Protein AF-A0A178DSQ9-F1 (afdb_monomer_lite)

Radius of gyration: 60.74 Å; chains: 1; bounding box: 131×39×186 Å

Foldseek 3Di:
DVVLVVLLVVLVVLLVVLVVLLVVLLVVLLVVLLVLQVLLLVLLLVLLVLLVVLLVVLVVLLVVLVVCVPDHNDDCPVVLVVSLVSLVVSLVSLVSSLVSLVVSLVSLVVSLVSLVVSLVSLVVSLVSLVVSLVVLVVVLVVLVVVLVVLVVVLVVLVVVLVVLVVVLVVLVVVLVVLVVVLVVLVVVLVVLVVVLVVLVVVVVVVVVVVVVPDDDDDDDDDDDDDDDDDDDDDDDDDDPPPPVVVVVNVVSVVVSVVSVVVSVVSVVVSVVSVVVSVVSVVVSVVSVVVSVVSVVVSVVSVVVSVVSVVSSVSSVVSSVSSVVSSVVSVVSSVLSVVSSVLSVLQSVLSVVLSVQSVVLSVQSVVLSDDDDDDPVSVVSSVSNSVSSVSNSVSSVVNPVSHDSHDDDPSSCSSSVNDDDPPPPDPPPPPPDDDDDDDDDDDDDDDDPVVVVVVVVVVVVVVVVVVVD

Secondary structure (DSSP, 8-state):
-HHHHHHHHHHHHHHHHHHHHHHHHHHHHHHHHHHHHHHHHHHHHHHHHHHHHHHHHHHHHHHHHHHTTTSS----HHHHHHHHHHHHHHHHHHHHHHHHHHHHHHHHHHHHHHHHHHHHHHHHHHHHHHHHHHHHHHHHHHHHHHHHHHHHHHHHHHHHHHHHHHHHHHHHHHHHHHHHHHHHHHHHHHHHHHHHHHHHHHHHHHHHHHTTT--------------SS----------SS-HHHHHHHHHHHHHHHHHHHHHHHHHHHHHHHHHHHHHHHHHHHHHHHHHHHHHHHHHHHHHHHHHHHHHHHHHHHHHHHHHHHHHHHHHHHHHHHHHHHHHHHHHHHHHHHHHHHHHHHHHHHHHSSPPPSSSHHHHHHHHHHHHHHHHHHHHHHHHHHS-SS---HHHHHHTT------PPP-------------------PPPHHHHHHHHHHHHHHHHHTTT-

Structure (mmCIF, N/CA/C/O backbone):
data_AF-A0A178DSQ9-F1
#
_entry.id   AF-A0A178DSQ9-F1
#
loop_
_atom_site.group_PDB
_atom_site.id
_atom_site.type_symbol
_atom_site.label_atom_id
_atom_site.label_alt_id
_atom_site.label_comp_id
_atom_site.label_asym_id
_atom_site.label_entity_id
_atom_site.label_seq_id
_atom_site.pdbx_PDB_ins_code
_atom_site.Cartn_x
_atom_site.Cartn_y
_atom_site.Cartn_z
_atom_site.occupancy
_atom_site.B_iso_or_equiv
_atom_site.auth_seq_id
_atom_site.auth_comp_id
_atom_site.auth_asym_id
_atom_site.auth_atom_id
_atom_site.pdbx_PDB_model_num
ATOM 1 N N . MET A 1 1 ? -2.598 0.533 22.582 1.00 75.56 1 MET A N 1
ATOM 2 C CA . MET A 1 1 ? -3.323 1.362 21.595 1.00 75.56 1 MET A CA 1
ATOM 3 C C . MET A 1 1 ? -2.412 2.396 20.958 1.00 75.56 1 MET A C 1
ATOM 5 O O . MET A 1 1 ? -2.315 2.405 19.740 1.00 75.56 1 MET A O 1
ATOM 9 N N . ASP A 1 2 ? -1.684 3.189 21.743 1.00 79.69 2 ASP A N 1
ATOM 10 C CA . ASP A 1 2 ? -0.809 4.252 21.215 1.00 79.69 2 ASP A CA 1
ATOM 11 C C . ASP A 1 2 ? 0.272 3.750 20.254 1.00 79.69 2 ASP A C 1
ATOM 13 O O . ASP A 1 2 ? 0.567 4.392 19.248 1.00 79.69 2 ASP A O 1
ATOM 17 N N . GLU A 1 3 ? 0.807 2.555 20.506 1.00 80.19 3 GLU A N 1
ATOM 18 C CA . GLU A 1 3 ? 1.764 1.915 19.604 1.00 80.19 3 GLU A CA 1
ATOM 19 C C . GLU A 1 3 ? 1.156 1.599 18.224 1.00 80.19 3 GLU A C 1
ATOM 21 O O . GLU A 1 3 ? 1.806 1.831 17.206 1.00 80.19 3 GLU A O 1
ATOM 26 N N . LEU A 1 4 ? -0.100 1.130 18.174 1.00 80.62 4 LEU A N 1
ATOM 27 C CA . LEU A 1 4 ? -0.813 0.853 16.921 1.00 80.62 4 LEU A CA 1
ATOM 28 C C . LEU A 1 4 ? -1.039 2.152 16.139 1.00 80.62 4 LEU A C 1
ATOM 30 O O . LEU A 1 4 ? -0.688 2.226 14.966 1.00 80.62 4 LEU A O 1
ATOM 34 N N . VAL A 1 5 ? -1.541 3.193 16.813 1.00 84.38 5 VAL A N 1
ATOM 35 C CA . VAL A 1 5 ? -1.779 4.520 16.217 1.00 84.38 5 VAL A CA 1
ATOM 36 C C . VAL A 1 5 ? -0.486 5.100 15.646 1.00 84.38 5 VAL A C 1
ATOM 38 O O . VAL A 1 5 ? -0.462 5.596 14.519 1.00 84.38 5 VAL A O 1
ATOM 41 N N . LYS A 1 6 ? 0.611 5.032 16.411 1.00 86.19 6 LYS A N 1
ATOM 42 C CA . LYS A 1 6 ? 1.919 5.533 15.982 1.00 86.19 6 LYS A CA 1
ATOM 43 C C . LYS A 1 6 ? 2.418 4.780 14.748 1.00 86.19 6 LYS A C 1
ATOM 45 O O . LYS A 1 6 ? 2.776 5.429 13.770 1.00 86.19 6 LYS A O 1
ATOM 50 N N . LYS A 1 7 ? 2.382 3.442 14.762 1.00 84.88 7 LYS A N 1
ATOM 51 C CA . LYS A 1 7 ? 2.815 2.603 13.630 1.00 84.88 7 LYS A CA 1
ATOM 52 C C . LYS A 1 7 ? 1.999 2.876 12.369 1.00 84.88 7 LYS A C 1
ATOM 54 O O . LYS A 1 7 ? 2.581 3.156 11.329 1.00 84.88 7 LYS A O 1
ATOM 59 N N . VAL A 1 8 ? 0.668 2.875 12.471 1.00 86.88 8 VAL A N 1
ATOM 60 C CA . VAL A 1 8 ? -0.235 3.142 11.337 1.00 86.88 8 VAL A CA 1
ATOM 61 C C . VAL A 1 8 ? 0.044 4.516 10.723 1.00 86.88 8 VAL A C 1
ATOM 63 O O . VAL A 1 8 ? 0.158 4.627 9.506 1.00 86.88 8 VAL A O 1
ATOM 66 N N . ARG A 1 9 ? 0.233 5.561 11.540 1.00 87.56 9 ARG A N 1
ATOM 67 C CA . ARG A 1 9 ? 0.572 6.906 11.040 1.00 87.56 9 ARG A CA 1
ATOM 68 C C . ARG A 1 9 ? 1.946 6.971 10.379 1.00 87.56 9 ARG A C 1
ATOM 70 O O . ARG A 1 9 ? 2.080 7.620 9.347 1.00 87.56 9 ARG A O 1
ATOM 77 N N . THR A 1 10 ? 2.959 6.334 10.962 1.00 89.00 10 THR A N 1
ATOM 78 C CA . THR A 1 10 ? 4.304 6.296 10.372 1.00 89.00 10 THR A CA 1
ATOM 79 C C . THR A 1 10 ? 4.286 5.595 9.016 1.00 89.00 10 THR A C 1
ATOM 81 O O . THR A 1 10 ? 4.845 6.132 8.060 1.00 89.00 10 THR A O 1
ATOM 84 N N . ILE A 1 11 ? 3.589 4.459 8.913 1.00 87.56 11 ILE A N 1
ATOM 85 C CA . ILE A 1 11 ? 3.426 3.718 7.657 1.00 87.56 11 ILE A CA 1
ATOM 86 C C . ILE A 1 11 ? 2.702 4.579 6.618 1.00 87.56 11 ILE A C 1
ATOM 88 O O . ILE A 1 11 ? 3.171 4.670 5.493 1.00 87.56 11 ILE A O 1
ATOM 92 N N . ASP A 1 12 ? 1.618 5.264 6.989 1.00 88.00 12 ASP A N 1
ATOM 93 C CA . ASP A 1 12 ? 0.844 6.129 6.083 1.00 88.00 12 ASP A CA 1
ATOM 94 C C . ASP A 1 12 ? 1.687 7.271 5.481 1.00 88.00 12 ASP A C 1
ATOM 96 O O . ASP A 1 12 ? 1.697 7.500 4.269 1.00 88.00 12 ASP A O 1
ATOM 100 N N . VAL A 1 13 ? 2.470 7.957 6.322 1.00 89.88 13 VAL A N 1
ATOM 101 C CA . VAL A 1 13 ? 3.384 9.024 5.876 1.00 89.88 13 VAL A CA 1
ATOM 102 C C . VAL A 1 13 ? 4.473 8.467 4.962 1.00 89.88 13 VAL A C 1
ATOM 104 O O . VAL A 1 13 ? 4.797 9.086 3.948 1.00 89.88 13 VAL A O 1
ATOM 107 N N . SER A 1 14 ? 5.039 7.316 5.322 1.00 88.94 14 SER A N 1
ATOM 108 C CA . SER A 1 14 ? 6.087 6.658 4.542 1.00 88.94 14 SER A CA 1
ATOM 109 C C . SER A 1 14 ? 5.553 6.226 3.172 1.00 88.94 14 SER A C 1
ATOM 111 O O . SER A 1 14 ? 6.118 6.591 2.147 1.00 88.94 14 SER A O 1
ATOM 113 N N . LEU A 1 15 ? 4.375 5.599 3.134 1.00 88.94 15 LEU A N 1
ATOM 114 C CA . LEU A 1 15 ? 3.709 5.177 1.904 1.00 88.94 15 LEU A CA 1
ATOM 115 C C . LEU A 1 15 ? 3.431 6.355 0.966 1.00 88.94 15 LEU A C 1
ATOM 117 O O . LEU A 1 15 ? 3.714 6.286 -0.227 1.00 88.94 15 LEU A O 1
ATOM 121 N N . THR A 1 16 ? 2.921 7.459 1.517 1.00 88.75 16 THR A N 1
ATOM 122 C CA . THR A 1 16 ? 2.655 8.686 0.755 1.00 88.75 16 THR A CA 1
ATOM 123 C C . THR A 1 16 ? 3.943 9.247 0.145 1.00 88.75 16 THR A C 1
ATOM 125 O O . THR A 1 16 ? 3.943 9.763 -0.974 1.00 88.75 16 THR A O 1
ATOM 128 N N . ARG A 1 17 ? 5.074 9.156 0.856 1.00 88.44 17 ARG A N 1
ATOM 129 C CA . ARG A 1 17 ? 6.383 9.551 0.313 1.00 88.44 17 ARG A CA 1
ATOM 130 C C . ARG A 1 17 ? 6.830 8.610 -0.799 1.00 88.44 17 ARG A C 1
ATOM 132 O O . ARG A 1 17 ? 7.227 9.110 -1.849 1.00 88.44 17 ARG A O 1
ATOM 139 N N . SER A 1 18 ? 6.720 7.298 -0.605 1.00 87.06 18 SER A N 1
ATOM 140 C CA . SER A 1 18 ? 7.067 6.294 -1.616 1.00 87.06 18 SER A CA 1
ATOM 141 C C . SER A 1 18 ? 6.231 6.470 -2.894 1.00 87.06 18 SER A C 1
ATOM 143 O O . SER A 1 18 ? 6.781 6.458 -3.993 1.00 87.06 18 SER A O 1
ATOM 145 N N . GLU A 1 19 ? 4.927 6.736 -2.773 1.00 90.44 19 GLU A N 1
ATOM 146 C CA . GLU A 1 19 ? 4.026 7.009 -3.903 1.00 90.44 19 GLU A CA 1
ATOM 147 C C . GLU A 1 19 ? 4.425 8.270 -4.682 1.00 90.44 19 GLU A C 1
ATOM 149 O O . GLU A 1 19 ? 4.529 8.252 -5.914 1.00 90.44 19 GLU A O 1
ATOM 154 N N . ASN A 1 20 ? 4.702 9.366 -3.971 1.00 88.62 20 ASN A N 1
ATOM 155 C CA . ASN A 1 20 ? 5.166 10.608 -4.587 1.00 88.62 20 ASN A CA 1
ATOM 156 C C . ASN A 1 20 ? 6.533 10.437 -5.259 1.00 88.62 20 ASN A C 1
ATOM 158 O O . ASN A 1 20 ? 6.754 10.960 -6.353 1.00 88.62 20 ASN A O 1
ATOM 162 N N . SER A 1 21 ? 7.437 9.693 -4.619 1.00 88.38 21 SER A N 1
ATOM 163 C CA . SER A 1 21 ? 8.762 9.385 -5.149 1.00 88.38 21 SER A CA 1
ATOM 164 C C . SER A 1 21 ? 8.649 8.589 -6.449 1.00 88.38 21 SER A C 1
ATOM 166 O O . SER A 1 21 ? 9.171 9.020 -7.477 1.00 88.38 21 SER A O 1
ATOM 168 N N . LEU A 1 22 ? 7.879 7.494 -6.451 1.00 88.62 22 LEU A N 1
ATOM 169 C CA . LEU A 1 22 ? 7.642 6.666 -7.637 1.00 88.62 22 LEU A CA 1
ATOM 170 C C . LEU A 1 22 ? 6.996 7.473 -8.773 1.00 88.62 22 LEU A C 1
ATOM 172 O O . LEU A 1 22 ? 7.416 7.387 -9.926 1.00 88.62 22 LEU A O 1
ATOM 176 N N . SER A 1 23 ? 6.013 8.314 -8.448 1.00 86.88 23 SER A N 1
ATOM 177 C CA . SER A 1 23 ? 5.347 9.188 -9.421 1.00 86.88 23 SER A CA 1
ATOM 178 C C . SER A 1 23 ? 6.301 10.207 -10.047 1.00 86.88 23 SER A C 1
ATOM 180 O O . SER A 1 23 ? 6.242 10.455 -11.255 1.00 86.88 23 SER A O 1
ATOM 182 N N . ARG A 1 24 ? 7.190 10.796 -9.239 1.00 87.50 24 ARG A N 1
ATOM 183 C CA . ARG A 1 24 ? 8.216 11.732 -9.707 1.00 87.50 24 ARG A CA 1
ATOM 184 C C . ARG A 1 24 ? 9.243 11.026 -10.584 1.00 87.50 24 ARG A C 1
ATOM 186 O O . ARG A 1 24 ? 9.479 11.482 -11.696 1.00 87.50 24 ARG A O 1
ATOM 193 N N . MET A 1 25 ? 9.771 9.888 -10.138 1.00 87.50 25 MET A N 1
ATOM 194 C CA . MET A 1 25 ? 10.724 9.087 -10.909 1.00 87.50 25 MET A CA 1
ATOM 195 C C . MET A 1 25 ? 10.157 8.672 -12.265 1.00 87.50 25 MET A C 1
ATOM 197 O O . MET A 1 25 ? 10.822 8.845 -13.280 1.00 87.50 25 MET A O 1
ATOM 201 N N . ASN A 1 26 ? 8.902 8.218 -12.311 1.00 86.12 26 ASN A N 1
ATOM 202 C CA . ASN A 1 26 ? 8.224 7.888 -13.566 1.00 86.12 26 ASN A CA 1
ATOM 203 C C . ASN A 1 26 ? 8.119 9.090 -14.516 1.00 86.12 26 ASN A C 1
ATOM 205 O O . ASN A 1 26 ? 8.213 8.936 -15.734 1.00 86.12 26 ASN A O 1
ATOM 209 N N . ARG A 1 27 ? 7.894 10.294 -13.982 1.00 86.19 27 ARG A N 1
ATOM 210 C CA . ARG A 1 27 ? 7.824 11.522 -14.782 1.00 86.19 27 ARG A CA 1
ATOM 211 C C . ARG A 1 27 ? 9.198 11.923 -15.311 1.00 86.19 27 ARG A C 1
ATOM 213 O O . ARG A 1 27 ? 9.320 12.211 -16.500 1.00 86.19 27 ARG A O 1
ATOM 220 N N . ASP A 1 28 ? 10.204 11.914 -14.447 1.00 85.69 28 ASP A N 1
ATOM 221 C CA . ASP A 1 28 ? 11.570 12.305 -14.791 1.00 85.69 28 ASP A CA 1
ATOM 222 C C . ASP A 1 28 ? 12.165 11.324 -15.815 1.00 85.69 28 ASP A C 1
ATOM 224 O O . ASP A 1 28 ? 12.730 11.753 -16.821 1.00 85.69 28 ASP A O 1
ATOM 228 N N . ALA A 1 29 ? 11.922 10.019 -15.648 1.00 84.69 29 ALA A N 1
ATOM 229 C CA . ALA A 1 29 ? 12.295 8.981 -16.608 1.00 84.69 29 ALA A CA 1
ATOM 230 C C . ALA A 1 29 ? 11.677 9.220 -17.995 1.00 84.69 29 ALA A C 1
ATOM 232 O O . ALA A 1 29 ? 12.385 9.209 -19.001 1.00 84.69 29 ALA A O 1
ATOM 233 N N . LYS A 1 30 ? 10.372 9.517 -18.062 1.00 84.25 30 LYS A N 1
ATOM 234 C CA . LYS A 1 30 ? 9.691 9.844 -19.329 1.00 84.25 30 LYS A CA 1
ATOM 235 C C . LYS A 1 30 ? 10.265 11.078 -20.017 1.00 84.25 30 LYS A C 1
ATOM 237 O O . LYS A 1 30 ? 10.257 11.153 -21.241 1.00 84.25 30 LYS A O 1
ATOM 242 N N . TYR A 1 31 ? 10.725 12.063 -19.253 1.00 84.19 31 TYR A N 1
ATOM 243 C CA . TYR A 1 31 ? 11.276 13.282 -19.829 1.00 84.19 31 TYR A CA 1
ATOM 244 C C . TYR A 1 31 ? 12.717 13.085 -20.308 1.00 84.19 31 TYR A C 1
ATOM 246 O O . TYR A 1 31 ? 13.025 13.380 -21.461 1.00 84.19 31 TYR A O 1
ATOM 254 N N . VAL A 1 32 ? 13.586 12.565 -19.439 1.00 86.50 32 VAL A N 1
ATOM 255 C CA . VAL A 1 32 ? 15.021 12.427 -19.715 1.00 86.50 32 VAL A CA 1
ATOM 256 C C . VAL A 1 32 ? 15.265 11.271 -20.680 1.00 86.50 32 VAL A C 1
ATOM 258 O O . VAL A 1 32 ? 15.670 11.499 -21.818 1.00 86.50 32 VAL A O 1
ATOM 261 N N . ILE A 1 33 ? 14.922 10.044 -20.277 1.00 88.62 33 ILE A N 1
ATOM 262 C CA . ILE A 1 33 ? 15.163 8.847 -21.094 1.00 88.62 33 ILE A CA 1
ATOM 263 C C . ILE A 1 33 ? 14.305 8.898 -22.363 1.00 88.62 33 ILE A C 1
ATOM 265 O O . ILE A 1 33 ? 14.780 8.578 -23.449 1.00 88.62 33 ILE A O 1
ATOM 269 N N . GLY A 1 34 ? 13.057 9.365 -22.262 1.00 85.69 34 GLY A N 1
ATOM 270 C CA . GLY A 1 34 ? 12.183 9.518 -23.428 1.00 85.69 34 GLY A CA 1
ATOM 271 C C . GLY A 1 34 ? 12.703 10.504 -24.477 1.00 85.69 34 GLY A C 1
ATOM 272 O O . GLY A 1 34 ? 12.485 10.303 -25.672 1.00 85.69 34 GLY A O 1
ATOM 273 N N . SER A 1 35 ? 13.410 11.562 -24.067 1.00 87.25 35 SER A N 1
ATOM 274 C CA . SER A 1 35 ? 14.079 12.480 -24.999 1.00 87.25 35 SER A CA 1
ATOM 275 C C . SER A 1 35 ? 15.221 11.791 -25.745 1.00 87.25 35 SER A C 1
ATOM 277 O O . SER A 1 35 ? 15.356 11.962 -26.960 1.00 87.25 35 SER A O 1
ATOM 279 N N . ASP A 1 36 ? 15.996 10.963 -25.044 1.00 89.44 36 ASP A N 1
ATOM 280 C CA . ASP A 1 36 ? 17.099 10.211 -25.638 1.00 89.44 36 ASP A CA 1
ATOM 281 C C . ASP A 1 36 ? 16.587 9.164 -26.629 1.00 89.44 36 ASP A C 1
ATOM 283 O O . ASP A 1 36 ? 17.072 9.111 -27.758 1.00 89.44 36 ASP A O 1
ATOM 287 N N . VAL A 1 37 ? 15.524 8.428 -26.286 1.00 89.12 37 VAL A N 1
ATOM 288 C CA . VAL A 1 37 ? 14.881 7.470 -27.204 1.00 89.12 37 VAL A CA 1
ATOM 289 C C . VAL A 1 37 ? 14.395 8.154 -28.488 1.00 89.12 37 VAL A C 1
ATOM 291 O O . VAL A 1 37 ? 14.632 7.649 -29.583 1.00 89.12 37 VAL A O 1
ATOM 294 N N . LYS A 1 38 ? 13.821 9.362 -28.396 1.00 87.81 38 LYS A N 1
ATOM 295 C CA . LYS A 1 38 ? 13.422 10.157 -29.576 1.00 87.81 38 LYS A CA 1
ATOM 296 C C . LYS A 1 38 ? 14.595 10.621 -30.441 1.00 87.81 38 LYS A C 1
ATOM 298 O O . LYS A 1 38 ? 14.387 10.956 -31.608 1.00 87.81 38 LYS A O 1
ATOM 303 N N . LYS A 1 39 ? 15.797 10.763 -29.880 1.00 90.00 39 LYS A N 1
ATOM 304 C CA . LYS A 1 39 ? 17.003 11.070 -30.664 1.00 90.00 39 LYS A CA 1
ATOM 305 C C . LYS A 1 39 ? 17.497 9.825 -31.388 1.00 90.00 39 LYS A C 1
ATOM 307 O O . LYS A 1 39 ? 17.808 9.929 -32.567 1.00 90.00 39 LYS A O 1
ATOM 312 N N . ILE A 1 40 ? 17.475 8.664 -30.724 1.00 91.25 40 ILE A N 1
ATOM 313 C CA . ILE A 1 40 ? 17.794 7.386 -31.372 1.00 91.25 40 ILE A CA 1
ATOM 314 C C . ILE A 1 40 ? 16.851 7.165 -32.560 1.00 91.25 40 ILE A C 1
ATOM 316 O O . ILE A 1 40 ? 17.325 6.957 -33.668 1.00 91.25 40 ILE A O 1
ATOM 320 N N . ASP A 1 41 ? 15.536 7.298 -32.364 1.00 89.19 41 ASP A N 1
ATOM 321 C CA . ASP A 1 41 ? 14.541 7.093 -33.428 1.00 89.19 41 ASP A CA 1
ATOM 322 C C . ASP A 1 41 ? 14.774 8.013 -34.640 1.00 89.19 41 ASP A C 1
ATOM 324 O O . ASP A 1 41 ? 14.757 7.563 -35.783 1.00 89.19 41 ASP A O 1
ATOM 328 N N . ARG A 1 42 ? 15.098 9.291 -34.399 1.00 90.00 42 ARG A N 1
ATOM 329 C CA . ARG A 1 42 ? 15.459 10.239 -35.466 1.00 90.00 42 ARG A CA 1
ATOM 330 C C . ARG A 1 42 ? 16.742 9.848 -36.197 1.00 90.00 42 ARG A C 1
ATOM 332 O O . ARG A 1 42 ? 16.776 9.915 -37.421 1.00 90.00 42 ARG A O 1
ATOM 339 N N . ALA A 1 43 ? 17.780 9.438 -35.474 1.00 90.69 43 ALA A N 1
ATOM 340 C CA . ALA A 1 43 ? 19.037 9.004 -36.078 1.00 90.69 43 ALA A CA 1
ATOM 341 C C . ALA A 1 43 ? 18.850 7.733 -36.929 1.00 90.69 43 ALA A C 1
ATOM 343 O O . ALA A 1 43 ? 19.377 7.651 -38.039 1.00 90.69 43 ALA A O 1
ATOM 344 N N . LEU A 1 44 ? 18.033 6.782 -36.461 1.00 90.69 44 LEU A N 1
ATOM 345 C CA . LEU A 1 44 ? 17.664 5.586 -37.222 1.00 90.69 44 LEU A CA 1
ATOM 346 C C . LEU A 1 44 ? 16.881 5.936 -38.495 1.00 90.69 44 LEU A C 1
ATOM 348 O O . LEU A 1 44 ? 17.203 5.422 -39.563 1.00 90.69 44 LEU A O 1
ATOM 352 N N . GLN A 1 45 ? 15.903 6.843 -38.410 1.00 90.88 45 GLN A N 1
ATOM 353 C CA . GLN A 1 45 ? 15.134 7.310 -39.571 1.00 90.88 45 GLN A CA 1
ATOM 354 C C . GLN A 1 45 ? 16.014 8.020 -40.601 1.00 90.88 45 GLN A C 1
ATOM 356 O O . GLN A 1 45 ? 15.890 7.751 -41.796 1.00 90.88 45 GLN A O 1
ATOM 361 N N . ASN A 1 46 ? 16.923 8.889 -40.151 1.00 90.94 46 ASN A N 1
ATOM 362 C CA . ASN A 1 46 ? 17.870 9.571 -41.030 1.00 90.94 46 ASN A CA 1
ATOM 363 C C . ASN A 1 46 ? 18.785 8.563 -41.731 1.00 90.94 46 ASN A C 1
ATOM 365 O O . ASN A 1 46 ? 18.912 8.606 -42.950 1.00 90.94 46 ASN A O 1
ATOM 369 N N . SER A 1 47 ? 19.352 7.606 -40.989 1.00 89.69 47 SER A N 1
ATOM 370 C CA . SER A 1 47 ? 20.165 6.542 -41.583 1.00 89.69 47 SER A CA 1
ATOM 371 C C . SER A 1 47 ? 19.375 5.716 -42.600 1.00 89.69 47 SER A C 1
ATOM 373 O O . SER A 1 47 ? 19.884 5.455 -43.684 1.00 89.69 47 SER A O 1
ATOM 375 N N . HIS A 1 48 ? 18.127 5.347 -42.300 1.00 87.75 48 HIS A N 1
ATOM 376 C CA . HIS A 1 48 ? 17.291 4.575 -43.220 1.00 87.75 48 HIS A CA 1
ATOM 377 C C . HIS A 1 48 ? 16.999 5.341 -44.513 1.00 87.75 48 HIS A C 1
ATOM 379 O O . HIS A 1 48 ? 17.093 4.773 -45.598 1.00 87.75 48 HIS A O 1
ATOM 385 N N . ARG A 1 49 ? 16.693 6.639 -44.398 1.00 88.81 49 ARG A N 1
ATOM 386 C CA . ARG A 1 49 ? 16.472 7.526 -45.542 1.00 88.81 49 ARG A CA 1
ATOM 387 C C . ARG A 1 49 ? 17.723 7.635 -46.412 1.00 88.81 49 ARG A C 1
ATOM 389 O O . ARG A 1 49 ? 17.614 7.507 -47.624 1.00 88.81 49 ARG A O 1
ATOM 396 N N . GLU A 1 50 ? 18.893 7.825 -45.807 1.00 89.00 50 GLU A N 1
ATOM 397 C CA . GLU A 1 50 ? 20.153 7.885 -46.558 1.00 89.00 50 GLU A CA 1
ATOM 398 C C . GLU A 1 50 ? 20.502 6.546 -47.218 1.00 89.00 50 GLU A C 1
ATOM 400 O O . GLU A 1 50 ? 20.914 6.523 -48.374 1.00 89.00 50 GLU A O 1
ATOM 405 N N . ILE A 1 51 ? 20.267 5.414 -46.540 1.00 88.62 51 ILE A N 1
ATOM 406 C CA . ILE A 1 51 ? 20.430 4.079 -47.138 1.00 88.62 51 ILE A CA 1
ATOM 407 C C . ILE A 1 51 ? 19.560 3.943 -48.393 1.00 88.62 51 ILE A C 1
ATOM 409 O O . ILE A 1 51 ? 20.030 3.424 -49.403 1.00 88.62 51 ILE A O 1
ATOM 413 N N . GLU A 1 52 ? 18.305 4.397 -48.351 1.00 86.62 52 GLU A N 1
ATOM 414 C CA . GLU A 1 52 ? 17.403 4.343 -49.506 1.00 86.62 52 GLU A CA 1
ATOM 415 C C . GLU A 1 52 ? 17.866 5.235 -50.660 1.00 86.62 52 GLU A C 1
ATOM 417 O O . GLU A 1 52 ? 17.871 4.773 -51.803 1.00 86.62 52 GLU A O 1
ATOM 422 N N . THR A 1 53 ? 18.305 6.462 -50.366 1.00 87.19 53 THR A N 1
ATOM 423 C CA . THR A 1 53 ? 18.873 7.377 -51.367 1.00 87.19 53 THR A CA 1
ATOM 424 C C . THR A 1 53 ? 20.087 6.748 -52.051 1.00 87.19 53 THR A C 1
ATOM 426 O O . THR A 1 53 ? 20.107 6.608 -53.274 1.00 87.19 53 THR A O 1
ATOM 429 N N . ILE A 1 54 ? 21.069 6.284 -51.269 1.00 87.12 54 ILE A N 1
ATOM 430 C CA . ILE A 1 54 ? 22.298 5.689 -51.807 1.00 87.12 54 ILE A CA 1
ATOM 431 C C . ILE A 1 54 ? 21.993 4.420 -52.599 1.00 87.12 54 ILE A C 1
ATOM 433 O O . ILE A 1 54 ? 22.589 4.206 -53.649 1.00 87.12 54 ILE A O 1
ATOM 437 N N . HIS A 1 55 ? 21.072 3.573 -52.135 1.00 84.62 55 HIS A N 1
ATOM 438 C CA . HIS A 1 55 ? 20.732 2.343 -52.848 1.00 84.62 55 HIS A CA 1
ATOM 439 C C . HIS A 1 55 ? 20.197 2.625 -54.262 1.00 84.62 55 HIS A C 1
ATOM 441 O O . HIS A 1 55 ? 20.577 1.927 -55.202 1.00 84.62 55 HIS A O 1
ATOM 447 N N . GLY A 1 56 ? 19.377 3.671 -54.430 1.00 81.94 56 GLY A N 1
ATOM 448 C CA . GLY A 1 56 ? 18.905 4.111 -55.747 1.00 81.94 56 GLY A CA 1
ATOM 449 C C . GLY A 1 56 ? 20.029 4.632 -56.650 1.00 81.94 56 GLY A C 1
ATOM 450 O O . GLY A 1 56 ? 20.046 4.345 -57.846 1.00 81.94 56 GLY A O 1
ATOM 451 N N . GLU A 1 57 ? 21.003 5.343 -56.082 1.00 85.81 57 GLU A N 1
ATOM 452 C CA . GLU A 1 57 ? 22.134 5.897 -56.836 1.00 85.81 57 GLU A CA 1
ATOM 453 C C . GLU A 1 57 ? 23.226 4.864 -57.153 1.00 85.81 57 GLU A C 1
ATOM 455 O O . GLU A 1 57 ? 23.841 4.931 -58.218 1.00 85.81 57 GLU A O 1
ATOM 460 N N . ILE A 1 58 ? 23.431 3.859 -56.294 1.00 85.38 58 ILE A N 1
ATOM 461 C CA . ILE A 1 58 ? 24.366 2.744 -56.521 1.00 85.38 58 ILE A CA 1
ATOM 462 C C . ILE A 1 58 ? 24.039 2.006 -57.821 1.00 85.38 58 ILE A C 1
ATOM 464 O O . ILE A 1 58 ? 24.952 1.617 -58.550 1.00 85.38 58 ILE A O 1
ATOM 468 N N . GLN A 1 59 ? 22.754 1.813 -58.129 1.00 80.31 59 GLN A N 1
ATOM 469 C CA . GLN A 1 59 ? 22.338 1.122 -59.348 1.00 80.31 59 GLN A CA 1
ATOM 470 C C . GLN A 1 59 ? 22.773 1.892 -60.606 1.00 80.31 59 GLN A C 1
ATOM 472 O O . GLN A 1 59 ? 23.317 1.295 -61.533 1.00 80.31 59 GLN A O 1
ATOM 477 N N . ILE A 1 60 ? 22.633 3.220 -60.591 1.00 82.81 60 ILE A N 1
ATOM 478 C CA . ILE A 1 60 ? 23.086 4.116 -61.667 1.00 82.81 60 ILE A CA 1
ATOM 479 C C . ILE A 1 60 ? 24.620 4.095 -61.768 1.00 82.81 60 ILE A C 1
ATOM 481 O O . ILE A 1 60 ? 25.185 3.969 -62.853 1.00 82.81 60 ILE A O 1
ATOM 485 N N . LEU A 1 61 ? 25.305 4.138 -60.623 1.00 81.69 61 LEU A N 1
ATOM 486 C CA . LEU A 1 61 ? 26.762 4.042 -60.517 1.00 81.69 61 LEU A CA 1
ATOM 487 C C . LEU A 1 61 ? 27.309 2.746 -61.138 1.00 81.69 61 LEU A C 1
ATOM 489 O O . LEU A 1 61 ? 28.306 2.787 -61.855 1.00 81.69 61 LEU A O 1
ATOM 493 N N . LEU A 1 62 ? 26.658 1.604 -60.895 1.00 80.94 62 LEU A N 1
ATOM 494 C CA . LEU A 1 62 ? 27.036 0.315 -61.485 1.00 80.94 62 LEU A CA 1
ATOM 495 C C . LEU A 1 62 ? 26.835 0.292 -63.009 1.00 80.94 62 LEU A C 1
ATOM 497 O O . LEU A 1 62 ? 27.699 -0.217 -63.722 1.00 80.94 62 LEU A O 1
ATOM 501 N N . GLU A 1 63 ? 25.746 0.875 -63.520 1.00 80.44 63 GLU A N 1
ATOM 502 C CA . GLU A 1 63 ? 25.519 1.015 -64.967 1.00 80.44 63 GLU A CA 1
ATOM 503 C C . GLU A 1 63 ? 26.583 1.895 -65.640 1.00 80.44 63 GLU A C 1
ATOM 505 O O . GLU A 1 63 ? 27.042 1.591 -66.743 1.00 80.44 63 GLU A O 1
ATOM 510 N N . ASP A 1 64 ? 27.008 2.969 -64.973 1.00 74.62 64 ASP A N 1
ATOM 511 C CA . ASP A 1 64 ? 28.047 3.869 -65.476 1.00 74.62 64 ASP A CA 1
ATOM 512 C C . ASP A 1 64 ? 29.433 3.208 -65.498 1.00 74.62 64 ASP A C 1
ATOM 514 O O . ASP A 1 64 ? 30.203 3.422 -66.438 1.00 74.62 64 ASP A O 1
ATOM 518 N N . VAL A 1 65 ? 29.744 2.361 -64.509 1.00 74.19 65 VAL A N 1
ATOM 519 C CA . VAL A 1 65 ? 30.961 1.528 -64.504 1.00 74.19 65 VAL A CA 1
ATOM 520 C C . VAL A 1 65 ? 30.952 0.537 -65.672 1.00 74.19 65 VAL A C 1
ATOM 522 O O . VAL A 1 65 ? 31.988 0.323 -66.307 1.00 74.19 65 VAL A O 1
ATOM 525 N N . ASP A 1 66 ? 29.790 -0.033 -65.992 1.00 72.75 66 ASP A N 1
ATOM 526 C CA . ASP A 1 66 ? 29.640 -0.996 -67.084 1.00 72.75 66 ASP A CA 1
ATOM 527 C C . ASP A 1 66 ? 29.753 -0.334 -68.465 1.00 72.75 66 ASP A C 1
ATOM 529 O O . ASP A 1 66 ? 30.418 -0.881 -69.349 1.00 72.75 66 ASP A O 1
ATOM 533 N N . LYS A 1 67 ? 29.206 0.874 -68.647 1.00 69.06 67 LYS A N 1
ATOM 534 C CA . LYS A 1 67 ? 29.336 1.662 -69.891 1.00 69.06 67 LYS A CA 1
ATOM 535 C C . LYS A 1 67 ? 30.763 2.168 -70.120 1.00 69.06 67 LYS A C 1
ATOM 537 O O . LYS A 1 67 ? 31.283 2.065 -71.231 1.00 69.06 67 LYS A O 1
ATOM 542 N N . ALA A 1 68 ? 31.444 2.616 -69.062 1.00 62.03 68 ALA A N 1
ATOM 543 C CA . ALA A 1 68 ? 32.850 3.033 -69.113 1.00 62.03 68 ALA A CA 1
ATOM 544 C C . ALA A 1 68 ? 33.821 1.892 -69.491 1.00 62.03 68 ALA A C 1
ATOM 546 O O . ALA A 1 68 ? 34.997 2.135 -69.768 1.00 62.03 68 ALA A O 1
ATOM 547 N N . SER A 1 69 ? 33.358 0.636 -69.483 1.00 59.22 69 SER A N 1
ATOM 548 C CA . SER A 1 69 ? 34.153 -0.529 -69.887 1.00 59.22 69 SER A CA 1
ATOM 549 C C . SER A 1 69 ? 34.176 -0.783 -71.402 1.00 59.22 69 SER A C 1
ATOM 551 O O . SER A 1 69 ? 35.001 -1.585 -71.858 1.00 59.22 69 SER A O 1
ATOM 553 N N . GLN A 1 70 ? 33.299 -0.118 -72.171 1.00 56.75 70 GLN A N 1
ATOM 554 C CA . GLN A 1 70 ? 33.059 -0.428 -73.585 1.00 56.75 70 GLN A CA 1
ATOM 555 C C . GLN A 1 70 ? 33.588 0.616 -74.580 1.00 56.75 70 GLN A C 1
ATOM 557 O O . GLN A 1 70 ? 34.131 0.187 -75.595 1.00 56.75 70 GLN A O 1
ATOM 562 N N . GLU A 1 71 ? 33.494 1.931 -74.324 1.00 54.41 71 GLU A N 1
ATOM 563 C CA . GLU A 1 71 ? 33.752 2.924 -75.394 1.00 54.41 71 GLU A CA 1
ATOM 564 C C . GLU A 1 71 ? 34.650 4.127 -75.032 1.00 54.41 71 GLU A C 1
ATOM 566 O O . GLU A 1 71 ? 35.353 4.584 -75.922 1.00 54.41 71 GLU A O 1
ATOM 571 N N . ASP A 1 72 ? 34.756 4.574 -73.771 1.00 56.34 72 ASP A N 1
ATOM 572 C CA . ASP A 1 72 ? 35.735 5.598 -73.341 1.00 56.34 72 ASP A CA 1
ATOM 573 C C . ASP A 1 72 ? 35.962 5.564 -71.810 1.00 56.34 72 ASP A C 1
ATOM 575 O O . ASP A 1 72 ? 35.024 5.289 -71.053 1.00 56.34 72 ASP A O 1
ATOM 579 N N . PRO A 1 73 ? 37.184 5.834 -71.302 1.00 57.38 73 PRO A N 1
ATOM 580 C CA . PRO A 1 73 ? 37.466 5.826 -69.869 1.00 57.38 73 PRO A CA 1
ATOM 581 C C . PRO A 1 73 ? 36.813 7.028 -69.166 1.00 57.38 73 PRO A C 1
ATOM 583 O O . PRO A 1 73 ? 37.340 8.138 -69.176 1.00 57.38 73 PRO A O 1
ATOM 586 N N . VAL A 1 74 ? 35.673 6.795 -68.515 1.00 63.19 74 VAL A N 1
ATOM 587 C CA . VAL A 1 74 ? 35.027 7.767 -67.618 1.00 63.19 74 VAL A CA 1
ATOM 588 C C . VAL A 1 74 ? 35.804 7.852 -66.301 1.00 63.19 74 VAL A C 1
ATOM 590 O O . VAL A 1 74 ? 36.119 6.824 -65.697 1.00 63.19 74 VAL A O 1
ATOM 593 N N . ASP A 1 75 ? 36.081 9.069 -65.825 1.00 68.25 75 ASP A N 1
ATOM 594 C CA . ASP A 1 75 ? 36.633 9.279 -64.484 1.00 68.25 75 ASP A CA 1
ATOM 595 C C . ASP A 1 75 ? 35.571 8.960 -63.415 1.00 68.25 75 ASP A C 1
ATOM 597 O O . ASP A 1 75 ? 34.592 9.685 -63.227 1.00 68.25 75 ASP A O 1
ATOM 601 N N . LEU A 1 76 ? 35.750 7.830 -62.729 1.00 72.56 76 LEU A N 1
ATOM 602 C CA . LEU A 1 76 ? 34.854 7.344 -61.677 1.00 72.56 76 LEU A CA 1
ATOM 603 C C . LEU A 1 76 ? 35.202 7.913 -60.292 1.00 72.56 76 LEU A C 1
ATOM 605 O O . LEU A 1 76 ? 34.432 7.729 -59.349 1.00 72.56 76 LEU A O 1
ATOM 609 N N . GLN A 1 77 ? 36.335 8.603 -60.145 1.00 75.69 77 GLN A N 1
ATOM 610 C CA . GLN A 1 77 ? 36.836 9.068 -58.853 1.00 75.69 77 GLN A CA 1
ATOM 611 C C . GLN A 1 77 ? 35.904 10.068 -58.141 1.00 75.69 77 GLN A C 1
ATOM 613 O O . GLN A 1 77 ? 35.715 9.920 -56.928 1.00 75.69 77 GLN A O 1
ATOM 618 N N . PRO A 1 78 ? 35.237 11.014 -58.836 1.00 80.06 78 PRO A N 1
ATOM 619 C CA . PRO A 1 78 ? 34.227 11.869 -58.212 1.00 80.06 78 PRO A CA 1
ATOM 620 C C . PRO A 1 78 ? 33.039 11.073 -57.655 1.00 80.06 78 PRO A C 1
ATOM 622 O O . PRO A 1 78 ? 32.568 11.358 -56.557 1.00 80.06 78 PRO A O 1
ATOM 625 N N . LYS A 1 79 ? 32.589 10.031 -58.369 1.00 79.25 79 LYS A N 1
ATOM 626 C CA . LYS A 1 79 ? 31.449 9.198 -57.953 1.00 79.25 79 LYS A CA 1
ATOM 627 C C . LYS A 1 79 ? 31.807 8.257 -56.798 1.00 79.25 79 LYS A C 1
ATOM 629 O O . LYS A 1 79 ? 30.992 8.048 -55.907 1.00 79.25 79 LYS A O 1
ATOM 634 N N . MET A 1 80 ? 33.036 7.735 -56.777 1.00 79.62 80 MET A N 1
ATOM 635 C CA . MET A 1 80 ? 33.554 6.936 -55.657 1.00 79.62 80 MET A CA 1
ATOM 636 C C . MET A 1 80 ? 33.729 7.780 -54.390 1.00 79.62 80 MET A C 1
ATOM 638 O O . MET A 1 80 ? 33.389 7.323 -53.301 1.00 79.62 80 MET A O 1
ATOM 642 N N . THR A 1 81 ? 34.211 9.020 -54.532 1.00 82.81 81 THR A N 1
ATOM 643 C CA . THR A 1 81 ? 34.298 9.984 -53.420 1.00 82.81 81 THR A CA 1
ATOM 644 C C . THR A 1 81 ? 32.909 10.319 -52.884 1.00 82.81 81 THR A C 1
ATOM 646 O O . THR A 1 81 ? 32.683 10.213 -51.685 1.00 82.81 81 THR A O 1
ATOM 649 N N . TRP A 1 82 ? 31.953 10.613 -53.772 1.00 87.56 82 TRP A N 1
ATOM 650 C CA . TRP A 1 82 ? 30.563 10.845 -53.384 1.00 87.56 82 TRP A CA 1
ATOM 651 C C . TRP A 1 82 ? 29.966 9.647 -52.626 1.00 87.56 82 TRP A C 1
ATOM 653 O O . TRP A 1 82 ? 29.388 9.831 -51.557 1.00 87.56 82 TRP A O 1
ATOM 663 N N . LEU A 1 83 ? 30.142 8.416 -53.125 1.00 85.88 83 LEU A N 1
ATOM 664 C CA . LEU A 1 83 ? 29.615 7.215 -52.465 1.00 85.88 83 LEU A CA 1
ATOM 665 C C . LEU A 1 83 ? 30.211 7.050 -51.064 1.00 85.88 83 LEU A C 1
ATOM 667 O O . LEU A 1 83 ? 29.486 6.758 -50.115 1.00 85.88 83 LEU A O 1
ATOM 671 N N . ARG A 1 84 ? 31.519 7.275 -50.926 1.00 85.88 84 ARG A N 1
ATOM 672 C CA . ARG A 1 84 ? 32.206 7.232 -49.636 1.00 85.88 84 ARG A CA 1
ATOM 673 C C . ARG A 1 84 ? 31.644 8.264 -48.661 1.00 85.88 84 ARG A C 1
ATOM 675 O O . ARG A 1 84 ? 31.287 7.889 -47.551 1.00 85.88 84 ARG A O 1
ATOM 682 N N . ASP A 1 85 ? 31.539 9.526 -49.069 1.00 87.31 85 ASP A N 1
ATOM 683 C CA . ASP A 1 85 ? 31.086 10.607 -48.187 1.00 87.31 85 ASP A CA 1
ATOM 684 C C . ASP A 1 85 ? 29.666 10.337 -47.662 1.00 87.31 85 ASP A C 1
ATOM 686 O O . ASP A 1 85 ? 29.393 10.503 -46.473 1.00 87.31 85 ASP A O 1
ATOM 690 N N . ASN A 1 86 ? 28.771 9.828 -48.516 1.00 88.69 86 ASN A N 1
ATOM 691 C CA . ASN A 1 86 ? 27.408 9.478 -48.111 1.00 88.69 86 ASN A CA 1
ATOM 692 C C . ASN A 1 86 ? 27.358 8.224 -47.216 1.00 88.69 86 ASN A C 1
ATOM 694 O O . ASN A 1 86 ? 26.581 8.172 -46.259 1.00 88.69 86 ASN A O 1
ATOM 698 N N . VAL A 1 87 ? 28.209 7.224 -47.466 1.00 88.62 87 VAL A N 1
ATOM 699 C CA . VAL A 1 87 ? 28.353 6.061 -46.573 1.00 88.62 87 VAL A CA 1
ATOM 700 C C . VAL A 1 87 ? 28.890 6.487 -45.200 1.00 88.62 87 VAL A C 1
ATOM 702 O O . VAL A 1 87 ? 28.383 6.031 -44.172 1.00 88.62 87 VAL A O 1
ATOM 705 N N . ASP A 1 88 ? 29.851 7.409 -45.160 1.00 88.94 88 ASP A N 1
ATOM 706 C CA . ASP A 1 88 ? 30.392 7.972 -43.922 1.00 88.94 88 ASP A CA 1
ATOM 707 C C . ASP A 1 88 ? 29.320 8.795 -43.169 1.00 88.94 88 ASP A C 1
ATOM 709 O O . ASP A 1 88 ? 29.244 8.722 -41.936 1.00 88.94 88 ASP A O 1
ATOM 713 N N . CYS A 1 89 ? 28.415 9.487 -43.877 1.00 89.88 89 CYS A N 1
ATOM 714 C CA . CYS A 1 89 ? 27.227 10.121 -43.288 1.00 89.88 89 CYS A CA 1
ATOM 715 C C . CYS A 1 89 ? 26.270 9.109 -42.631 1.00 89.88 89 CYS A C 1
ATOM 717 O O . CYS A 1 89 ? 25.827 9.337 -41.502 1.00 89.88 89 CYS A O 1
ATOM 719 N N . ILE A 1 90 ? 25.983 7.966 -43.271 1.00 90.19 90 ILE A N 1
ATOM 720 C CA . ILE A 1 90 ? 25.184 6.888 -42.652 1.00 90.19 90 ILE A CA 1
ATOM 721 C C . ILE A 1 90 ? 25.873 6.391 -41.380 1.00 90.19 90 ILE A C 1
ATOM 723 O O . ILE A 1 90 ? 25.237 6.295 -40.329 1.00 90.19 90 ILE A O 1
ATOM 727 N N . VAL A 1 91 ? 27.175 6.106 -41.448 1.00 91.94 91 VAL A N 1
ATOM 728 C CA . VAL A 1 91 ? 27.954 5.668 -40.283 1.00 91.94 91 VAL A CA 1
ATOM 729 C C . VAL A 1 91 ? 27.873 6.689 -39.148 1.00 91.94 91 VAL A C 1
ATOM 731 O O . VAL A 1 91 ? 27.764 6.288 -37.988 1.00 91.94 91 VAL A O 1
ATOM 734 N N . ALA A 1 92 ? 27.904 7.989 -39.449 1.00 92.56 92 ALA A N 1
ATOM 735 C CA . ALA A 1 92 ? 27.766 9.039 -38.445 1.00 92.56 92 ALA A CA 1
ATOM 736 C C . ALA A 1 92 ? 26.402 8.984 -37.733 1.00 92.56 92 ALA A C 1
ATOM 738 O O . ALA A 1 92 ? 26.372 8.978 -36.501 1.00 92.56 92 ALA A O 1
ATOM 739 N N . PHE A 1 93 ? 25.292 8.850 -38.472 1.00 93.19 93 PHE A N 1
ATOM 740 C CA . PHE A 1 93 ? 23.958 8.694 -37.872 1.00 93.19 93 PHE A CA 1
ATOM 741 C C . PHE A 1 93 ? 23.835 7.417 -37.033 1.00 93.19 93 PHE A C 1
ATOM 743 O O . PHE A 1 93 ? 23.266 7.437 -35.942 1.00 93.19 93 PHE A O 1
ATOM 750 N N . LEU A 1 94 ? 24.406 6.304 -37.495 1.00 92.31 94 LEU A N 1
ATOM 751 C CA . LEU A 1 94 ? 24.390 5.052 -36.738 1.00 92.31 94 LEU A CA 1
ATOM 752 C C . LEU A 1 94 ? 25.223 5.141 -35.452 1.00 92.31 94 LEU A C 1
ATOM 754 O O . LEU A 1 94 ? 24.786 4.649 -34.411 1.00 92.31 94 LEU A O 1
ATOM 758 N N . LYS A 1 95 ? 26.383 5.810 -35.487 1.00 93.69 95 LYS A N 1
ATOM 759 C CA . LYS A 1 95 ? 27.199 6.086 -34.292 1.00 93.69 95 LYS A CA 1
ATOM 760 C C . LYS A 1 95 ? 26.472 6.995 -33.301 1.00 93.69 95 LYS A C 1
ATOM 762 O O . LYS A 1 95 ? 26.557 6.766 -32.095 1.00 93.69 95 LYS A O 1
ATOM 767 N N . GLU A 1 96 ? 25.734 7.994 -33.786 1.00 94.06 96 GLU A N 1
ATOM 768 C CA . GLU A 1 96 ? 24.866 8.820 -32.940 1.00 94.06 96 GLU A CA 1
ATOM 769 C C . GLU A 1 96 ? 23.795 7.957 -32.254 1.00 94.06 96 GLU A C 1
ATOM 771 O O . GLU A 1 96 ? 23.649 8.011 -31.031 1.00 94.06 96 GLU A O 1
ATOM 776 N N . ALA A 1 97 ? 23.106 7.096 -33.010 1.00 91.44 97 ALA A N 1
ATOM 777 C CA . ALA A 1 97 ? 22.116 6.166 -32.470 1.00 91.44 97 ALA A CA 1
ATOM 778 C C . ALA A 1 97 ? 22.720 5.196 -31.434 1.00 91.44 97 ALA A C 1
ATOM 780 O O . ALA A 1 97 ? 22.102 4.951 -30.395 1.00 91.44 97 ALA A O 1
ATOM 781 N N . GLU A 1 98 ? 23.926 4.670 -31.670 1.00 93.31 98 GLU A N 1
ATOM 782 C CA . GLU A 1 98 ? 24.635 3.769 -30.748 1.00 93.31 98 GLU A CA 1
ATOM 783 C C . GLU A 1 98 ? 24.996 4.486 -29.437 1.00 93.31 98 GLU A C 1
ATOM 785 O O . GLU A 1 98 ? 24.710 3.985 -28.343 1.00 93.31 98 GLU A O 1
ATOM 790 N N . GLY A 1 99 ? 25.571 5.689 -29.540 1.00 92.56 99 GLY A N 1
ATOM 791 C CA . GLY A 1 99 ? 25.925 6.521 -28.392 1.00 92.56 99 GLY A CA 1
ATOM 792 C C . GLY A 1 99 ? 24.702 6.888 -27.552 1.00 92.56 99 GLY A C 1
ATOM 793 O O . GLY A 1 99 ? 24.703 6.696 -26.334 1.00 92.56 99 GLY A O 1
ATOM 794 N N . MET A 1 100 ? 23.621 7.327 -28.200 1.00 92.31 100 MET A N 1
ATOM 795 C CA . MET A 1 100 ? 22.364 7.660 -27.525 1.00 92.31 100 MET A CA 1
ATOM 796 C C . MET A 1 100 ? 21.676 6.427 -26.924 1.00 92.31 100 MET A C 1
ATOM 798 O O . MET A 1 100 ? 21.121 6.520 -25.830 1.00 92.31 100 MET A O 1
ATOM 802 N N . SER A 1 101 ? 21.770 5.258 -27.568 1.00 90.31 101 SER A N 1
ATOM 803 C CA . SER A 1 101 ? 21.280 3.989 -27.006 1.00 90.31 101 SER A CA 1
ATOM 804 C C . SER A 1 101 ? 22.004 3.632 -25.711 1.00 90.31 101 SER A C 1
ATOM 806 O O . SER A 1 101 ? 21.375 3.192 -24.749 1.00 90.31 101 SER A O 1
ATOM 808 N N . ASN A 1 102 ? 23.316 3.874 -25.645 1.00 91.06 102 ASN A N 1
ATOM 809 C CA . ASN A 1 102 ? 24.096 3.669 -24.429 1.00 91.06 102 ASN A CA 1
ATOM 810 C C . ASN A 1 102 ? 23.688 4.638 -23.304 1.00 91.06 102 ASN A C 1
ATOM 812 O O . ASN A 1 102 ? 23.527 4.208 -22.163 1.00 91.06 102 ASN A O 1
ATOM 816 N N . VAL A 1 103 ? 23.477 5.921 -23.620 1.00 91.75 103 VAL A N 1
ATOM 817 C CA . VAL A 1 103 ? 23.008 6.930 -22.649 1.00 91.75 103 VAL A CA 1
ATOM 818 C C . VAL A 1 103 ? 21.624 6.566 -22.107 1.00 91.75 103 VAL A C 1
ATOM 820 O O . VAL A 1 103 ? 21.444 6.487 -20.890 1.00 91.75 103 VAL A O 1
ATOM 823 N N . ALA A 1 104 ? 20.672 6.249 -22.990 1.00 90.31 104 ALA A N 1
ATOM 824 C CA . ALA A 1 104 ? 19.329 5.827 -22.602 1.00 90.31 104 ALA A CA 1
ATOM 825 C C . ALA A 1 104 ? 19.356 4.553 -21.739 1.00 90.31 104 ALA A C 1
ATOM 827 O O . ALA A 1 104 ? 18.575 4.424 -20.795 1.00 90.31 104 ALA A O 1
ATOM 828 N N . MET A 1 105 ? 20.278 3.624 -22.018 1.00 91.12 105 MET A N 1
ATOM 829 C CA . MET A 1 105 ? 20.409 2.372 -21.272 1.00 91.12 105 MET A CA 1
ATOM 830 C C . MET A 1 105 ? 20.891 2.634 -19.847 1.00 91.12 105 MET A C 1
ATOM 832 O O . MET A 1 105 ? 20.278 2.142 -18.902 1.00 91.12 105 MET A O 1
ATOM 836 N N . LEU A 1 106 ? 21.931 3.458 -19.681 1.00 91.25 106 LEU A N 1
ATOM 837 C CA . LEU A 1 106 ? 22.434 3.862 -18.365 1.00 91.25 106 LEU A CA 1
ATOM 838 C C . LEU A 1 106 ? 21.372 4.629 -17.564 1.00 91.25 106 LEU A C 1
ATOM 840 O O . LEU A 1 106 ? 21.173 4.346 -16.382 1.00 91.25 106 LEU A O 1
ATOM 844 N N . GLY A 1 107 ? 20.640 5.542 -18.211 1.00 89.81 107 GLY A N 1
ATOM 845 C CA . GLY A 1 107 ? 19.522 6.253 -17.587 1.00 89.81 107 GLY A CA 1
ATOM 846 C C . GLY A 1 107 ? 18.412 5.306 -17.122 1.00 89.81 107 GLY A C 1
ATOM 847 O O . GLY A 1 107 ? 17.934 5.413 -15.993 1.00 89.81 107 GLY A O 1
ATOM 848 N N . THR A 1 108 ? 18.053 4.322 -17.951 1.00 90.44 108 THR A N 1
ATOM 849 C CA . THR A 1 108 ? 17.035 3.312 -17.616 1.00 90.44 108 THR A CA 1
ATOM 850 C C . THR A 1 108 ? 17.487 2.397 -16.476 1.00 90.44 108 THR A C 1
ATOM 852 O O . THR A 1 108 ? 16.695 2.106 -15.583 1.00 90.44 108 THR A O 1
ATOM 855 N N . MET A 1 109 ? 18.761 1.991 -16.445 1.00 90.75 109 MET A N 1
ATOM 856 C CA . MET A 1 109 ? 19.329 1.228 -15.326 1.00 90.75 109 MET A CA 1
ATOM 857 C C . MET A 1 109 ? 19.307 2.034 -14.021 1.00 90.75 109 MET A C 1
ATOM 859 O O . MET A 1 109 ? 18.945 1.498 -12.975 1.00 90.75 109 MET A O 1
ATOM 863 N N . SER A 1 110 ? 19.646 3.327 -14.075 1.00 90.44 110 SER A N 1
ATOM 864 C CA . SER A 1 110 ? 19.562 4.213 -12.907 1.00 90.44 110 SER A CA 1
ATOM 865 C C . SER A 1 110 ? 18.130 4.312 -12.386 1.00 90.44 110 SER A C 1
ATOM 867 O O . SER A 1 110 ? 17.911 4.186 -11.185 1.00 90.44 110 SER A O 1
ATOM 869 N N . PHE A 1 111 ? 17.156 4.498 -13.281 1.00 90.12 111 PHE A N 1
ATOM 870 C CA . PHE A 1 111 ? 15.738 4.503 -12.927 1.00 90.12 111 PHE A CA 1
ATOM 871 C C . PHE A 1 111 ? 15.312 3.176 -12.283 1.00 90.12 111 PHE A C 1
ATOM 873 O O . PHE A 1 111 ? 14.684 3.187 -11.227 1.00 90.12 111 PHE A O 1
ATOM 880 N N . GLN A 1 112 ? 15.706 2.038 -12.862 1.00 90.31 112 GLN A N 1
ATOM 881 C CA . GLN A 1 112 ? 15.402 0.713 -12.316 1.00 90.31 112 GLN A CA 1
ATOM 882 C C . GLN A 1 112 ? 15.947 0.539 -10.889 1.00 90.31 112 GLN A C 1
ATOM 884 O O . GLN A 1 112 ? 15.243 0.013 -10.027 1.00 90.31 112 GLN A O 1
ATOM 889 N N . ASN A 1 113 ? 17.175 0.992 -10.621 1.00 89.31 113 ASN A N 1
ATOM 890 C CA . ASN A 1 113 ? 17.764 0.932 -9.281 1.00 89.31 113 ASN A CA 1
ATOM 891 C C . ASN A 1 113 ? 16.957 1.769 -8.281 1.00 89.31 113 ASN A C 1
ATOM 893 O O . ASN A 1 113 ? 16.599 1.271 -7.219 1.00 89.31 113 ASN A O 1
ATOM 897 N N . SER A 1 114 ? 16.578 2.996 -8.646 1.00 89.25 114 SER A N 1
ATOM 898 C CA . SER A 1 114 ? 15.765 3.848 -7.770 1.00 89.25 114 SER A CA 1
ATOM 899 C C . SER A 1 114 ? 14.354 3.291 -7.527 1.00 89.25 114 SER A C 1
ATOM 901 O O . SER A 1 114 ? 13.823 3.410 -6.424 1.00 89.25 114 SER A O 1
ATOM 903 N N . VAL A 1 115 ? 13.743 2.635 -8.522 1.00 90.31 115 VAL A N 1
ATOM 904 C CA . VAL A 1 115 ? 12.474 1.904 -8.340 1.00 90.31 115 VAL A CA 1
ATOM 905 C C . VAL A 1 115 ? 12.663 0.730 -7.375 1.00 90.31 115 VAL A C 1
ATOM 907 O O . VAL A 1 115 ? 11.821 0.523 -6.504 1.00 90.31 115 VAL A O 1
ATOM 910 N N . SER A 1 116 ? 13.778 0.001 -7.476 1.00 89.44 116 SER A N 1
ATOM 911 C CA . SER A 1 116 ? 14.115 -1.097 -6.562 1.00 89.44 116 SER A CA 1
ATOM 912 C C . SER A 1 116 ? 14.268 -0.628 -5.109 1.00 89.44 116 SER A C 1
ATOM 914 O O . SER A 1 116 ? 13.835 -1.335 -4.198 1.00 89.44 116 SER A O 1
ATOM 916 N N . ASP A 1 117 ? 14.828 0.561 -4.875 1.00 89.50 117 ASP A N 1
ATOM 917 C CA . ASP A 1 117 ? 14.919 1.142 -3.528 1.00 89.50 117 ASP A CA 1
ATOM 918 C C . ASP A 1 117 ? 13.521 1.391 -2.936 1.00 89.50 117 ASP A C 1
ATOM 920 O O . ASP A 1 117 ? 13.252 1.057 -1.778 1.00 89.50 117 ASP A O 1
ATOM 924 N N . VAL A 1 118 ? 12.589 1.901 -3.750 1.00 89.75 118 VAL A N 1
ATOM 925 C CA . VAL A 1 118 ? 11.186 2.086 -3.343 1.00 89.75 118 VAL A CA 1
ATOM 926 C C . VAL A 1 118 ? 10.488 0.745 -3.114 1.00 89.75 118 VAL A C 1
ATOM 928 O O . VAL A 1 118 ? 9.736 0.607 -2.151 1.00 89.75 118 VAL A O 1
ATOM 931 N N . GLU A 1 119 ? 10.738 -0.272 -3.943 1.00 89.75 119 GLU A N 1
ATOM 932 C CA . GLU A 1 119 ? 10.210 -1.623 -3.710 1.00 89.75 119 GLU A CA 1
ATOM 933 C C . GLU A 1 119 ? 10.659 -2.187 -2.358 1.00 89.75 119 GLU A C 1
ATOM 935 O O . GLU A 1 119 ? 9.857 -2.800 -1.644 1.00 89.75 119 GLU A O 1
ATOM 940 N N . GLN A 1 120 ? 11.923 -1.968 -1.991 1.00 90.94 120 GLN A N 1
ATOM 941 C CA . GLN A 1 120 ? 12.462 -2.392 -0.706 1.00 90.94 120 GLN A CA 1
ATOM 942 C C . GLN A 1 120 ? 11.820 -1.622 0.454 1.00 90.94 120 GLN A C 1
ATOM 944 O O . GLN A 1 120 ? 11.439 -2.242 1.450 1.00 90.94 120 GLN A O 1
ATOM 949 N N . GLU A 1 121 ? 11.634 -0.308 0.319 1.00 89.62 121 GLU A N 1
ATOM 950 C CA . GLU A 1 121 ? 10.934 0.514 1.313 1.00 89.62 121 GLU A CA 1
ATOM 951 C C . GLU A 1 121 ? 9.487 0.032 1.524 1.00 89.62 121 GLU A C 1
ATOM 953 O O . GLU A 1 121 ? 9.071 -0.221 2.658 1.00 89.62 121 GLU A O 1
ATOM 958 N N . ILE A 1 122 ? 8.745 -0.210 0.438 1.00 89.94 122 ILE A N 1
ATOM 959 C CA . ILE A 1 122 ? 7.378 -0.753 0.480 1.00 89.94 122 ILE A CA 1
ATOM 960 C C . ILE A 1 122 ? 7.359 -2.135 1.146 1.00 89.94 122 ILE A C 1
ATOM 962 O O . ILE A 1 122 ? 6.457 -2.447 1.927 1.00 89.94 122 ILE A O 1
ATOM 966 N N . ALA A 1 123 ? 8.353 -2.984 0.871 1.00 89.69 123 ALA A N 1
ATOM 967 C CA . ALA A 1 123 ? 8.453 -4.300 1.493 1.00 89.69 123 ALA A CA 1
ATOM 968 C C . ALA A 1 123 ? 8.686 -4.214 3.011 1.00 89.69 123 ALA A C 1
ATOM 970 O O . ALA A 1 123 ? 8.122 -5.021 3.756 1.00 89.69 123 ALA A O 1
ATOM 971 N N . VAL A 1 124 ? 9.475 -3.241 3.482 1.00 90.75 124 VAL A N 1
ATOM 972 C CA . VAL A 1 124 ? 9.656 -2.967 4.917 1.00 90.75 124 VAL A CA 1
ATOM 973 C C . VAL A 1 124 ? 8.346 -2.482 5.537 1.00 90.75 124 VAL A C 1
ATOM 975 O O . VAL A 1 124 ? 7.885 -3.085 6.507 1.00 90.75 124 VAL A O 1
ATOM 978 N N . GLN A 1 125 ? 7.689 -1.488 4.931 1.00 89.12 125 GLN A N 1
ATOM 979 C CA . GLN A 1 125 ? 6.391 -0.969 5.386 1.00 89.12 125 GLN A CA 1
ATOM 980 C C . GLN A 1 125 ? 5.332 -2.078 5.475 1.00 89.12 125 GLN A C 1
ATOM 982 O O . GLN A 1 125 ? 4.549 -2.125 6.423 1.00 89.12 125 GLN A O 1
ATOM 987 N N . ARG A 1 126 ? 5.328 -3.018 4.520 1.00 89.94 126 ARG A N 1
ATOM 988 C CA . ARG A 1 126 ? 4.424 -4.173 4.537 1.00 89.94 126 ARG A CA 1
ATOM 989 C C . ARG A 1 126 ? 4.651 -5.065 5.756 1.00 89.94 126 ARG A C 1
ATOM 991 O O . ARG A 1 126 ? 3.689 -5.430 6.422 1.00 89.94 126 ARG A O 1
ATOM 998 N N . ARG A 1 127 ? 5.908 -5.389 6.076 1.00 88.69 127 ARG A N 1
ATOM 999 C CA . ARG A 1 127 ? 6.242 -6.199 7.264 1.00 88.69 127 ARG A CA 1
ATOM 1000 C C . ARG A 1 127 ? 5.850 -5.487 8.558 1.00 88.69 127 ARG A C 1
ATOM 1002 O O . ARG A 1 127 ? 5.349 -6.124 9.482 1.00 88.69 127 ARG A O 1
ATOM 1009 N N . GLU A 1 128 ? 6.059 -4.175 8.627 1.00 88.12 128 GLU A N 1
ATOM 1010 C CA . GLU A 1 128 ? 5.633 -3.370 9.775 1.00 88.12 128 GLU A CA 1
ATOM 1011 C C . GLU A 1 128 ? 4.107 -3.355 9.924 1.00 88.12 128 GLU A C 1
ATOM 1013 O O . GLU A 1 128 ? 3.593 -3.481 11.040 1.00 88.12 128 GLU A O 1
ATOM 1018 N N . LEU A 1 129 ? 3.378 -3.275 8.807 1.00 89.69 129 LEU A N 1
ATOM 1019 C CA . LEU A 1 129 ? 1.920 -3.326 8.793 1.00 89.69 129 LEU A CA 1
ATOM 1020 C C . LEU A 1 129 ? 1.376 -4.702 9.197 1.00 89.69 129 LEU A C 1
ATOM 1022 O O . LEU A 1 129 ? 0.397 -4.766 9.939 1.00 89.69 129 LEU A O 1
ATOM 1026 N N . ASP A 1 130 ? 2.022 -5.795 8.786 1.00 87.06 130 ASP A N 1
ATOM 1027 C CA . ASP A 1 130 ? 1.690 -7.151 9.246 1.00 87.06 130 ASP A CA 1
ATOM 1028 C C . ASP A 1 130 ? 1.853 -7.270 10.776 1.00 87.06 130 ASP A C 1
ATOM 1030 O O . ASP A 1 130 ? 1.057 -7.906 11.469 1.00 87.06 130 ASP A O 1
ATOM 1034 N N . GLY A 1 131 ? 2.867 -6.605 11.339 1.00 83.31 131 GLY A N 1
ATOM 1035 C CA . GLY A 1 131 ? 3.031 -6.477 12.787 1.00 83.31 131 GLY A CA 1
ATOM 1036 C C . GLY A 1 131 ? 1.903 -5.668 13.439 1.00 83.31 131 GLY A C 1
ATOM 1037 O O . GLY A 1 131 ? 1.342 -6.086 14.453 1.00 83.31 131 GLY A O 1
ATOM 1038 N N . ALA A 1 132 ? 1.540 -4.524 12.853 1.00 83.25 132 ALA A N 1
ATOM 1039 C CA . ALA A 1 132 ? 0.472 -3.658 13.353 1.00 83.25 132 ALA A CA 1
ATOM 1040 C C . ALA A 1 132 ? -0.911 -4.336 13.304 1.00 83.25 132 ALA A C 1
ATOM 1042 O O . ALA A 1 132 ? -1.664 -4.271 14.275 1.00 83.25 132 ALA A O 1
ATOM 1043 N N . THR A 1 133 ? -1.229 -5.052 12.227 1.00 85.25 133 THR A N 1
ATOM 1044 C CA . THR A 1 133 ? -2.491 -5.797 12.074 1.00 85.25 133 THR A CA 1
ATOM 1045 C C . THR A 1 133 ? -2.610 -6.944 13.077 1.00 85.25 133 THR A C 1
ATOM 1047 O O . THR A 1 133 ? -3.676 -7.118 13.668 1.00 85.25 133 THR A O 1
ATOM 1050 N N . ARG A 1 134 ? -1.521 -7.667 13.384 1.00 85.62 134 ARG A N 1
ATOM 1051 C CA . ARG A 1 134 ? -1.508 -8.667 14.475 1.00 85.62 134 ARG A CA 1
ATOM 1052 C C . ARG A 1 134 ? -1.805 -8.045 15.840 1.00 85.62 134 ARG A C 1
ATOM 1054 O O . ARG A 1 134 ? -2.600 -8.591 16.606 1.00 85.62 134 ARG A O 1
ATOM 1061 N N . VAL A 1 135 ? -1.204 -6.891 16.138 1.00 83.81 135 VAL A N 1
ATOM 1062 C CA . VAL A 1 135 ? -1.494 -6.136 17.370 1.00 83.81 135 VAL A CA 1
ATOM 1063 C C . VAL A 1 135 ? -2.961 -5.696 17.395 1.00 83.81 135 VAL A C 1
ATOM 1065 O O . VAL A 1 135 ? -3.635 -5.875 18.411 1.00 83.81 135 VAL A O 1
ATOM 1068 N N . GLY A 1 136 ? -3.485 -5.205 16.269 1.00 83.50 136 GLY A N 1
ATOM 1069 C CA . GLY A 1 136 ? -4.897 -4.858 16.096 1.00 83.50 136 GLY A CA 1
ATOM 1070 C C . GLY A 1 136 ? -5.843 -6.034 16.360 1.00 83.50 136 GLY A C 1
ATOM 1071 O O . GLY A 1 136 ? -6.807 -5.890 17.111 1.00 83.50 136 GLY A O 1
ATOM 1072 N N . ALA A 1 137 ? -5.538 -7.220 15.827 1.00 85.00 137 ALA A N 1
ATOM 1073 C CA . ALA A 1 137 ? -6.310 -8.438 16.072 1.00 85.00 137 ALA A CA 1
ATOM 1074 C C . ALA A 1 137 ? -6.313 -8.836 17.559 1.00 85.00 137 ALA A C 1
ATOM 1076 O O . ALA A 1 137 ? -7.366 -9.168 18.106 1.00 85.00 137 ALA A O 1
ATOM 1077 N N . SER A 1 138 ? -5.165 -8.732 18.241 1.00 86.12 138 SER A N 1
ATOM 1078 C CA . SER A 1 138 ? -5.077 -8.990 19.686 1.00 86.12 138 SER A CA 1
ATOM 1079 C C . SER A 1 138 ? -5.932 -8.014 20.500 1.00 86.12 138 SER A C 1
ATOM 1081 O O . SER A 1 138 ? -6.658 -8.433 21.401 1.00 86.12 138 SER A O 1
ATOM 1083 N N . ILE A 1 139 ? -5.898 -6.721 20.163 1.00 83.12 139 ILE A N 1
ATOM 1084 C CA . ILE A 1 139 ? -6.725 -5.693 20.813 1.00 83.12 139 ILE A CA 1
ATOM 1085 C C . ILE A 1 139 ? -8.212 -5.982 20.592 1.00 83.12 139 ILE A C 1
ATOM 1087 O O . ILE A 1 139 ? -8.993 -5.911 21.540 1.00 83.12 139 ILE A O 1
ATOM 1091 N N . ARG A 1 140 ? -8.602 -6.358 19.367 1.00 83.31 140 ARG A N 1
ATOM 1092 C CA . ARG A 1 140 ? -9.985 -6.713 19.029 1.00 83.31 140 ARG A CA 1
ATOM 1093 C C . ARG A 1 140 ? -10.475 -7.914 19.843 1.00 83.31 140 ARG A C 1
ATOM 1095 O O . ARG A 1 140 ? -11.591 -7.861 20.351 1.00 83.31 140 ARG A O 1
ATOM 1102 N N . SER A 1 141 ? -9.646 -8.949 20.001 1.00 86.12 141 SER A N 1
ATOM 1103 C CA . SER A 1 141 ? -9.968 -10.113 20.840 1.00 86.12 141 SER A CA 1
ATOM 1104 C C . SER A 1 141 ? -10.149 -9.711 22.302 1.00 86.12 141 SER A C 1
ATOM 1106 O O . SER A 1 141 ? -11.205 -9.954 22.874 1.00 86.12 141 SER A O 1
ATOM 1108 N N . LYS A 1 142 ? -9.175 -9.000 22.887 1.00 85.00 142 LYS A N 1
ATOM 1109 C CA . LYS A 1 142 ? -9.236 -8.572 24.295 1.00 85.00 142 LYS A CA 1
ATOM 1110 C C . LYS A 1 142 ? -10.456 -7.697 24.590 1.00 85.00 142 LYS A C 1
ATOM 1112 O O . LYS A 1 142 ? -11.100 -7.880 25.615 1.00 85.00 142 LYS A O 1
ATOM 1117 N N . ALA A 1 143 ? -10.794 -6.776 23.686 1.00 82.00 143 ALA A N 1
ATOM 1118 C CA . ALA A 1 143 ? -11.980 -5.926 23.811 1.00 82.00 143 ALA A CA 1
ATOM 1119 C C . ALA A 1 143 ? -13.300 -6.694 23.611 1.00 82.00 143 ALA A C 1
ATOM 1121 O O . ALA A 1 143 ? -14.356 -6.256 24.058 1.00 82.00 143 ALA A O 1
ATOM 1122 N N . TYR A 1 144 ? -13.282 -7.823 22.901 1.00 86.00 144 TYR A N 1
ATOM 1123 C CA . TYR A 1 144 ? -14.446 -8.699 22.804 1.00 86.00 144 TYR A CA 1
ATOM 1124 C C . TYR A 1 144 ? -14.644 -9.494 24.099 1.00 86.00 144 TYR A C 1
ATOM 1126 O O . TYR A 1 144 ? -15.759 -9.540 24.620 1.00 86.00 144 TYR A O 1
ATOM 1134 N N . ASP A 1 145 ? -13.563 -10.059 24.636 1.00 86.62 145 ASP A N 1
ATOM 1135 C CA . ASP A 1 145 ? -13.584 -10.854 25.864 1.00 86.62 145 ASP A CA 1
ATOM 1136 C C . ASP A 1 145 ? -13.984 -10.005 27.079 1.00 86.62 145 ASP A C 1
ATOM 1138 O O . ASP A 1 145 ? -14.851 -10.409 27.857 1.00 86.62 145 ASP A O 1
ATOM 1142 N N . ALA A 1 146 ? -13.426 -8.795 27.200 1.00 81.75 146 ALA A N 1
ATOM 1143 C CA . ALA A 1 146 ? -13.781 -7.846 28.252 1.00 81.75 146 ALA A CA 1
ATOM 1144 C C . ALA A 1 146 ? -15.264 -7.436 28.177 1.00 81.75 146 ALA A C 1
ATOM 1146 O O . ALA A 1 146 ? -15.970 -7.539 29.181 1.00 81.75 146 ALA A O 1
ATOM 1147 N N . LYS A 1 147 ? -15.794 -7.140 26.981 1.00 85.81 147 LYS A N 1
ATOM 1148 C CA . LYS A 1 147 ? -17.223 -6.846 26.795 1.00 85.81 147 LYS A CA 1
ATOM 1149 C C . LYS A 1 147 ? -18.107 -8.007 27.240 1.00 85.81 147 LYS A C 1
ATOM 1151 O O . LYS A 1 147 ? -19.127 -7.793 27.895 1.00 85.81 147 LYS A O 1
ATOM 1156 N N . GLN A 1 148 ? -17.746 -9.236 26.872 1.00 88.56 148 GLN A N 1
ATOM 1157 C CA . GLN A 1 148 ? -18.497 -10.427 27.276 1.00 88.56 148 GLN A CA 1
ATOM 1158 C C . GLN A 1 148 ? -18.468 -10.619 28.798 1.00 88.56 148 GLN A C 1
ATOM 1160 O O . GLN A 1 148 ? -19.505 -10.921 29.388 1.00 88.56 148 GLN A O 1
ATOM 1165 N N . ALA A 1 149 ? -17.321 -10.393 29.443 1.00 87.19 149 ALA A N 1
ATOM 1166 C CA . ALA A 1 149 ? -17.196 -10.441 30.898 1.00 87.19 149 ALA A CA 1
ATOM 1167 C C . ALA A 1 149 ? -18.051 -9.360 31.586 1.00 87.19 149 ALA A C 1
ATOM 1169 O O . ALA A 1 149 ? -18.843 -9.680 32.473 1.00 87.19 149 ALA A O 1
ATOM 1170 N N . SER A 1 150 ? -17.979 -8.109 31.120 1.00 85.69 150 SER A N 1
ATOM 1171 C CA . SER A 1 150 ? -18.789 -6.988 31.614 1.00 85.69 150 SER A CA 1
ATOM 1172 C C . SER A 1 150 ? -20.291 -7.268 31.484 1.00 85.69 150 SER A C 1
ATOM 1174 O O . SER A 1 150 ? -21.050 -7.057 32.428 1.00 85.69 150 SER A O 1
ATOM 1176 N N . LEU A 1 151 ? -20.736 -7.808 30.343 1.00 89.94 151 LEU A N 1
ATOM 1177 C CA . LEU A 1 151 ? -22.139 -8.176 30.126 1.00 89.94 151 LEU A CA 1
ATOM 1178 C C . LEU A 1 151 ? -22.607 -9.312 31.043 1.00 89.94 151 LEU A C 1
ATOM 1180 O O . LEU A 1 151 ? -23.751 -9.285 31.495 1.00 89.94 151 LEU A O 1
ATOM 1184 N N . ARG A 1 152 ? -21.751 -10.303 31.327 1.00 91.88 152 ARG A N 1
ATOM 1185 C CA . ARG A 1 152 ? -22.068 -11.377 32.283 1.00 91.88 152 ARG A CA 1
ATOM 1186 C C . ARG A 1 152 ? -22.260 -10.819 33.692 1.00 91.88 152 ARG A C 1
ATOM 1188 O O . ARG A 1 152 ? -23.296 -11.084 34.289 1.00 91.88 152 ARG A O 1
ATOM 1195 N N . LEU A 1 153 ? -21.331 -9.984 34.162 1.00 90.38 153 LEU A N 1
ATOM 1196 C CA . LEU A 1 153 ? -21.412 -9.349 35.483 1.00 90.38 153 LEU A CA 1
ATOM 1197 C C . LEU A 1 153 ? -22.641 -8.442 35.621 1.00 90.38 153 LEU A C 1
ATOM 1199 O O . LEU A 1 153 ? -23.276 -8.426 36.672 1.00 90.38 153 LEU A O 1
ATOM 1203 N N . ILE A 1 154 ? -22.999 -7.705 34.564 1.00 91.44 154 ILE A N 1
ATOM 1204 C CA . ILE A 1 154 ? -24.219 -6.884 34.532 1.00 91.44 154 ILE A CA 1
ATOM 1205 C C . ILE A 1 154 ? -25.466 -7.761 34.672 1.00 91.44 154 ILE A C 1
ATOM 1207 O O . ILE A 1 154 ? -26.321 -7.458 35.494 1.00 91.44 154 ILE A O 1
ATOM 1211 N N . LYS A 1 155 ? -25.563 -8.864 33.920 1.00 92.88 155 LYS A N 1
ATOM 1212 C CA . LYS A 1 155 ? -26.707 -9.786 34.019 1.00 92.88 155 LYS A CA 1
ATOM 1213 C C . LYS A 1 155 ? -26.814 -10.436 35.396 1.00 92.88 155 LYS A C 1
ATOM 1215 O O . LYS A 1 155 ? -27.915 -10.596 35.908 1.00 92.88 155 LYS A O 1
ATOM 1220 N N . GLU A 1 156 ? -25.683 -10.816 35.981 1.00 92.50 156 GLU A N 1
ATOM 1221 C CA . GLU A 1 156 ? -25.627 -11.409 37.317 1.00 92.50 156 GLU A CA 1
ATOM 1222 C C . GLU A 1 156 ? -26.072 -10.410 38.393 1.00 92.50 156 GLU A C 1
ATOM 1224 O O . GLU A 1 156 ? -26.944 -10.729 39.192 1.00 92.50 156 GLU A O 1
ATOM 1229 N N . THR A 1 157 ? -25.585 -9.165 38.341 1.00 89.50 157 THR A N 1
ATOM 1230 C CA . THR A 1 157 ? -26.026 -8.106 39.270 1.00 89.50 157 THR A CA 1
ATOM 1231 C C . THR A 1 157 ? -27.479 -7.677 39.053 1.00 89.50 157 THR A C 1
ATOM 1233 O O . THR A 1 157 ? -28.171 -7.367 40.017 1.00 89.50 157 THR A O 1
ATOM 1236 N N . GLU A 1 158 ? -27.990 -7.682 37.819 1.00 91.00 158 GLU A N 1
ATOM 1237 C CA . GLU A 1 158 ? -29.421 -7.458 37.553 1.00 91.00 158 GLU A CA 1
ATOM 1238 C C . GLU A 1 158 ? -30.290 -8.577 38.140 1.00 91.00 158 GLU A C 1
ATOM 1240 O O . GLU A 1 158 ? -31.364 -8.300 38.678 1.00 91.00 158 GLU A O 1
ATOM 1245 N N . LYS A 1 159 ? -29.816 -9.828 38.083 1.00 93.44 159 LYS A N 1
ATOM 1246 C CA . LYS A 1 159 ? -30.484 -10.969 38.714 1.00 93.44 159 LYS A CA 1
ATOM 1247 C C . LYS A 1 159 ? -30.477 -10.847 40.241 1.00 93.44 159 LYS A C 1
ATOM 1249 O O . LYS A 1 159 ? -31.525 -11.026 40.849 1.00 93.44 159 LYS A O 1
ATOM 1254 N N . GLU A 1 160 ? -29.346 -10.473 40.834 1.00 91.56 160 GLU A N 1
ATOM 1255 C CA . GLU A 1 160 ? -29.202 -10.246 42.280 1.00 91.56 160 GLU A CA 1
ATOM 1256 C C . GLU A 1 160 ? -30.160 -9.147 42.780 1.00 91.56 160 GLU A C 1
ATOM 1258 O O . GLU A 1 160 ? -30.866 -9.330 43.769 1.00 91.56 160 GLU A O 1
ATOM 1263 N N . ILE A 1 161 ? -30.285 -8.037 42.037 1.00 88.56 161 ILE A N 1
ATOM 1264 C CA . ILE A 1 161 ? -31.270 -6.980 42.335 1.00 88.56 161 ILE A CA 1
ATOM 1265 C C . ILE A 1 161 ? -32.700 -7.523 42.262 1.00 88.56 161 ILE A C 1
ATOM 1267 O O . ILE A 1 161 ? -33.513 -7.199 43.125 1.00 88.56 161 ILE A O 1
ATOM 1271 N N . ALA A 1 162 ? -33.023 -8.331 41.248 1.00 89.69 162 ALA A N 1
ATOM 1272 C CA . ALA A 1 162 ? -34.359 -8.900 41.086 1.00 89.69 162 ALA A CA 1
ATOM 1273 C C . ALA A 1 162 ? -34.715 -9.900 42.202 1.00 89.69 162 ALA A C 1
ATOM 1275 O O . ALA A 1 162 ? -35.868 -9.943 42.637 1.00 89.69 162 ALA A O 1
ATOM 1276 N N . GLU A 1 163 ? -33.740 -10.682 42.673 1.00 91.38 163 GLU A N 1
ATOM 1277 C CA . GLU A 1 163 ? -33.888 -11.591 43.815 1.00 91.38 163 GLU A CA 1
ATOM 1278 C C . GLU A 1 163 ? -34.125 -10.810 45.111 1.00 91.38 163 GLU A C 1
ATOM 1280 O O . GLU A 1 163 ? -35.121 -11.070 45.790 1.00 91.38 163 GLU A O 1
ATOM 1285 N N . LYS A 1 164 ? -33.324 -9.771 45.385 1.00 87.94 164 LYS A N 1
ATOM 1286 C CA . LYS A 1 164 ? -33.535 -8.872 46.533 1.00 87.94 164 LYS A CA 1
ATOM 1287 C C . LYS A 1 164 ? -34.885 -8.154 46.469 1.00 87.94 164 LYS A C 1
ATOM 1289 O O . LYS A 1 164 ? -35.584 -8.050 47.470 1.00 87.94 164 LYS A O 1
ATOM 1294 N N . ASP A 1 165 ? -35.328 -7.740 45.281 1.00 88.81 165 ASP A N 1
ATOM 1295 C CA . ASP A 1 165 ? -36.659 -7.152 45.084 1.00 88.81 165 ASP A CA 1
ATOM 1296 C C . ASP A 1 165 ? -37.813 -8.120 45.346 1.00 88.81 165 ASP A C 1
ATOM 1298 O O . ASP A 1 165 ? -38.921 -7.699 45.695 1.00 88.81 165 ASP A O 1
ATOM 1302 N N . LYS A 1 166 ? -37.598 -9.414 45.113 1.00 91.12 166 LYS A N 1
ATOM 1303 C CA . LYS A 1 166 ? -38.575 -10.451 45.441 1.00 91.12 166 LYS A CA 1
ATOM 1304 C C . LYS A 1 166 ? -38.600 -10.702 46.950 1.00 91.12 166 LYS A C 1
ATOM 1306 O O . LYS A 1 166 ? -39.685 -10.848 47.506 1.00 91.12 166 LYS A O 1
ATOM 1311 N N . GLU A 1 167 ? -37.437 -10.704 47.594 1.00 88.81 167 GLU A N 1
ATOM 1312 C CA . GLU A 1 167 ? -37.283 -10.895 49.039 1.00 88.81 167 GLU A CA 1
ATOM 1313 C C . GLU A 1 167 ? -37.925 -9.752 49.842 1.00 88.81 167 GLU A C 1
ATOM 1315 O O . GLU A 1 167 ? -38.767 -10.012 50.699 1.00 88.81 167 GLU A O 1
ATOM 1320 N N . ILE A 1 168 ? -37.652 -8.492 49.473 1.00 83.81 168 ILE A N 1
ATOM 1321 C CA . ILE A 1 168 ? -38.298 -7.305 50.063 1.00 83.81 168 ILE A CA 1
ATOM 1322 C C . ILE A 1 168 ? -39.822 -7.389 49.923 1.00 83.81 168 ILE A C 1
ATOM 1324 O O . ILE A 1 168 ? -40.548 -7.116 50.876 1.00 83.81 168 ILE A O 1
ATOM 1328 N N . ARG A 1 169 ? -40.332 -7.793 48.749 1.00 86.69 169 ARG A N 1
ATOM 1329 C CA . ARG A 1 169 ? -41.779 -7.965 48.532 1.00 86.69 169 ARG A CA 1
ATOM 1330 C C . ARG A 1 169 ? -42.379 -9.054 49.420 1.00 86.69 169 ARG A C 1
ATOM 1332 O O . ARG A 1 169 ? -43.470 -8.850 49.942 1.00 86.69 169 ARG A O 1
ATOM 1339 N N . GLY A 1 170 ? -41.681 -10.177 49.597 1.00 87.38 170 GLY A N 1
ATOM 1340 C CA . GLY A 1 170 ? -42.098 -11.251 50.501 1.00 87.38 170 GLY A CA 1
ATOM 1341 C C . GLY A 1 170 ? -42.160 -10.783 51.955 1.00 87.38 170 GLY A C 1
ATOM 1342 O O . GLY A 1 170 ? -43.212 -10.871 52.579 1.00 87.38 170 GLY A O 1
ATOM 1343 N N . LYS A 1 171 ? -41.074 -10.181 52.456 1.00 84.56 171 LYS A N 1
ATOM 1344 C CA . LYS A 1 171 ? -40.994 -9.659 53.830 1.00 84.56 171 LYS A CA 1
ATOM 1345 C C . LYS A 1 171 ? -41.984 -8.529 54.098 1.00 84.56 171 LYS A C 1
ATOM 1347 O O . LYS A 1 171 ? -42.580 -8.471 55.167 1.00 84.56 171 LYS A O 1
ATOM 1352 N N . SER A 1 172 ? -42.226 -7.665 53.116 1.00 84.31 172 SER A N 1
ATOM 1353 C CA . SER A 1 172 ? -43.241 -6.615 53.223 1.00 84.31 172 SER A CA 1
ATOM 1354 C C . SER A 1 172 ? -44.664 -7.178 53.284 1.00 84.31 172 SER A C 1
ATOM 1356 O O . SER A 1 172 ? -45.496 -6.605 53.988 1.00 84.31 172 SER A O 1
ATOM 1358 N N . ALA A 1 173 ? -44.949 -8.282 52.585 1.00 85.94 173 ALA A N 1
ATOM 1359 C CA . ALA A 1 173 ? -46.231 -8.974 52.695 1.00 85.94 173 ALA A CA 1
ATOM 1360 C C . ALA A 1 173 ? -46.395 -9.641 54.073 1.00 85.94 173 ALA A C 1
ATOM 1362 O O . ALA A 1 173 ? -47.440 -9.469 54.691 1.00 85.94 173 ALA A O 1
ATOM 1363 N N . GLU A 1 174 ? -45.353 -10.309 54.589 1.00 83.50 174 GLU A N 1
ATOM 1364 C CA . GLU A 1 174 ? -45.332 -10.874 55.952 1.00 83.50 174 GLU A CA 1
ATOM 1365 C C . GLU A 1 174 ? -45.582 -9.793 57.017 1.00 83.50 174 GLU A C 1
ATOM 1367 O O . GLU A 1 174 ? -46.463 -9.943 57.861 1.00 83.50 174 GLU A O 1
ATOM 1372 N N . ALA A 1 175 ? -44.876 -8.660 56.938 1.00 80.06 175 ALA A N 1
ATOM 1373 C CA . ALA A 1 175 ? -45.070 -7.535 57.853 1.00 80.06 175 ALA A CA 1
ATOM 1374 C C . ALA A 1 175 ? -46.493 -6.953 57.769 1.00 80.06 175 ALA A C 1
ATOM 1376 O O . ALA A 1 175 ? -47.062 -6.537 58.778 1.00 80.06 175 ALA A O 1
ATOM 1377 N N . SER A 1 176 ? -47.089 -6.918 56.572 1.00 84.00 176 SER A N 1
ATOM 1378 C CA . SER A 1 176 ? -48.475 -6.474 56.391 1.00 84.00 176 SER A CA 1
ATOM 1379 C C . SER A 1 176 ? -49.480 -7.441 57.023 1.00 84.00 176 SER A C 1
ATOM 1381 O O . SER A 1 176 ? -50.453 -6.987 57.623 1.00 84.00 176 SER A O 1
ATOM 1383 N N . GLU A 1 177 ? -49.244 -8.749 56.912 1.00 87.00 177 GLU A N 1
ATOM 1384 C CA . GLU A 1 177 ? -50.080 -9.784 57.528 1.00 87.00 177 GLU A CA 1
ATOM 1385 C C . GLU A 1 177 ? -50.024 -9.690 59.060 1.00 87.00 177 GLU A C 1
ATOM 1387 O O . GLU A 1 177 ? -51.064 -9.618 59.714 1.00 87.00 177 GLU A O 1
ATOM 1392 N N . LEU A 1 178 ? -48.820 -9.566 59.634 1.00 82.94 178 LEU A N 1
ATOM 1393 C CA . LEU A 1 178 ? -48.625 -9.378 61.076 1.00 82.94 178 LEU A CA 1
ATOM 1394 C C . LEU A 1 178 ? -49.307 -8.103 61.588 1.00 82.94 178 LEU A C 1
ATOM 1396 O O . LEU A 1 178 ? -49.943 -8.117 62.638 1.00 82.94 178 LEU A O 1
ATOM 1400 N N . ARG A 1 179 ? -49.245 -6.997 60.835 1.00 82.06 179 ARG A N 1
ATOM 1401 C CA . ARG A 1 179 ? -49.966 -5.756 61.181 1.00 82.06 179 ARG A CA 1
ATOM 1402 C C . ARG A 1 179 ? -51.485 -5.942 61.175 1.00 82.06 179 ARG A C 1
ATOM 1404 O O . ARG A 1 179 ? -52.164 -5.366 62.023 1.00 82.06 179 ARG A O 1
ATOM 1411 N N . SER A 1 180 ? -52.015 -6.740 60.249 1.00 85.44 180 SER A N 1
ATOM 1412 C CA . SER A 1 180 ? -53.441 -7.087 60.214 1.00 85.44 180 SER A CA 1
ATOM 1413 C C . SER A 1 180 ? -53.842 -7.937 61.426 1.00 85.44 180 SER A C 1
ATOM 1415 O O . SER A 1 180 ? -54.860 -7.666 62.070 1.00 85.44 180 SER A O 1
ATOM 1417 N N . GLN A 1 181 ? -53.016 -8.924 61.785 1.00 82.62 181 GLN A N 1
ATOM 1418 C CA . GLN A 1 181 ? -53.212 -9.749 62.982 1.00 82.62 181 GLN A CA 1
ATOM 1419 C C . GLN A 1 181 ? -53.161 -8.904 64.260 1.00 82.62 181 GLN A C 1
ATOM 1421 O O . GLN A 1 181 ? -54.065 -8.997 65.085 1.00 82.62 181 GLN A O 1
ATOM 1426 N N . LEU A 1 182 ? -52.182 -8.001 64.376 1.00 81.56 182 LEU A N 1
ATOM 1427 C CA . LEU A 1 182 ? -52.059 -7.059 65.489 1.00 81.56 182 LEU A CA 1
ATOM 1428 C C . LEU A 1 182 ? -53.304 -6.168 65.634 1.00 81.56 182 LEU A C 1
ATOM 1430 O O . LEU A 1 182 ? -53.764 -5.929 66.749 1.00 81.56 182 LEU A O 1
ATOM 1434 N N . SER A 1 183 ? -53.852 -5.663 64.521 1.00 80.00 183 SER A N 1
ATOM 1435 C CA . SER A 1 183 ? -55.095 -4.878 64.542 1.00 80.00 183 SER A CA 1
ATOM 1436 C C . SER A 1 183 ? -56.243 -5.701 65.114 1.00 80.00 183 SER A C 1
ATOM 1438 O O . SER A 1 183 ? -56.921 -5.243 66.025 1.00 80.00 183 SER A O 1
ATOM 1440 N N . THR A 1 184 ? -56.393 -6.940 64.640 1.00 83.38 184 THR A N 1
ATOM 1441 C CA . THR A 1 184 ? -57.448 -7.857 65.092 1.00 83.38 184 THR A CA 1
ATOM 1442 C C . THR A 1 184 ? -57.315 -8.159 66.588 1.00 83.38 184 THR A C 1
ATOM 1444 O O . THR A 1 184 ? -58.281 -8.023 67.330 1.00 83.38 184 THR A O 1
ATOM 1447 N N . GLN A 1 185 ? -56.102 -8.463 67.063 1.00 81.00 185 GLN A N 1
ATOM 1448 C CA . GLN A 1 185 ? -55.823 -8.695 68.486 1.00 81.00 185 GLN A CA 1
ATOM 1449 C C . GLN A 1 185 ? -56.100 -7.456 69.352 1.00 81.00 185 GLN A C 1
ATOM 1451 O O . GLN A 1 185 ? -56.600 -7.570 70.471 1.00 81.00 185 GLN A O 1
ATOM 1456 N N . ARG A 1 186 ? -55.783 -6.249 68.862 1.00 78.94 186 ARG A N 1
ATOM 1457 C CA . ARG A 1 186 ? -56.086 -4.996 69.572 1.00 78.94 186 ARG A CA 1
ATOM 1458 C C . ARG A 1 186 ? -57.586 -4.725 69.641 1.00 78.94 186 ARG A C 1
ATOM 1460 O O . ARG A 1 186 ? -58.053 -4.297 70.697 1.00 78.94 186 ARG A O 1
ATOM 1467 N N . ASP A 1 187 ? -58.316 -4.993 68.564 1.00 80.62 187 ASP A N 1
ATOM 1468 C CA . ASP A 1 187 ? -59.775 -4.869 68.519 1.00 80.62 187 ASP A CA 1
ATOM 1469 C C . ASP A 1 187 ? -60.438 -5.876 69.480 1.00 80.62 187 ASP A C 1
ATOM 1471 O O . ASP A 1 187 ? -61.332 -5.509 70.244 1.00 80.62 187 ASP A O 1
ATOM 1475 N N . GLU A 1 188 ? -59.939 -7.117 69.538 1.00 77.88 188 GLU A N 1
ATOM 1476 C CA . GLU A 1 188 ? -60.368 -8.135 70.510 1.00 77.88 188 GLU A CA 1
ATOM 1477 C C . GLU A 1 188 ? -60.095 -7.708 71.959 1.00 77.88 188 GLU A C 1
ATOM 1479 O O . GLU A 1 188 ? -60.964 -7.832 72.825 1.00 77.88 188 GLU A O 1
ATOM 1484 N N . LEU A 1 189 ? -58.916 -7.146 72.241 1.00 73.81 189 LEU A N 1
ATOM 1485 C CA . LEU A 1 189 ? -58.569 -6.644 73.573 1.00 73.81 189 LEU A CA 1
ATOM 1486 C C . LEU A 1 189 ? -59.446 -5.444 73.965 1.00 73.81 189 LEU A C 1
ATOM 1488 O O . LEU A 1 189 ? -59.865 -5.344 75.118 1.00 73.81 189 LEU A O 1
ATOM 1492 N N . ALA A 1 190 ? -59.759 -4.549 73.024 1.00 75.56 190 ALA A N 1
ATOM 1493 C CA . ALA A 1 190 ? -60.683 -3.438 73.247 1.00 75.56 190 ALA A CA 1
ATOM 1494 C C . ALA A 1 190 ? -62.104 -3.935 73.562 1.00 75.56 190 ALA A C 1
ATOM 1496 O O . ALA A 1 190 ? -62.697 -3.475 74.538 1.00 75.56 190 ALA A O 1
ATOM 1497 N N . SER A 1 191 ? -62.600 -4.923 72.812 1.00 77.12 191 SER A N 1
ATOM 1498 C CA . SER A 1 191 ? -63.890 -5.573 73.070 1.00 77.12 191 SER A CA 1
ATOM 1499 C C . SER A 1 191 ? -63.932 -6.243 74.449 1.00 77.12 191 SER A C 1
ATOM 1501 O O . SER A 1 191 ? -64.893 -6.060 75.191 1.00 77.12 191 SER A O 1
ATOM 1503 N N . LEU A 1 192 ? -62.884 -6.983 74.829 1.00 74.69 192 LEU A N 1
ATOM 1504 C CA . LEU A 1 192 ? -62.789 -7.635 76.144 1.00 74.69 192 LEU A CA 1
ATOM 1505 C C . LEU A 1 192 ? -62.673 -6.624 77.294 1.00 74.69 192 LEU A C 1
ATOM 1507 O O . LEU A 1 192 ? -63.241 -6.842 78.362 1.00 74.69 192 LEU A O 1
ATOM 1511 N N . ASN A 1 193 ? -61.973 -5.503 77.086 1.00 72.69 193 ASN A N 1
ATOM 1512 C CA . ASN A 1 193 ? -61.945 -4.384 78.035 1.00 72.69 193 ASN A CA 1
ATOM 1513 C C . ASN A 1 193 ? -63.344 -3.791 78.239 1.00 72.69 193 ASN A C 1
ATOM 1515 O O . ASN A 1 193 ? -63.744 -3.553 79.375 1.00 72.69 193 ASN A O 1
ATOM 1519 N N . GLU A 1 194 ? -64.083 -3.553 77.154 1.00 74.81 194 GLU A N 1
ATOM 1520 C CA . GLU A 1 194 ? -65.440 -3.008 77.210 1.00 74.81 194 GLU A CA 1
ATOM 1521 C C . GLU A 1 194 ? -66.411 -3.992 77.883 1.00 74.81 194 GLU A C 1
ATOM 1523 O O . GLU A 1 194 ? -67.258 -3.595 78.685 1.00 74.81 194 GLU A O 1
ATOM 1528 N N . GLU A 1 195 ? -66.269 -5.292 77.617 1.00 71.31 195 GLU A N 1
ATOM 1529 C CA . GLU A 1 195 ? -67.031 -6.347 78.287 1.00 71.31 195 GLU A CA 1
ATOM 1530 C C . GLU A 1 195 ? -66.723 -6.390 79.792 1.00 71.31 195 GLU A C 1
ATOM 1532 O O . GLU A 1 195 ? -67.651 -6.408 80.604 1.00 71.31 195 GLU A O 1
ATOM 1537 N N . LEU A 1 196 ? -65.449 -6.274 80.180 1.00 65.38 196 LEU A N 1
ATOM 1538 C CA . LEU A 1 196 ? -65.018 -6.218 81.578 1.00 65.38 196 LEU A CA 1
ATOM 1539 C C . LEU A 1 196 ? -65.518 -4.949 82.292 1.00 65.38 196 LEU A C 1
ATOM 1541 O O . LEU A 1 196 ? -66.018 -5.034 83.415 1.00 65.38 196 LEU A O 1
ATOM 1545 N N . GLU A 1 197 ? -65.469 -3.780 81.648 1.00 67.88 197 GLU A N 1
ATOM 1546 C CA . GLU A 1 197 ? -66.047 -2.539 82.185 1.00 67.88 197 GLU A CA 1
ATOM 1547 C C . GLU A 1 197 ? -67.570 -2.634 82.342 1.00 67.88 197 GLU A C 1
ATOM 1549 O O . GLU A 1 197 ? -68.126 -2.192 83.354 1.00 67.88 197 GLU A O 1
ATOM 1554 N N . ASN A 1 198 ? -68.259 -3.251 81.380 1.00 69.12 198 ASN A N 1
ATOM 1555 C CA . ASN A 1 198 ? -69.697 -3.490 81.443 1.00 69.12 198 ASN A CA 1
ATOM 1556 C C . ASN A 1 198 ? -70.065 -4.487 82.551 1.00 69.12 198 ASN A C 1
ATOM 1558 O O . ASN A 1 198 ? -71.066 -4.290 83.251 1.00 69.12 198 ASN A O 1
ATOM 1562 N N . GLU A 1 199 ? -69.267 -5.532 82.762 1.00 63.00 199 GLU A N 1
ATOM 1563 C CA . GLU A 1 199 ? -69.436 -6.468 83.873 1.00 63.00 199 GLU A CA 1
ATOM 1564 C C . GLU A 1 199 ? -69.149 -5.818 85.230 1.00 63.00 199 GLU A C 1
ATOM 1566 O O . GLU A 1 199 ? -69.940 -5.986 86.166 1.00 63.00 199 GLU A O 1
ATOM 1571 N N . GLU A 1 200 ? -68.103 -4.997 85.341 1.00 60.84 200 GLU A N 1
ATOM 1572 C CA . GLU A 1 200 ? -67.829 -4.198 86.535 1.00 60.84 200 GLU A CA 1
ATOM 1573 C C . GLU A 1 200 ? -68.956 -3.196 86.818 1.00 60.84 200 GLU A C 1
ATOM 1575 O O . GLU A 1 200 ? -69.382 -3.042 87.967 1.00 60.84 200 GLU A O 1
ATOM 1580 N N . ALA A 1 201 ? -69.475 -2.515 85.795 1.00 57.25 201 ALA A N 1
ATOM 1581 C CA . ALA A 1 201 ? -70.590 -1.586 85.925 1.00 57.25 201 ALA A CA 1
ATOM 1582 C C . ALA A 1 201 ? -71.864 -2.317 86.371 1.00 57.25 201 ALA A C 1
ATOM 1584 O O . ALA A 1 201 ? -72.539 -1.867 87.302 1.00 57.25 201 ALA A O 1
ATOM 1585 N N . ARG A 1 202 ? -72.162 -3.493 85.800 1.00 58.75 202 ARG A N 1
ATOM 1586 C CA . ARG A 1 202 ? -73.264 -4.368 86.239 1.00 58.75 202 ARG A CA 1
ATOM 1587 C C . ARG A 1 202 ? -73.062 -4.858 87.674 1.00 58.75 202 ARG A C 1
ATOM 1589 O O . ARG A 1 202 ? -74.027 -4.874 88.438 1.00 58.75 202 ARG A O 1
ATOM 1596 N N . ALA A 1 203 ? -71.836 -5.180 88.085 1.00 53.91 203 ALA A N 1
ATOM 1597 C CA . ALA A 1 203 ? -71.503 -5.548 89.461 1.00 53.91 203 ALA A CA 1
ATOM 1598 C C . ALA A 1 203 ? -71.645 -4.363 90.432 1.00 53.91 203 ALA A C 1
ATOM 1600 O O . ALA A 1 203 ? -72.150 -4.537 91.541 1.00 53.91 203 ALA A O 1
ATOM 1601 N N . ARG A 1 204 ? -71.285 -3.138 90.022 1.00 54.19 204 ARG A N 1
ATOM 1602 C CA . ARG A 1 204 ? -71.520 -1.903 90.793 1.00 54.19 204 ARG A CA 1
ATOM 1603 C C . ARG A 1 204 ? -73.011 -1.573 90.897 1.00 54.19 204 ARG A C 1
ATOM 1605 O O . ARG A 1 204 ? -73.459 -1.155 91.962 1.00 54.19 204 ARG A O 1
ATOM 1612 N N . VAL A 1 205 ? -73.796 -1.791 89.841 1.00 52.75 205 VAL A N 1
ATOM 1613 C CA . VAL A 1 205 ? -75.261 -1.613 89.846 1.00 52.75 205 VAL A CA 1
ATOM 1614 C C . VAL A 1 205 ? -75.941 -2.678 90.713 1.00 52.75 205 VAL A C 1
ATOM 1616 O O . VAL A 1 205 ? -76.818 -2.340 91.505 1.00 52.75 205 VAL A O 1
ATOM 1619 N N . ALA A 1 206 ? -75.495 -3.936 90.658 1.00 50.56 206 ALA A N 1
ATOM 1620 C CA . ALA A 1 206 ? -75.966 -5.008 91.535 1.00 50.56 206 ALA A CA 1
ATOM 1621 C C . ALA A 1 206 ? -75.579 -4.762 93.004 1.00 50.56 206 ALA A C 1
ATOM 1623 O O . ALA A 1 206 ? -76.427 -4.906 93.884 1.00 50.56 206 ALA A O 1
ATOM 1624 N N . LYS A 1 207 ? -74.353 -4.284 93.273 1.00 47.00 207 LYS A N 1
ATOM 1625 C CA . LYS A 1 207 ? -73.929 -3.830 94.607 1.00 47.00 207 LYS A CA 1
ATOM 1626 C C . LYS A 1 207 ? -74.761 -2.645 95.085 1.00 47.00 207 LYS A C 1
ATOM 1628 O O . LYS A 1 207 ? -75.211 -2.686 96.217 1.00 47.00 207 LYS A O 1
ATOM 1633 N N . LYS A 1 208 ? -75.069 -1.647 94.245 1.00 41.38 208 LYS A N 1
ATOM 1634 C CA . LYS A 1 208 ? -75.986 -0.540 94.595 1.00 41.38 208 LYS A CA 1
ATOM 1635 C C . LYS A 1 208 ? -77.425 -1.010 94.848 1.00 41.38 208 LYS A C 1
ATOM 1637 O O . LYS A 1 208 ? -78.110 -0.420 95.679 1.00 41.38 208 LYS A O 1
ATOM 1642 N N . LYS A 1 209 ? -77.881 -2.078 94.182 1.00 42.78 209 LYS A N 1
ATOM 1643 C CA . LYS A 1 209 ? -79.196 -2.696 94.426 1.00 42.78 209 LYS A CA 1
ATOM 1644 C C . LYS A 1 209 ? -79.214 -3.511 95.731 1.00 42.78 209 LYS A C 1
ATOM 1646 O O . LYS A 1 209 ? -80.212 -3.464 96.439 1.00 42.78 209 LYS A O 1
ATOM 1651 N N . ALA A 1 210 ? -78.102 -4.156 96.098 1.00 41.09 210 ALA A N 1
ATOM 1652 C CA . ALA A 1 210 ? -77.913 -4.834 97.387 1.00 41.09 210 ALA A CA 1
ATOM 1653 C C . ALA A 1 210 ? -77.671 -3.854 98.557 1.00 41.09 210 ALA A C 1
ATOM 1655 O O . ALA A 1 210 ? -78.128 -4.088 99.672 1.00 41.09 210 ALA A O 1
ATOM 1656 N N . TRP A 1 211 ? -77.039 -2.703 98.301 1.00 34.84 211 TRP A N 1
ATOM 1657 C CA . TRP A 1 211 ? -76.812 -1.642 99.294 1.00 34.84 211 TRP A CA 1
ATOM 1658 C C . TRP A 1 211 ? -78.081 -0.877 99.686 1.00 34.84 211 TRP A C 1
ATOM 1660 O O . TRP A 1 211 ? -78.082 -0.171 100.687 1.00 34.84 211 TRP A O 1
ATOM 1670 N N . ARG A 1 212 ? -79.192 -1.047 98.955 1.00 38.22 212 ARG A N 1
ATOM 1671 C CA . ARG A 1 212 ? -80.516 -0.607 99.424 1.00 38.22 212 ARG A CA 1
ATOM 1672 C C . ARG A 1 212 ? -81.161 -1.570 100.437 1.00 38.22 212 ARG A C 1
ATOM 1674 O O . ARG A 1 212 ? -82.250 -1.264 100.906 1.00 38.22 212 ARG A O 1
ATOM 1681 N N . GLY A 1 213 ? -80.513 -2.687 100.791 1.00 37.47 213 GLY A N 1
ATOM 1682 C CA . GLY A 1 213 ? -81.060 -3.699 101.706 1.00 37.47 213 GLY A CA 1
ATOM 1683 C C . GLY A 1 213 ? -80.243 -4.024 102.965 1.00 37.47 213 GLY A C 1
ATOM 1684 O O . GLY A 1 213 ? -80.758 -4.742 103.813 1.00 37.47 213 GLY A O 1
ATOM 1685 N N . ALA A 1 214 ? -79.014 -3.525 103.138 1.00 31.58 214 ALA A N 1
ATOM 1686 C CA . ALA A 1 214 ? -78.192 -3.866 104.308 1.00 31.58 214 ALA A CA 1
ATOM 1687 C C . ALA A 1 214 ? -77.382 -2.661 104.808 1.00 31.58 214 ALA A C 1
ATOM 1689 O O . ALA A 1 214 ? -76.279 -2.382 104.339 1.00 31.58 214 ALA A O 1
ATOM 1690 N N . LEU A 1 215 ? -77.968 -1.940 105.765 1.00 31.77 215 LEU A N 1
ATOM 1691 C CA . LEU A 1 215 ? -77.280 -0.977 106.619 1.00 31.77 215 LEU A CA 1
ATOM 1692 C C . LEU A 1 215 ? -76.562 -1.744 107.749 1.00 31.77 215 LEU A C 1
ATOM 1694 O O . LEU A 1 215 ? -77.145 -2.668 108.308 1.00 31.77 215 LEU A O 1
ATOM 1698 N N . MET A 1 216 ? -75.373 -1.264 108.130 1.00 35.50 216 MET A N 1
ATOM 1699 C CA . MET A 1 216 ? -74.583 -1.592 109.337 1.00 35.50 216 MET A CA 1
ATOM 1700 C C . MET A 1 216 ? -73.649 -2.818 109.298 1.00 35.50 216 MET A C 1
ATOM 1702 O O . MET A 1 216 ? -74.047 -3.928 109.626 1.00 35.50 216 MET A O 1
ATOM 1706 N N . ALA A 1 217 ? -72.354 -2.571 109.059 1.00 30.19 217 ALA A N 1
ATOM 1707 C CA . ALA A 1 217 ? -71.280 -2.840 110.032 1.00 30.19 217 ALA A CA 1
ATOM 1708 C C . ALA A 1 217 ? -69.955 -2.219 109.542 1.00 30.19 217 ALA A C 1
ATOM 1710 O O . ALA A 1 217 ? -69.615 -2.284 108.364 1.00 30.19 217 ALA A O 1
ATOM 1711 N N . ALA A 1 218 ? -69.259 -1.552 110.459 1.00 28.41 218 ALA A N 1
ATOM 1712 C CA . ALA A 1 218 ? -68.126 -0.660 110.233 1.00 28.41 218 ALA A CA 1
ATOM 1713 C C . ALA A 1 218 ? -66.765 -1.375 110.093 1.00 28.41 218 ALA A C 1
ATOM 1715 O O . ALA A 1 218 ? -66.587 -2.485 110.585 1.00 28.41 218 ALA A O 1
ATOM 1716 N N . GLY A 1 219 ? -65.781 -0.674 109.516 1.00 25.52 219 GLY A N 1
ATOM 1717 C CA . GLY A 1 219 ? -64.355 -1.025 109.579 1.00 25.52 219 GLY A CA 1
ATOM 1718 C C . GLY A 1 219 ? -63.607 -0.625 108.310 1.00 25.52 219 GLY A C 1
ATOM 1719 O O . GLY A 1 219 ? -63.863 -1.189 107.255 1.00 25.52 219 GLY A O 1
ATOM 1720 N N . GLY A 1 220 ? -62.750 0.394 108.393 1.00 24.02 220 GLY A N 1
ATOM 1721 C CA . GLY A 1 220 ? -62.166 1.075 107.233 1.00 24.02 220 GLY A CA 1
ATOM 1722 C C . GLY A 1 220 ? -60.941 0.412 106.599 1.00 24.02 220 GLY A C 1
ATOM 1723 O O . GLY A 1 220 ? -60.489 -0.629 107.054 1.00 24.02 220 GLY A O 1
ATOM 1724 N N . ILE A 1 221 ? -60.416 1.079 105.562 1.00 26.14 221 ILE A N 1
ATOM 1725 C CA . ILE A 1 221 ? -58.996 1.313 105.228 1.00 26.14 221 ILE A CA 1
ATOM 1726 C C . ILE A 1 221 ? -58.958 2.386 104.116 1.00 26.14 221 ILE A C 1
ATOM 1728 O O . ILE A 1 221 ? -59.767 2.375 103.190 1.00 26.14 221 ILE A O 1
ATOM 1732 N N . ILE A 1 222 ? -58.045 3.347 104.271 1.00 34.59 222 ILE A N 1
ATOM 1733 C CA . ILE A 1 222 ? -57.686 4.422 103.327 1.00 34.59 222 ILE A CA 1
ATOM 1734 C C . ILE A 1 222 ? -56.597 3.900 102.366 1.00 34.59 222 ILE A C 1
ATOM 1736 O O . ILE A 1 222 ? -55.868 2.992 102.755 1.00 34.59 222 ILE A O 1
ATOM 1740 N N . LEU A 1 223 ? -56.429 4.574 101.211 1.00 30.67 223 LEU A N 1
ATOM 1741 C CA . LEU A 1 223 ? -55.231 4.713 100.333 1.00 30.67 223 LEU A CA 1
ATOM 1742 C C . LEU A 1 223 ? -55.454 4.103 98.937 1.00 30.67 223 LEU A C 1
ATOM 1744 O O . LEU A 1 223 ? -56.009 3.019 98.839 1.00 30.67 223 LEU A O 1
ATOM 1748 N N . ALA A 1 224 ? -55.024 4.659 97.800 1.00 25.64 224 ALA A N 1
ATOM 1749 C CA . ALA A 1 224 ? -54.429 5.929 97.351 1.00 25.64 224 ALA A CA 1
ATOM 1750 C C . ALA A 1 224 ? -54.427 5.859 95.791 1.00 25.64 224 ALA A C 1
ATOM 1752 O O . ALA A 1 224 ? -54.568 4.757 95.255 1.00 25.64 224 ALA A O 1
ATOM 1753 N N . PRO A 1 225 ? -54.256 6.953 95.022 1.00 37.31 225 PRO A N 1
ATOM 1754 C CA . PRO A 1 225 ? -54.001 6.840 93.587 1.00 37.31 225 PRO A CA 1
ATOM 1755 C C . PRO A 1 225 ? -52.551 6.386 93.366 1.00 37.31 225 PRO A C 1
ATOM 1757 O O . PRO A 1 225 ? -51.622 7.097 93.743 1.00 37.31 225 PRO A O 1
ATOM 1760 N N . VAL A 1 226 ? -52.349 5.211 92.764 1.00 27.27 226 VAL A N 1
ATOM 1761 C CA . VAL A 1 226 ? -51.029 4.763 92.295 1.00 27.27 226 VAL A CA 1
ATOM 1762 C C . VAL A 1 226 ? -51.143 4.278 90.851 1.00 27.27 226 VAL A C 1
ATOM 1764 O O . VAL A 1 226 ? -51.787 3.282 90.533 1.00 27.27 226 VAL A O 1
ATOM 1767 N N . SER A 1 227 ? -50.518 5.072 89.989 1.00 35.81 227 SER A N 1
ATOM 1768 C CA . SER A 1 227 ? -49.989 4.762 88.666 1.00 35.81 227 SER A CA 1
ATOM 1769 C C . SER A 1 227 ? -49.224 3.437 88.615 1.00 35.81 227 SER A C 1
ATOM 1771 O O . SER A 1 227 ? -48.460 3.172 89.530 1.00 35.81 227 SER A O 1
ATOM 1773 N N . GLY A 1 228 ? -49.321 2.700 87.503 1.00 35.66 228 GLY A N 1
ATOM 1774 C CA . GLY A 1 228 ? -48.274 1.787 87.018 1.00 35.66 228 GLY A CA 1
ATOM 1775 C C . GLY A 1 228 ? -47.780 0.688 87.973 1.00 35.66 228 GLY A C 1
ATOM 1776 O O . GLY A 1 228 ? -46.949 0.929 88.835 1.00 35.66 228 GLY A O 1
ATOM 1777 N N . GLY A 1 229 ? -48.188 -0.557 87.709 1.00 34.25 229 GLY A N 1
ATOM 1778 C CA . GLY A 1 229 ? -47.431 -1.751 88.107 1.00 34.25 229 GLY A CA 1
ATOM 1779 C C . GLY A 1 229 ? -47.461 -2.138 89.591 1.00 34.25 229 GLY A C 1
ATOM 1780 O O . GLY A 1 229 ? -46.452 -2.009 90.268 1.00 34.25 229 GLY A O 1
ATOM 1781 N N . ALA A 1 230 ? -48.579 -2.696 90.069 1.00 26.56 230 ALA A N 1
ATOM 1782 C CA . ALA A 1 230 ? -48.630 -3.727 91.121 1.00 26.56 230 ALA A CA 1
ATOM 1783 C C . ALA A 1 230 ? -50.084 -4.202 91.297 1.00 26.56 230 ALA A C 1
ATOM 1785 O O . ALA A 1 230 ? -50.972 -3.406 91.604 1.00 26.56 230 ALA A O 1
ATOM 1786 N N . SER A 1 231 ? -50.353 -5.494 91.106 1.00 28.11 231 SER A N 1
ATOM 1787 C CA . SER A 1 231 ? -51.689 -6.063 91.320 1.00 28.11 231 SER A CA 1
ATOM 1788 C C . SER A 1 231 ? -51.992 -6.180 92.819 1.00 28.11 231 SER A C 1
ATOM 1790 O O . SER A 1 231 ? -51.380 -6.973 93.529 1.00 28.11 231 SER A O 1
ATOM 1792 N N . LEU A 1 232 ? -52.952 -5.376 93.282 1.00 27.55 232 LEU A N 1
ATOM 1793 C CA . LEU A 1 232 ? -53.581 -5.415 94.605 1.00 27.55 232 LEU A CA 1
ATOM 1794 C C . LEU A 1 232 ? -54.343 -6.734 94.828 1.00 27.55 232 LEU A C 1
ATOM 1796 O O . LEU A 1 232 ? -55.242 -7.084 94.063 1.00 27.55 232 LEU A O 1
ATOM 1800 N N . LEU A 1 233 ? -54.018 -7.425 95.923 1.00 28.31 233 LEU A N 1
ATOM 1801 C CA . LEU A 1 233 ? -54.811 -8.515 96.493 1.00 28.31 233 LEU A CA 1
ATOM 1802 C C . LEU A 1 233 ? -56.120 -7.950 97.064 1.00 28.31 233 LEU A C 1
ATOM 1804 O O . LEU A 1 233 ? -56.113 -7.234 98.064 1.00 28.31 233 LEU A O 1
ATOM 1808 N N . VAL A 1 234 ? -57.247 -8.284 96.434 1.00 33.88 234 VAL A N 1
ATOM 1809 C CA . VAL A 1 234 ? -58.587 -8.043 96.982 1.00 33.88 234 VAL A CA 1
ATOM 1810 C C . VAL A 1 234 ? -59.003 -9.281 97.771 1.00 33.88 234 VAL A C 1
ATOM 1812 O O . VAL A 1 234 ? -59.400 -10.294 97.200 1.00 33.88 234 VAL A O 1
ATOM 1815 N N . THR A 1 235 ? -58.913 -9.207 99.096 1.00 33.06 235 THR A N 1
ATOM 1816 C CA . THR A 1 235 ? -59.426 -10.241 100.002 1.00 33.06 235 THR A CA 1
ATOM 1817 C C . THR A 1 235 ? -60.955 -10.151 100.045 1.00 33.06 235 THR A C 1
ATOM 1819 O O . THR A 1 235 ? -61.520 -9.230 100.635 1.00 33.06 235 THR A O 1
ATOM 1822 N N . ALA A 1 236 ? -61.642 -11.082 99.380 1.00 35.75 236 ALA A N 1
ATOM 1823 C CA . ALA A 1 236 ? -63.100 -11.168 99.369 1.00 35.75 236 ALA A CA 1
ATOM 1824 C C . ALA A 1 236 ? -63.619 -11.917 100.612 1.00 35.75 236 ALA A C 1
ATOM 1826 O O . ALA A 1 236 ? -63.382 -13.112 100.778 1.00 35.75 236 ALA A O 1
ATOM 1827 N N . GLY A 1 237 ? -64.351 -11.212 101.481 1.00 27.14 237 GLY A N 1
ATOM 1828 C CA . GLY A 1 237 ? -65.199 -11.814 102.514 1.00 27.14 237 GLY A CA 1
ATOM 1829 C C . GLY A 1 237 ? -66.460 -12.442 101.906 1.00 27.14 237 GLY A C 1
ATOM 1830 O O . GLY A 1 237 ? -67.043 -11.902 100.966 1.00 27.14 237 GLY A O 1
ATOM 1831 N N . ALA A 1 238 ? -66.839 -13.605 102.435 1.00 30.97 238 ALA A N 1
ATOM 1832 C CA . ALA A 1 238 ? -67.769 -14.580 101.869 1.00 30.97 238 ALA A CA 1
ATOM 1833 C C . ALA A 1 238 ? -69.237 -14.124 101.708 1.00 30.97 238 ALA A C 1
ATOM 1835 O O . ALA A 1 238 ? -69.794 -13.427 102.552 1.00 30.97 238 ALA A O 1
ATOM 1836 N N . GLY A 1 239 ? -69.886 -14.636 100.654 1.00 29.00 239 GLY A N 1
ATOM 1837 C CA . GLY A 1 239 ? -71.333 -14.569 100.428 1.00 29.00 239 GLY A CA 1
ATOM 1838 C C . GLY A 1 239 ? -71.738 -15.212 99.093 1.00 29.00 239 GLY A C 1
ATOM 1839 O O . GLY A 1 239 ? -71.626 -14.583 98.048 1.00 29.00 239 GLY A O 1
ATOM 1840 N N . ALA A 1 240 ? -72.171 -16.474 99.162 1.00 32.31 240 ALA A N 1
ATOM 1841 C CA . ALA A 1 240 ? -72.661 -17.457 98.173 1.00 32.31 240 ALA A CA 1
ATOM 1842 C C . ALA A 1 240 ? -73.431 -17.021 96.883 1.00 32.31 240 ALA A C 1
ATOM 1844 O O . ALA A 1 240 ? -74.390 -17.680 96.495 1.00 32.31 240 ALA A O 1
ATOM 1845 N N . TYR A 1 241 ? -73.006 -15.985 96.152 1.00 35.81 241 TYR A N 1
ATOM 1846 C CA . TYR A 1 241 ? -73.551 -15.616 94.826 1.00 35.81 241 TYR A CA 1
ATOM 1847 C C . TYR A 1 241 ? -72.460 -15.270 93.788 1.00 35.81 241 TYR A C 1
ATOM 1849 O O . TYR A 1 241 ? -72.708 -14.529 92.836 1.00 35.81 241 TYR A O 1
ATOM 1857 N N . GLY A 1 242 ? -71.227 -15.758 93.993 1.00 38.78 242 GLY A N 1
ATOM 1858 C CA . GLY A 1 242 ? -70.039 -15.215 93.321 1.00 38.78 242 GLY A CA 1
ATOM 1859 C C . GLY A 1 242 ? -69.013 -16.201 92.765 1.00 38.78 242 GLY A C 1
ATOM 1860 O O . GLY A 1 242 ? -68.042 -15.728 92.196 1.00 38.78 242 GLY A O 1
ATOM 1861 N N . VAL A 1 243 ? -69.184 -17.524 92.884 1.00 42.75 243 VAL A N 1
ATOM 1862 C CA . VAL A 1 243 ? -68.148 -18.472 92.416 1.00 42.75 243 VAL A CA 1
ATOM 1863 C C . VAL A 1 243 ? -68.103 -18.539 90.883 1.00 42.75 243 VAL A C 1
ATOM 1865 O O . VAL A 1 243 ? -67.042 -18.321 90.314 1.00 42.75 243 VAL A O 1
ATOM 1868 N N . ASP A 1 244 ? -69.245 -18.677 90.201 1.00 44.62 244 ASP A N 1
ATOM 1869 C CA . ASP A 1 244 ? -69.279 -18.690 88.724 1.00 44.62 244 ASP A CA 1
ATOM 1870 C C . ASP A 1 244 ? -68.868 -17.351 88.089 1.00 44.62 244 ASP A C 1
ATOM 1872 O O . ASP A 1 244 ? -68.194 -17.328 87.063 1.00 44.62 244 ASP A O 1
ATOM 1876 N N . LYS A 1 245 ? -69.215 -16.218 88.715 1.00 49.25 245 LYS A N 1
ATOM 1877 C CA . LYS A 1 245 ? -68.850 -14.883 88.206 1.00 49.25 245 LYS A CA 1
ATOM 1878 C C . LYS A 1 245 ? -67.406 -14.485 88.512 1.00 49.25 245 LYS A C 1
ATOM 1880 O O . LYS A 1 245 ? -66.811 -13.770 87.718 1.00 49.25 245 LYS A O 1
ATOM 1885 N N . ALA A 1 246 ? -66.830 -14.941 89.627 1.00 49.97 246 ALA A N 1
ATOM 1886 C CA . ALA A 1 246 ? -65.405 -14.746 89.904 1.00 49.97 246 ALA A CA 1
ATOM 1887 C C . ALA A 1 246 ? -64.532 -15.590 88.960 1.00 49.97 246 ALA A C 1
ATOM 1889 O O . ALA A 1 246 ? -63.528 -15.088 88.468 1.00 49.97 246 ALA A O 1
ATOM 1890 N N . ILE A 1 247 ? -64.958 -16.818 88.632 1.00 55.00 247 ILE A N 1
ATOM 1891 C CA . ILE A 1 247 ? -64.278 -17.678 87.648 1.00 55.00 247 ILE A CA 1
ATOM 1892 C C . ILE A 1 247 ? -64.330 -17.061 86.241 1.00 55.00 247 ILE A C 1
ATOM 1894 O O . ILE A 1 247 ? -63.324 -17.069 85.536 1.00 55.00 247 ILE A O 1
ATOM 1898 N N . GLN A 1 248 ? -65.467 -16.484 85.831 1.00 55.81 248 GLN A N 1
ATOM 1899 C CA . GLN A 1 248 ? -65.572 -15.758 84.555 1.00 55.81 248 GLN A CA 1
ATOM 1900 C C . GLN A 1 248 ? -64.653 -14.530 84.512 1.00 55.81 248 GLN A C 1
ATOM 1902 O O . GLN A 1 248 ? -63.952 -14.327 83.526 1.00 55.81 248 GLN A O 1
ATOM 1907 N N . TYR A 1 249 ? -64.577 -13.772 85.606 1.00 57.50 249 TYR A N 1
ATOM 1908 C CA . TYR A 1 249 ? -63.720 -12.592 85.708 1.00 57.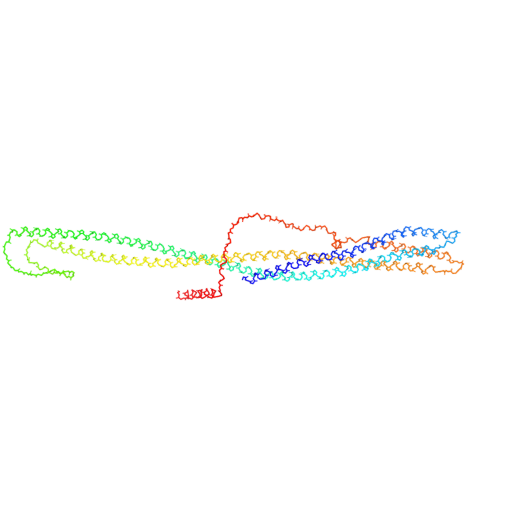50 249 TYR A CA 1
ATOM 1909 C C . TYR A 1 249 ? -62.220 -12.923 85.657 1.00 57.50 249 TYR A C 1
ATOM 1911 O O . TYR A 1 249 ? -61.453 -12.258 84.956 1.00 57.50 249 TYR A O 1
ATOM 1919 N N . ASP A 1 250 ? -61.794 -13.968 86.370 1.00 61.75 250 ASP A N 1
ATOM 1920 C CA . ASP A 1 250 ? -60.405 -14.435 86.347 1.00 61.75 250 ASP A CA 1
ATOM 1921 C C . ASP A 1 250 ? -60.035 -15.035 84.981 1.00 61.75 250 ASP A C 1
ATOM 1923 O O . ASP A 1 250 ? -58.927 -14.800 84.496 1.00 61.75 250 ASP A O 1
ATOM 1927 N N . ASN A 1 251 ? -60.973 -15.713 84.308 1.00 66.19 251 ASN A N 1
ATOM 1928 C CA . ASN A 1 251 ? -60.782 -16.188 82.936 1.00 66.19 251 ASN A CA 1
ATOM 1929 C C . ASN A 1 251 ? -60.636 -15.032 81.933 1.00 66.19 251 ASN A C 1
ATOM 1931 O O . ASN A 1 251 ? -59.715 -15.067 81.120 1.00 66.19 251 ASN A O 1
ATOM 1935 N N . ILE A 1 252 ? -61.472 -13.986 82.007 1.00 63.59 252 ILE A N 1
ATOM 1936 C CA . ILE A 1 252 ? -61.357 -12.803 81.131 1.00 63.59 252 ILE A CA 1
ATOM 1937 C C . ILE A 1 252 ? -60.013 -12.097 81.359 1.00 63.59 252 ILE A C 1
ATOM 1939 O O . ILE A 1 252 ? -59.311 -11.779 80.401 1.00 63.59 252 ILE A O 1
ATOM 1943 N N . LYS A 1 253 ? -59.583 -11.925 82.617 1.00 68.12 253 LYS A N 1
ATOM 1944 C CA . LYS A 1 253 ? -58.257 -11.362 82.935 1.00 68.12 253 LYS A CA 1
ATOM 1945 C C . LYS A 1 253 ? -57.097 -12.208 82.414 1.00 68.12 253 LYS A C 1
ATOM 1947 O O . LYS A 1 253 ? -56.101 -11.649 81.955 1.00 68.12 253 LYS A O 1
ATOM 1952 N N . LEU A 1 254 ? -57.195 -13.532 82.508 1.00 71.94 254 LEU A N 1
ATOM 1953 C CA . LEU A 1 254 ? -56.166 -14.441 82.008 1.00 71.94 254 LEU A CA 1
ATOM 1954 C C . LEU A 1 254 ? -56.070 -14.371 80.478 1.00 71.94 254 LEU A C 1
ATOM 1956 O O . LEU A 1 254 ? -54.970 -14.243 79.945 1.00 71.94 254 LEU A O 1
ATOM 1960 N N . VAL A 1 255 ? -57.214 -14.345 79.788 1.00 71.50 255 VAL A N 1
ATOM 1961 C CA . VAL A 1 255 ? -57.295 -14.148 78.332 1.00 71.50 255 VAL A CA 1
ATOM 1962 C C . VAL A 1 255 ? -56.717 -12.791 77.925 1.00 71.50 255 VAL A C 1
ATOM 1964 O O . VAL A 1 255 ? -55.903 -12.736 77.010 1.00 71.50 255 VAL A O 1
ATOM 1967 N N . MET A 1 256 ? -57.030 -11.708 78.642 1.00 67.25 256 MET A N 1
ATOM 1968 C CA . MET A 1 256 ? -56.456 -10.382 78.380 1.00 67.25 256 MET A CA 1
ATOM 1969 C C . MET A 1 256 ? -54.939 -10.318 78.597 1.00 67.25 256 MET A C 1
ATOM 1971 O O . MET A 1 256 ? -54.247 -9.623 77.856 1.00 67.25 256 MET A O 1
ATOM 1975 N N . ASN A 1 257 ? -54.404 -11.008 79.608 1.00 73.75 257 ASN A N 1
ATOM 1976 C CA . ASN A 1 257 ? -52.959 -11.065 79.836 1.00 73.75 257 ASN A CA 1
ATOM 1977 C C . ASN A 1 257 ? -52.244 -11.857 78.735 1.00 73.75 257 ASN A C 1
ATOM 1979 O O . ASN A 1 257 ? -51.190 -11.419 78.277 1.00 73.75 257 ASN A O 1
ATOM 1983 N N . ASN A 1 258 ? -52.836 -12.964 78.278 1.00 74.56 258 ASN A N 1
ATOM 1984 C CA . ASN A 1 258 ? -52.322 -13.726 77.142 1.00 74.56 258 ASN A CA 1
ATOM 1985 C C . ASN A 1 258 ? -52.361 -12.881 75.858 1.00 74.56 258 ASN A C 1
ATOM 1987 O O . ASN A 1 258 ? -51.330 -12.725 75.222 1.00 74.56 258 ASN A O 1
ATOM 1991 N N . LEU A 1 259 ? -53.477 -12.202 75.563 1.00 72.31 259 LEU A N 1
ATOM 1992 C CA . LEU A 1 259 ? -53.597 -11.274 74.427 1.00 72.31 259 LEU A CA 1
ATOM 1993 C C . LEU A 1 259 ? -52.595 -10.113 74.489 1.00 72.31 259 LEU A C 1
ATOM 1995 O O . LEU A 1 259 ? -52.050 -9.723 73.465 1.00 72.31 259 LEU A O 1
ATOM 1999 N N . ARG A 1 260 ? -52.308 -9.553 75.673 1.00 74.19 260 ARG A N 1
ATOM 2000 C CA . ARG A 1 260 ? -51.248 -8.535 75.824 1.00 74.19 260 ARG A CA 1
ATOM 2001 C C . ARG A 1 260 ? -49.862 -9.095 75.531 1.00 74.19 260 ARG A C 1
ATOM 2003 O O . ARG A 1 260 ? -49.048 -8.389 74.942 1.00 74.19 260 ARG A O 1
ATOM 2010 N N . SER A 1 261 ? -49.597 -10.327 75.960 1.00 78.12 261 SER A N 1
ATOM 2011 C CA . SER A 1 261 ? -48.351 -11.025 75.645 1.00 78.12 261 SER A CA 1
ATOM 2012 C C . SER A 1 261 ? -48.235 -11.280 74.141 1.00 78.12 261 SER A C 1
ATOM 2014 O O . SER A 1 261 ? -47.193 -10.986 73.561 1.00 78.12 261 SER A O 1
ATOM 2016 N N . ASP A 1 262 ? -49.313 -11.739 73.504 1.00 77.12 262 ASP A N 1
ATOM 2017 C CA . ASP A 1 262 ? -49.365 -12.016 72.068 1.00 77.12 262 ASP A CA 1
ATOM 2018 C C . ASP A 1 262 ? -49.213 -10.730 71.245 1.00 77.12 262 ASP A C 1
ATOM 2020 O O . ASP A 1 262 ? -48.410 -10.693 70.318 1.00 77.12 262 ASP A O 1
ATOM 2024 N N . ILE A 1 263 ? -49.877 -9.633 71.631 1.00 79.31 263 ILE A N 1
ATOM 2025 C CA . ILE A 1 263 ? -49.691 -8.305 71.020 1.00 79.31 263 ILE A CA 1
ATOM 2026 C C . ILE A 1 263 ? -48.236 -7.855 71.145 1.00 79.31 263 ILE A C 1
ATOM 2028 O O . ILE A 1 263 ? -47.664 -7.387 70.165 1.00 79.31 263 ILE A O 1
ATOM 2032 N N . SER A 1 264 ? -47.621 -8.003 72.324 1.00 78.88 264 SER A N 1
ATOM 2033 C CA . SER A 1 264 ? -46.215 -7.631 72.521 1.00 78.88 264 SER A CA 1
ATOM 2034 C C . SER A 1 264 ? -45.280 -8.448 71.628 1.00 78.88 264 SER A C 1
ATOM 2036 O O . SER A 1 264 ? -44.373 -7.873 71.035 1.00 78.88 264 SER A O 1
ATOM 2038 N N . GLY A 1 265 ? -45.511 -9.760 71.503 1.00 82.44 265 GLY A N 1
ATOM 2039 C CA . GLY A 1 265 ? -44.744 -10.621 70.598 1.00 82.44 265 GLY A CA 1
ATOM 2040 C C . GLY A 1 265 ? -44.923 -10.218 69.132 1.00 82.44 265 GLY A C 1
ATOM 2041 O O . GLY A 1 265 ? -43.944 -10.016 68.424 1.00 82.44 265 GLY A O 1
ATOM 2042 N N . THR A 1 266 ? -46.166 -9.980 68.708 1.00 79.62 266 THR A N 1
ATOM 2043 C CA . THR A 1 266 ? -46.493 -9.576 67.330 1.00 79.62 266 THR A CA 1
ATOM 2044 C C . THR A 1 266 ? -45.912 -8.193 66.987 1.00 79.62 266 THR A C 1
ATOM 2046 O O . THR A 1 266 ? -45.489 -7.957 65.857 1.00 79.62 266 THR A O 1
ATOM 2049 N N . GLU A 1 267 ? -45.847 -7.257 67.946 1.00 79.56 267 GLU A N 1
ATOM 2050 C CA . GLU A 1 267 ? -45.164 -5.964 67.766 1.00 79.56 267 GLU A CA 1
ATOM 2051 C C . GLU A 1 267 ? -43.654 -6.114 67.572 1.00 79.56 267 GLU A C 1
ATOM 2053 O O . GLU A 1 267 ? -43.072 -5.396 66.753 1.00 79.56 267 GLU A O 1
ATOM 2058 N N . ASP A 1 268 ? -43.016 -7.014 68.319 1.00 81.38 268 ASP A N 1
ATOM 2059 C CA . ASP A 1 268 ? -41.586 -7.279 68.180 1.00 81.38 268 ASP A CA 1
ATOM 2060 C C . ASP A 1 268 ? -41.276 -7.974 66.845 1.00 81.38 268 ASP A C 1
ATOM 2062 O O . ASP A 1 268 ? -40.346 -7.544 66.156 1.00 81.38 268 ASP A O 1
ATOM 2066 N N . ASP A 1 269 ? -42.121 -8.911 66.403 1.00 82.25 269 ASP A N 1
ATOM 2067 C CA . ASP A 1 269 ? -42.022 -9.552 65.084 1.00 82.25 269 ASP A CA 1
ATOM 2068 C C . ASP A 1 269 ? -42.177 -8.534 63.936 1.00 82.25 269 ASP A C 1
ATOM 2070 O O . ASP A 1 269 ? -41.433 -8.573 62.952 1.00 82.25 269 ASP A O 1
ATOM 2074 N N . ILE A 1 270 ? -43.098 -7.564 64.060 1.00 81.25 270 ILE A N 1
ATOM 2075 C CA . ILE A 1 270 ? -43.241 -6.465 63.086 1.00 81.25 270 ILE A CA 1
ATOM 2076 C C . ILE A 1 270 ? -41.977 -5.598 63.059 1.00 81.25 270 ILE A C 1
ATOM 2078 O O . ILE A 1 270 ? -41.496 -5.257 61.977 1.00 81.25 270 ILE A O 1
ATOM 2082 N N . ARG A 1 271 ? -41.417 -5.241 64.225 1.00 81.00 271 ARG A N 1
ATOM 2083 C CA . ARG A 1 271 ? -40.175 -4.448 64.297 1.00 81.00 271 ARG A CA 1
ATOM 2084 C C . ARG A 1 271 ? -38.996 -5.190 63.679 1.00 81.00 271 ARG A C 1
ATOM 2086 O O . ARG A 1 271 ? -38.162 -4.555 63.037 1.00 81.00 271 ARG A O 1
ATOM 2093 N N . GLU A 1 272 ? -38.898 -6.499 63.883 1.00 87.25 272 GLU A N 1
ATOM 2094 C CA . GLU A 1 272 ? -37.862 -7.328 63.269 1.00 87.25 272 GLU A CA 1
ATOM 2095 C C . GLU A 1 272 ? -38.040 -7.408 61.747 1.00 87.25 272 GLU A C 1
ATOM 2097 O O . GLU A 1 272 ? -37.081 -7.202 61.000 1.00 87.25 272 GLU A O 1
ATOM 2102 N N . ALA A 1 273 ? -39.271 -7.611 61.269 1.00 82.69 273 ALA A N 1
ATOM 2103 C CA . ALA A 1 273 ? -39.578 -7.604 59.842 1.00 82.69 273 ALA A CA 1
ATOM 2104 C C . ALA A 1 273 ? -39.246 -6.253 59.181 1.00 82.69 273 ALA A C 1
ATOM 2106 O O . ALA A 1 273 ? -38.637 -6.240 58.111 1.00 82.69 273 ALA A O 1
ATOM 2107 N N . ASP A 1 274 ? -39.572 -5.127 59.824 1.00 83.19 274 ASP A N 1
ATOM 2108 C CA . ASP A 1 274 ? -39.251 -3.785 59.322 1.00 83.19 274 ASP A CA 1
ATOM 2109 C C . ASP A 1 274 ? -37.732 -3.543 59.242 1.00 83.19 274 ASP A C 1
ATOM 2111 O O . ASP A 1 274 ? -37.252 -3.040 58.224 1.00 83.19 274 ASP A O 1
ATOM 2115 N N . ARG A 1 275 ? -36.952 -3.976 60.247 1.00 87.19 275 ARG A N 1
ATOM 2116 C CA . ARG A 1 275 ? -35.475 -3.906 60.189 1.00 87.19 275 ARG A CA 1
ATOM 2117 C C . ARG A 1 275 ? -34.907 -4.729 59.034 1.00 87.19 275 ARG A C 1
ATOM 2119 O O . ARG A 1 275 ? -34.048 -4.239 58.306 1.00 87.19 275 ARG A O 1
ATOM 2126 N N . ASN A 1 276 ? -35.412 -5.946 58.833 1.00 87.69 276 ASN A N 1
ATOM 2127 C CA . ASN A 1 276 ? -34.976 -6.814 57.737 1.00 87.69 276 ASN A CA 1
ATOM 2128 C C . ASN A 1 276 ? -35.290 -6.195 56.361 1.00 87.69 276 ASN A C 1
ATOM 2130 O O . ASN A 1 276 ? -34.490 -6.301 55.433 1.00 87.69 276 ASN A O 1
ATOM 2134 N N . ILE A 1 277 ? -36.438 -5.520 56.214 1.00 86.25 277 ILE A N 1
ATOM 2135 C CA . ILE A 1 277 ? -36.789 -4.792 54.983 1.00 86.25 277 ILE A CA 1
ATOM 2136 C C . ILE A 1 277 ? -35.815 -3.628 54.745 1.00 86.25 277 ILE A C 1
ATOM 2138 O O . ILE A 1 277 ? -35.353 -3.457 53.615 1.00 86.25 277 ILE A O 1
ATOM 2142 N N . GLU A 1 278 ? -35.481 -2.845 55.775 1.00 87.56 278 GLU A N 1
ATOM 2143 C CA . GLU A 1 278 ? -34.509 -1.747 55.661 1.00 87.56 278 GLU A CA 1
ATOM 2144 C C . GLU A 1 278 ? -33.112 -2.243 55.261 1.00 87.56 278 GLU A C 1
ATOM 2146 O O . GLU A 1 278 ? -32.495 -1.670 54.359 1.00 87.56 278 GLU A O 1
ATOM 2151 N N . GLU A 1 279 ? -32.635 -3.332 55.869 1.00 89.25 279 GLU A N 1
ATOM 2152 C CA . GLU A 1 279 ? -31.336 -3.932 55.547 1.00 89.25 279 GLU A CA 1
ATOM 2153 C C . GLU A 1 279 ? -31.286 -4.411 54.088 1.00 89.25 279 GLU A C 1
ATOM 2155 O O . GLU A 1 279 ? -30.396 -4.014 53.329 1.00 89.25 279 GLU A O 1
ATOM 2160 N N . LEU A 1 280 ? -32.303 -5.158 53.640 1.00 86.06 280 LEU A N 1
ATOM 2161 C CA . LEU A 1 280 ? -32.418 -5.600 52.246 1.00 86.06 280 LEU A CA 1
ATOM 2162 C C . LEU A 1 280 ? -32.522 -4.424 51.261 1.00 86.06 280 LEU A C 1
ATOM 2164 O O . LEU A 1 280 ? -32.004 -4.497 50.140 1.00 86.06 280 LEU A O 1
ATOM 2168 N N . ALA A 1 281 ? -33.184 -3.330 51.650 1.00 84.81 281 ALA A N 1
ATOM 2169 C CA . ALA A 1 281 ? -33.288 -2.130 50.829 1.00 84.81 281 ALA A CA 1
ATOM 2170 C C . ALA A 1 281 ? -31.932 -1.424 50.666 1.00 84.81 281 ALA A C 1
ATOM 2172 O O . ALA A 1 281 ? -31.612 -0.977 49.556 1.00 84.81 281 ALA A O 1
ATOM 2173 N N . GLU A 1 282 ? -31.112 -1.359 51.720 1.00 89.50 282 GLU A N 1
ATOM 2174 C CA . GLU A 1 282 ? -29.761 -0.799 51.628 1.00 89.50 282 GLU A CA 1
ATOM 2175 C C . GLU A 1 282 ? -28.829 -1.710 50.819 1.00 89.50 282 GLU A C 1
ATOM 2177 O O . GLU A 1 282 ? -28.127 -1.221 49.929 1.00 89.50 282 GLU A O 1
ATOM 2182 N N . GLU A 1 283 ? -28.882 -3.032 51.011 1.00 87.56 283 GLU A N 1
ATOM 2183 C CA . GLU A 1 283 ? -28.148 -3.989 50.171 1.00 87.56 283 GLU A CA 1
ATOM 2184 C C . GLU A 1 283 ? -28.504 -3.823 48.687 1.00 87.56 283 GLU A C 1
ATOM 2186 O O . GLU A 1 283 ? -27.622 -3.678 47.832 1.00 87.56 283 GLU A O 1
ATOM 2191 N N . LYS A 1 284 ? -29.802 -3.740 48.364 1.00 88.56 284 LYS A N 1
ATOM 2192 C CA . LYS A 1 284 ? -30.277 -3.470 47.001 1.00 88.56 284 LYS A CA 1
ATOM 2193 C C . LYS A 1 284 ? -29.723 -2.146 46.469 1.00 88.56 284 LYS A C 1
ATOM 2195 O O . LYS A 1 284 ? -29.328 -2.069 45.301 1.00 88.56 284 LYS A O 1
ATOM 2200 N N . ARG A 1 285 ? -29.672 -1.095 47.293 1.00 88.25 285 ARG A N 1
ATOM 2201 C CA . ARG A 1 285 ? -29.112 0.212 46.910 1.00 88.25 285 ARG A CA 1
ATOM 2202 C C . ARG A 1 285 ? -27.622 0.105 46.584 1.00 88.25 285 ARG A C 1
ATOM 2204 O O . ARG A 1 285 ? -27.175 0.648 45.566 1.00 88.25 285 ARG A O 1
ATOM 2211 N N . ILE A 1 286 ? -26.863 -0.637 47.391 1.00 89.50 286 ILE A N 1
ATOM 2212 C CA . ILE A 1 286 ? -25.437 -0.904 47.174 1.00 89.50 286 ILE A CA 1
ATOM 2213 C C . ILE A 1 286 ? -25.230 -1.659 45.855 1.00 89.50 286 ILE A C 1
ATOM 2215 O O . ILE A 1 286 ? -24.428 -1.213 45.022 1.00 89.50 286 ILE A O 1
ATOM 2219 N N . ILE A 1 287 ? -25.985 -2.734 45.604 1.00 89.00 287 ILE A N 1
ATOM 2220 C CA . ILE A 1 287 ? -25.904 -3.509 44.354 1.00 89.00 287 ILE A CA 1
ATOM 2221 C C . ILE A 1 287 ? -26.321 -2.641 43.154 1.00 89.00 287 ILE A C 1
ATOM 2223 O O . ILE A 1 287 ? -25.651 -2.644 42.118 1.00 89.00 287 ILE A O 1
ATOM 2227 N N . GLY A 1 288 ? -27.346 -1.798 43.302 1.00 87.19 288 GLY A N 1
ATOM 2228 C CA . GLY A 1 288 ? -27.759 -0.821 42.290 1.00 87.19 288 GLY A CA 1
ATOM 2229 C C . GLY A 1 288 ? -26.648 0.171 41.925 1.00 87.19 288 GLY A C 1
ATOM 2230 O O . GLY A 1 288 ? -26.409 0.442 40.744 1.00 87.19 288 GLY A O 1
ATOM 2231 N N . SER A 1 289 ? -25.891 0.656 42.914 1.00 90.00 289 SER A N 1
ATOM 2232 C CA . SER A 1 289 ? -24.722 1.515 42.673 1.00 90.00 289 SER A CA 1
ATOM 2233 C C . SER A 1 289 ? -23.609 0.787 41.901 1.00 90.00 289 SER A C 1
ATOM 2235 O O . SER A 1 289 ? -22.947 1.371 41.035 1.00 90.00 289 SER A O 1
ATOM 2237 N N . ARG A 1 290 ? -23.402 -0.507 42.185 1.00 89.31 290 ARG A N 1
ATOM 2238 C CA . ARG A 1 290 ? -22.445 -1.369 41.478 1.00 89.31 290 ARG A CA 1
ATOM 2239 C C . ARG A 1 290 ? -22.884 -1.587 40.031 1.00 89.31 290 ARG A C 1
ATOM 2241 O O . ARG A 1 290 ? -22.060 -1.414 39.136 1.00 89.31 290 ARG A O 1
ATOM 2248 N N . LEU A 1 291 ? -24.168 -1.855 39.783 1.00 91.38 291 LEU A N 1
ATOM 2249 C CA . LEU A 1 291 ? -24.728 -1.962 38.432 1.00 91.38 291 LEU A CA 1
ATOM 2250 C C . LEU A 1 291 ? -24.523 -0.668 37.627 1.00 91.38 291 LEU A C 1
ATOM 2252 O O . LEU A 1 291 ? -24.127 -0.718 36.462 1.00 91.38 291 LEU A O 1
ATOM 2256 N N . GLY A 1 292 ? -24.740 0.496 38.249 1.00 86.88 292 GLY A N 1
ATOM 2257 C CA . GLY A 1 292 ? -24.485 1.799 37.627 1.00 86.88 292 GLY A CA 1
ATOM 2258 C C . GLY A 1 292 ? -23.025 1.973 37.194 1.00 86.88 292 GLY A C 1
ATOM 2259 O O . GLY A 1 292 ? -22.760 2.368 36.056 1.00 86.88 292 GLY A O 1
ATOM 2260 N N . ARG A 1 293 ? -22.075 1.603 38.065 1.00 89.06 293 ARG A N 1
ATOM 2261 C CA . ARG A 1 293 ? -20.634 1.613 37.757 1.00 89.06 293 ARG A CA 1
ATOM 2262 C C . ARG A 1 293 ? -20.275 0.645 36.627 1.00 89.06 293 ARG A C 1
ATOM 2264 O O . ARG A 1 293 ? -19.564 1.040 35.708 1.00 89.06 293 ARG A O 1
ATOM 2271 N N . LEU A 1 294 ? -20.809 -0.579 36.645 1.00 88.62 294 LEU A N 1
ATOM 2272 C CA . LEU A 1 294 ? -20.583 -1.572 35.586 1.00 88.62 294 LEU A CA 1
ATOM 2273 C C . LEU A 1 294 ? -21.118 -1.096 34.226 1.00 88.62 294 LEU A C 1
ATOM 2275 O O . LEU A 1 294 ? -20.429 -1.212 33.215 1.00 88.62 294 LEU A O 1
ATOM 2279 N N . LYS A 1 295 ? -22.316 -0.498 34.188 1.00 90.19 295 LYS A N 1
ATOM 2280 C CA . LYS A 1 295 ? -22.889 0.075 32.956 1.00 90.19 295 LYS A CA 1
ATOM 2281 C C . LYS A 1 295 ? -22.081 1.267 32.435 1.00 90.19 295 LYS A C 1
ATOM 2283 O O . LYS A 1 295 ? -21.951 1.425 31.223 1.00 90.19 295 LYS A O 1
ATOM 2288 N N . ALA A 1 296 ? -21.535 2.101 33.321 1.00 88.50 296 ALA A N 1
ATOM 2289 C CA . ALA A 1 296 ? -20.645 3.194 32.929 1.00 88.50 296 ALA A CA 1
ATOM 2290 C C . ALA A 1 296 ? -19.327 2.669 32.333 1.00 88.50 296 ALA A C 1
ATOM 2292 O O . ALA A 1 296 ? -18.940 3.111 31.252 1.00 88.50 296 ALA A O 1
ATOM 2293 N N . ALA A 1 297 ? -18.707 1.674 32.976 1.00 84.94 297 ALA A N 1
ATOM 2294 C CA . ALA A 1 297 ? -17.500 1.019 32.475 1.00 84.94 297 ALA A CA 1
ATOM 2295 C C . ALA A 1 297 ? -17.724 0.371 31.096 1.00 84.94 297 ALA A C 1
ATOM 2297 O O . ALA A 1 297 ? -16.908 0.552 30.197 1.00 84.94 297 ALA A O 1
ATOM 2298 N N . LEU A 1 298 ? -18.870 -0.292 30.881 1.00 88.25 298 LEU A N 1
ATOM 2299 C CA . LEU A 1 298 ? -19.227 -0.864 29.577 1.00 88.25 298 LEU A CA 1
ATOM 2300 C C . LEU A 1 298 ? -19.308 0.207 28.473 1.00 88.25 298 LEU A C 1
ATOM 2302 O O . LEU A 1 298 ? -18.822 -0.013 27.366 1.00 88.25 298 LEU A O 1
ATOM 2306 N N . ARG A 1 299 ? -19.893 1.379 28.758 1.00 88.25 299 ARG A N 1
ATOM 2307 C CA . ARG A 1 299 ? -19.965 2.488 27.785 1.00 88.25 299 ARG A CA 1
ATOM 2308 C C . ARG A 1 299 ? -18.585 3.039 27.434 1.00 88.25 299 ARG A C 1
ATOM 2310 O O . ARG A 1 299 ? -18.323 3.355 26.274 1.00 88.25 299 ARG A O 1
ATOM 2317 N N . GLU A 1 300 ? -17.709 3.167 28.425 1.00 84.25 300 GLU A N 1
ATOM 2318 C CA . GLU A 1 300 ? -16.327 3.600 28.209 1.00 84.25 300 GLU A CA 1
ATOM 2319 C C . GLU A 1 300 ? -15.545 2.580 27.366 1.00 84.25 300 GLU A C 1
ATOM 2321 O O . GLU A 1 300 ? -14.843 2.949 26.418 1.00 84.25 300 GLU A O 1
ATOM 2326 N N . GLU A 1 301 ? -15.744 1.290 27.638 1.00 84.12 301 GLU A N 1
ATOM 2327 C CA . GLU A 1 301 ? -15.171 0.191 26.865 1.00 84.12 301 GLU A CA 1
ATOM 2328 C C . GLU A 1 301 ? -15.645 0.213 25.399 1.00 84.12 301 GLU A C 1
ATOM 2330 O O . GLU A 1 301 ? -14.835 0.093 24.476 1.00 84.12 301 GLU A O 1
ATOM 2335 N N . GLU A 1 302 ? -16.937 0.450 25.151 1.00 86.00 302 GLU A N 1
ATOM 2336 C CA . GLU A 1 302 ? -17.497 0.585 23.798 1.00 86.00 302 GLU A CA 1
ATOM 2337 C C . GLU A 1 302 ? -16.928 1.794 23.036 1.00 86.00 302 GLU A C 1
ATOM 2339 O O . GLU A 1 302 ? -16.620 1.693 21.840 1.00 86.00 302 GLU A O 1
ATOM 2344 N N . ALA A 1 303 ? -16.713 2.923 23.717 1.00 83.38 303 ALA A N 1
ATOM 2345 C CA . ALA A 1 303 ? -16.062 4.090 23.126 1.00 83.38 303 ALA A CA 1
ATOM 2346 C C . ALA A 1 303 ? -14.597 3.794 22.752 1.00 83.38 303 ALA A C 1
ATOM 2348 O O . ALA A 1 303 ? -14.153 4.129 21.648 1.00 83.38 303 ALA A O 1
ATOM 2349 N N . SER A 1 304 ? -13.854 3.117 23.634 1.00 81.50 304 SER A N 1
ATOM 2350 C CA . SER A 1 304 ? -12.478 2.673 23.374 1.00 81.50 304 SER A CA 1
ATOM 2351 C C . SER A 1 304 ? -12.404 1.675 22.211 1.00 81.50 304 SER A C 1
ATOM 2353 O O . SER A 1 304 ? -11.551 1.799 21.323 1.00 81.50 304 SER A O 1
ATOM 2355 N N . ARG A 1 305 ? -13.350 0.732 22.139 1.00 83.75 305 ARG A N 1
ATOM 2356 C CA . ARG A 1 305 ? -13.474 -0.228 21.035 1.00 83.75 305 ARG A CA 1
ATOM 2357 C C . ARG A 1 305 ? -13.740 0.464 19.703 1.00 83.75 305 ARG A C 1
ATOM 2359 O O . ARG A 1 305 ? -13.123 0.095 18.711 1.00 83.75 305 ARG A O 1
ATOM 2366 N N . THR A 1 306 ? -14.610 1.471 19.675 1.00 85.19 306 THR A N 1
ATOM 2367 C CA . THR A 1 306 ? -14.915 2.231 18.449 1.00 85.19 306 THR A CA 1
ATOM 2368 C C . THR A 1 306 ? -13.669 2.940 17.916 1.00 85.19 306 THR A C 1
ATOM 2370 O O . THR A 1 306 ? -13.356 2.837 16.730 1.00 85.19 306 THR A O 1
ATOM 2373 N N . ARG A 1 307 ? -12.892 3.582 18.801 1.00 80.94 307 ARG A N 1
ATOM 2374 C CA . ARG A 1 307 ? -11.597 4.183 18.430 1.00 80.94 307 ARG A CA 1
ATOM 2375 C C . ARG A 1 307 ? -10.620 3.127 17.914 1.00 80.94 307 ARG A C 1
ATOM 2377 O O . ARG A 1 307 ? -10.005 3.315 16.869 1.00 80.94 307 ARG A O 1
ATOM 2384 N N . SER A 1 308 ? -10.520 1.999 18.615 1.00 79.69 308 SER A N 1
ATOM 2385 C CA . SER A 1 308 ? -9.640 0.892 18.228 1.00 79.69 308 SER A CA 1
ATOM 2386 C C . SER A 1 308 ? -9.991 0.310 16.864 1.00 79.69 308 SER A C 1
ATOM 2388 O O . SER A 1 308 ? -9.098 0.073 16.058 1.00 79.69 308 SER A O 1
ATOM 2390 N N . GLN A 1 309 ? -11.280 0.140 16.578 1.00 84.88 309 GLN A N 1
ATOM 2391 C CA . GLN A 1 309 ? -11.747 -0.360 15.293 1.00 84.88 309 GLN A CA 1
ATOM 2392 C C . GLN A 1 309 ? -11.382 0.599 14.157 1.00 84.88 309 GLN A C 1
ATOM 2394 O O . GLN A 1 309 ? -10.863 0.142 13.147 1.00 84.88 309 GLN A O 1
ATOM 2399 N N . SER A 1 310 ? -11.540 1.914 14.354 1.00 86.81 310 SER A N 1
ATOM 2400 C CA . SER A 1 310 ? -11.192 2.907 13.327 1.00 86.81 310 SER A CA 1
ATOM 2401 C C . SER A 1 310 ? -9.713 2.866 12.911 1.00 86.81 310 SER A C 1
ATOM 2403 O O . SER A 1 310 ? -9.390 3.031 11.736 1.00 86.81 310 SER A O 1
ATOM 2405 N N . GLU A 1 311 ? -8.807 2.587 13.852 1.00 83.19 311 GLU A N 1
ATOM 2406 C CA . GLU A 1 311 ? -7.372 2.448 13.569 1.00 83.19 311 GLU A CA 1
ATOM 2407 C C . GLU A 1 311 ? -7.035 1.106 12.904 1.00 83.19 311 GLU A C 1
ATOM 2409 O O . GLU A 1 311 ? -6.142 1.051 12.059 1.00 83.19 311 GLU A O 1
ATOM 2414 N N . ILE A 1 312 ? -7.767 0.033 13.228 1.00 83.62 312 ILE A N 1
ATOM 2415 C CA . ILE A 1 312 ? -7.625 -1.251 12.525 1.00 83.62 312 ILE A CA 1
ATOM 2416 C C . ILE A 1 312 ? -8.116 -1.122 11.079 1.00 83.62 312 ILE A C 1
ATOM 2418 O O . ILE A 1 312 ? -7.407 -1.527 10.165 1.00 83.62 312 ILE A O 1
ATOM 2422 N N . ASP A 1 313 ? -9.264 -0.483 10.852 1.00 86.06 313 ASP A N 1
ATOM 2423 C CA . ASP A 1 313 ? -9.799 -0.260 9.504 1.00 86.06 313 ASP A CA 1
ATOM 2424 C C . ASP A 1 313 ? -8.840 0.605 8.664 1.00 86.06 313 ASP A C 1
ATOM 2426 O O . ASP A 1 313 ? -8.645 0.381 7.466 1.00 86.06 313 ASP A O 1
ATOM 2430 N N . ARG A 1 314 ? -8.176 1.583 9.299 1.00 86.00 314 ARG A N 1
ATOM 2431 C CA . ARG A 1 314 ? -7.110 2.367 8.662 1.00 86.00 314 ARG A CA 1
ATOM 2432 C C . ARG A 1 314 ? -5.906 1.499 8.295 1.00 86.00 314 ARG A C 1
ATOM 2434 O O . ARG A 1 314 ? -5.373 1.663 7.198 1.00 86.00 314 ARG A O 1
ATOM 2441 N N . ALA A 1 315 ? -5.491 0.580 9.166 1.00 85.25 315 ALA A N 1
ATOM 2442 C CA . ALA A 1 315 ? -4.422 -0.374 8.869 1.00 85.25 315 ALA A CA 1
ATOM 2443 C C . ALA A 1 315 ? -4.787 -1.293 7.687 1.00 85.25 315 ALA A C 1
ATOM 2445 O O . ALA A 1 315 ? -3.970 -1.480 6.786 1.00 85.25 315 ALA A O 1
ATOM 2446 N N . ASP A 1 316 ? -6.025 -1.785 7.626 1.00 83.50 316 ASP A N 1
ATOM 2447 C CA . ASP A 1 316 ? -6.511 -2.617 6.516 1.00 83.50 316 ASP A CA 1
ATOM 2448 C C . ASP A 1 316 ? -6.509 -1.840 5.186 1.00 83.50 316 ASP A C 1
ATOM 2450 O O . ASP A 1 316 ? -6.073 -2.346 4.147 1.00 83.50 316 ASP A O 1
ATOM 2454 N N . LYS A 1 317 ? -6.905 -0.559 5.211 1.00 88.12 317 LYS A N 1
ATOM 2455 C CA . LYS A 1 317 ? -6.813 0.323 4.038 1.00 88.12 317 LYS A CA 1
ATOM 2456 C C . LYS A 1 317 ? -5.364 0.519 3.578 1.00 88.12 317 LYS A C 1
ATOM 2458 O O . LYS A 1 317 ? -5.093 0.467 2.377 1.00 88.12 317 LYS A O 1
ATOM 2463 N N . LEU A 1 318 ? -4.429 0.707 4.511 1.00 88.81 318 LEU A N 1
ATOM 2464 C CA . LEU A 1 318 ? -3.002 0.796 4.186 1.00 88.81 318 LEU A CA 1
ATOM 2465 C C . LEU A 1 318 ? -2.483 -0.494 3.546 1.00 88.81 318 LEU A C 1
ATOM 2467 O O . LEU A 1 318 ? -1.672 -0.412 2.628 1.00 88.81 318 LEU A O 1
ATOM 2471 N N . ALA A 1 319 ? -2.984 -1.665 3.947 1.00 86.56 319 ALA A N 1
ATOM 2472 C CA . ALA A 1 319 ? -2.572 -2.939 3.356 1.00 86.56 319 ALA A CA 1
ATOM 2473 C C . ALA A 1 319 ? -2.949 -3.011 1.872 1.00 86.56 319 ALA A C 1
ATOM 2475 O O . ALA A 1 319 ? -2.132 -3.400 1.032 1.00 86.56 319 ALA A O 1
ATOM 2476 N N . SER A 1 320 ? -4.162 -2.563 1.535 1.00 86.38 320 SER A N 1
ATOM 2477 C CA . SER A 1 320 ? -4.604 -2.439 0.144 1.00 86.38 320 SER A CA 1
ATOM 2478 C C . SER A 1 320 ? -3.729 -1.460 -0.647 1.00 86.38 320 SER A C 1
ATOM 2480 O O . SER A 1 320 ? -3.307 -1.770 -1.765 1.00 86.38 320 SER A O 1
ATOM 2482 N N . ASN A 1 321 ? -3.412 -0.296 -0.069 1.00 86.69 321 ASN A N 1
ATOM 2483 C CA . ASN A 1 321 ? -2.591 0.712 -0.741 1.00 86.69 321 ASN A CA 1
ATOM 2484 C C . ASN A 1 321 ? -1.150 0.224 -0.973 1.00 86.69 321 ASN A C 1
ATOM 2486 O O . ASN A 1 321 ? -0.644 0.357 -2.086 1.00 86.69 321 ASN A O 1
ATOM 2490 N N . ILE A 1 322 ? -0.528 -0.424 0.021 1.00 89.75 322 ILE A N 1
ATOM 2491 C CA . ILE A 1 322 ? 0.776 -1.099 -0.110 1.00 89.75 322 ILE A CA 1
ATOM 2492 C C . ILE A 1 322 ? 0.739 -2.112 -1.254 1.00 89.75 322 ILE A C 1
ATOM 2494 O O . ILE A 1 322 ? 1.620 -2.110 -2.111 1.00 89.75 322 ILE A O 1
ATOM 2498 N N . GLY A 1 323 ? -0.294 -2.958 -1.310 1.00 86.50 323 GLY A N 1
ATOM 2499 C CA . GLY A 1 323 ? -0.436 -3.956 -2.371 1.00 86.50 323 GLY A CA 1
ATOM 2500 C C . GLY A 1 323 ? -0.609 -3.345 -3.767 1.00 86.50 323 GLY A C 1
ATOM 2501 O O . GLY A 1 323 ? -0.140 -3.906 -4.759 1.00 86.50 323 GLY A O 1
ATOM 2502 N N . SER A 1 324 ? -1.269 -2.190 -3.874 1.00 88.31 324 SER A N 1
ATOM 2503 C CA . SER A 1 324 ? -1.355 -1.434 -5.128 1.00 88.31 324 SER A CA 1
ATOM 2504 C C . SER A 1 324 ? 0.003 -0.860 -5.530 1.00 88.31 324 SER A C 1
ATOM 2506 O O . SER A 1 324 ? 0.464 -1.099 -6.646 1.00 88.31 324 SER A O 1
ATOM 2508 N N . LEU A 1 325 ? 0.672 -0.162 -4.611 1.00 88.31 325 LEU A N 1
ATOM 2509 C CA . LEU A 1 325 ? 1.947 0.500 -4.877 1.00 88.31 325 LEU A CA 1
ATOM 2510 C C . LEU A 1 325 ? 3.057 -0.511 -5.206 1.00 88.31 325 LEU A C 1
ATOM 2512 O O . LEU A 1 325 ? 3.831 -0.300 -6.135 1.00 88.31 325 LEU A O 1
ATOM 2516 N N . GLN A 1 326 ? 3.074 -1.664 -4.531 1.00 91.12 326 GLN A N 1
ATOM 2517 C CA . GLN A 1 326 ? 4.005 -2.753 -4.827 1.00 91.12 326 GLN A CA 1
ATOM 2518 C C . GLN A 1 326 ? 3.822 -3.305 -6.249 1.00 91.12 326 GLN A C 1
ATOM 2520 O O . GLN A 1 326 ? 4.803 -3.622 -6.916 1.00 91.12 326 GLN A O 1
ATOM 2525 N N . ARG A 1 327 ? 2.576 -3.432 -6.727 1.00 88.75 327 ARG A N 1
ATOM 2526 C CA . ARG A 1 327 ? 2.304 -3.869 -8.106 1.00 88.75 327 ARG A CA 1
ATOM 2527 C C . ARG A 1 327 ? 2.772 -2.835 -9.125 1.00 88.75 327 ARG A C 1
ATOM 2529 O O . ARG A 1 327 ? 3.355 -3.215 -10.133 1.00 88.75 327 ARG A O 1
ATOM 2536 N N . GLN A 1 328 ? 2.553 -1.551 -8.845 1.00 88.69 328 GLN A N 1
ATOM 2537 C CA . GLN A 1 328 ? 3.012 -0.464 -9.713 1.00 88.69 328 GLN A CA 1
ATOM 2538 C C . GLN A 1 328 ? 4.540 -0.418 -9.814 1.00 88.69 328 GLN A C 1
ATOM 2540 O O . GLN A 1 328 ? 5.066 -0.336 -10.920 1.00 88.69 328 GLN A O 1
ATOM 2545 N N . ALA A 1 329 ? 5.244 -0.516 -8.683 1.00 87.50 329 ALA A N 1
ATOM 2546 C CA . ALA A 1 329 ? 6.704 -0.512 -8.660 1.00 87.50 329 ALA A CA 1
ATOM 2547 C C . ALA A 1 329 ? 7.289 -1.712 -9.426 1.00 87.50 329 ALA A C 1
ATOM 2549 O O . ALA A 1 329 ? 8.119 -1.515 -10.311 1.00 87.50 329 ALA A O 1
ATOM 2550 N N . LYS A 1 330 ? 6.751 -2.923 -9.201 1.00 89.81 330 LYS A N 1
ATOM 2551 C CA . LYS A 1 330 ? 7.165 -4.132 -9.933 1.00 89.81 330 LYS A CA 1
ATOM 2552 C C . LYS A 1 330 ? 6.972 -4.016 -11.438 1.00 89.81 330 LYS A C 1
ATOM 2554 O O . LYS A 1 330 ? 7.891 -4.327 -12.185 1.00 89.81 330 LYS A O 1
ATOM 2559 N N . SER A 1 331 ? 5.805 -3.536 -11.873 1.00 87.88 331 SER A N 1
ATOM 2560 C CA . SER A 1 331 ? 5.528 -3.310 -13.297 1.00 87.88 331 SER A CA 1
ATOM 2561 C C . SER A 1 331 ? 6.553 -2.351 -13.905 1.00 87.88 331 SER A C 1
ATOM 2563 O O . SER A 1 331 ? 7.133 -2.651 -14.942 1.00 87.88 331 SER A O 1
ATOM 2565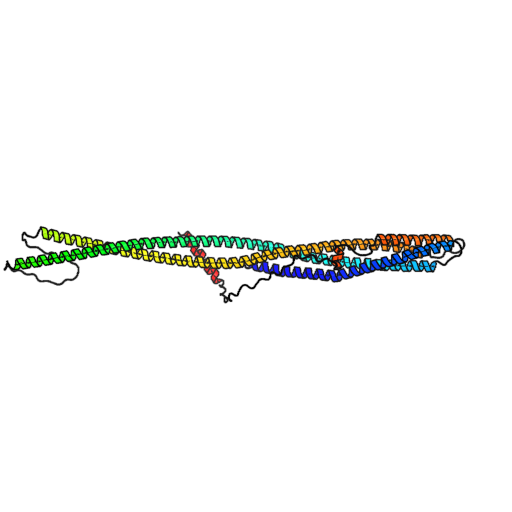 N N . ALA A 1 332 ? 6.841 -1.234 -13.228 1.00 86.62 332 ALA A N 1
ATOM 2566 C CA . ALA A 1 332 ? 7.820 -0.255 -13.699 1.00 86.62 332 ALA A CA 1
ATOM 2567 C C . ALA A 1 332 ? 9.251 -0.828 -13.753 1.00 86.62 332 ALA A C 1
ATOM 2569 O O . ALA A 1 332 ? 10.003 -0.541 -14.683 1.00 86.62 332 ALA A O 1
ATOM 2570 N N . SER A 1 333 ? 9.628 -1.657 -12.775 1.00 87.81 333 SER A N 1
ATOM 2571 C CA . SER A 1 333 ? 10.925 -2.341 -12.723 1.00 87.81 333 SER A CA 1
ATOM 2572 C C . SER A 1 333 ? 11.081 -3.371 -13.851 1.00 87.81 333 SER A C 1
ATOM 2574 O O . SER A 1 333 ? 12.119 -3.419 -14.514 1.00 87.81 333 SER A O 1
ATOM 2576 N N . GLU A 1 334 ? 10.041 -4.166 -14.119 1.00 87.94 334 GLU A N 1
ATOM 2577 C CA . GLU A 1 334 ? 10.001 -5.131 -15.226 1.00 87.94 334 GLU A CA 1
ATOM 2578 C C . GLU A 1 334 ? 10.089 -4.430 -16.589 1.00 87.94 334 GLU A C 1
ATOM 2580 O O . GLU A 1 334 ? 10.931 -4.784 -17.416 1.00 87.94 334 GLU A O 1
ATOM 2585 N N . GLU A 1 335 ? 9.315 -3.365 -16.793 1.00 85.94 335 GLU A N 1
ATOM 2586 C CA . GLU A 1 335 ? 9.346 -2.559 -18.019 1.00 85.94 335 GLU A CA 1
ATOM 2587 C C . GLU A 1 335 ? 10.711 -1.889 -18.249 1.00 85.94 335 GLU A C 1
ATOM 2589 O O . GLU A 1 335 ? 11.196 -1.822 -19.386 1.00 85.94 335 GLU A O 1
ATOM 2594 N N . ALA A 1 336 ? 11.364 -1.419 -17.181 1.00 87.44 336 ALA A N 1
ATOM 2595 C CA . ALA A 1 336 ? 12.715 -0.870 -17.251 1.00 87.44 336 ALA A CA 1
ATOM 2596 C C . ALA A 1 336 ? 13.737 -1.941 -17.662 1.00 87.44 336 ALA A C 1
ATOM 2598 O O . ALA A 1 336 ? 14.565 -1.688 -18.539 1.00 87.44 336 ALA A O 1
ATOM 2599 N N . ARG A 1 337 ? 13.650 -3.157 -17.103 1.00 88.88 337 ARG A N 1
ATOM 2600 C CA . ARG A 1 337 ? 14.519 -4.286 -17.488 1.00 88.88 337 ARG A CA 1
ATOM 2601 C C . ARG A 1 337 ? 14.356 -4.668 -18.951 1.00 88.88 337 ARG A C 1
ATOM 2603 O O . ARG A 1 337 ? 15.355 -4.858 -19.648 1.00 88.88 337 ARG A O 1
ATOM 2610 N N . ASP A 1 338 ? 13.119 -4.754 -19.424 1.00 88.50 338 ASP A N 1
ATOM 2611 C CA . ASP A 1 338 ? 12.834 -5.062 -20.824 1.00 88.50 338 ASP A CA 1
ATOM 2612 C C . ASP A 1 338 ? 13.367 -3.968 -21.756 1.00 88.50 338 ASP A C 1
ATOM 2614 O O . ASP A 1 338 ? 13.940 -4.266 -22.807 1.00 88.50 338 ASP A O 1
ATOM 2618 N N . SER A 1 339 ? 13.262 -2.704 -21.342 1.00 87.50 339 SER A N 1
ATOM 2619 C CA . SER A 1 339 ? 13.815 -1.564 -22.079 1.00 87.50 339 SER A CA 1
ATOM 2620 C C . SER A 1 339 ? 15.344 -1.597 -22.137 1.00 87.50 339 SER A C 1
ATOM 2622 O O . SER A 1 339 ? 15.915 -1.405 -23.209 1.00 87.50 339 SER A O 1
ATOM 2624 N N . VAL A 1 340 ? 16.016 -1.914 -21.024 1.00 90.12 340 VAL A N 1
ATOM 2625 C CA . VAL A 1 340 ? 17.477 -2.101 -20.974 1.00 90.12 340 VAL A CA 1
ATOM 2626 C C . VAL A 1 340 ? 17.917 -3.222 -21.913 1.00 90.12 340 VAL A C 1
ATOM 2628 O O . VAL A 1 340 ? 18.855 -3.038 -22.689 1.00 90.12 340 VAL A O 1
ATOM 2631 N N . ARG A 1 341 ? 17.226 -4.369 -21.895 1.00 88.88 341 ARG A N 1
ATOM 2632 C CA . ARG A 1 341 ? 17.520 -5.483 -22.809 1.00 88.88 341 ARG A CA 1
ATOM 2633 C C . ARG A 1 341 ? 17.329 -5.064 -24.269 1.00 88.88 341 ARG A C 1
ATOM 2635 O O . ARG A 1 341 ? 18.192 -5.353 -25.095 1.00 88.88 341 ARG A O 1
ATOM 2642 N N . GLY A 1 342 ? 16.239 -4.361 -24.579 1.00 87.56 342 GLY A N 1
ATOM 2643 C CA . GLY A 1 342 ? 15.964 -3.840 -25.920 1.00 87.56 342 GLY A CA 1
ATOM 2644 C C . GLY A 1 342 ? 17.042 -2.872 -26.418 1.00 87.56 342 GLY A C 1
ATOM 2645 O O . GLY A 1 342 ? 17.523 -3.024 -27.540 1.00 87.56 342 GLY A O 1
ATOM 2646 N N . LEU A 1 343 ? 17.475 -1.928 -25.574 1.00 89.38 343 LEU A N 1
ATOM 2647 C CA . LEU A 1 343 ? 18.566 -0.995 -25.886 1.00 89.38 343 LEU A CA 1
ATOM 2648 C C . LEU A 1 343 ? 19.899 -1.724 -26.082 1.00 89.38 343 LEU A C 1
ATOM 2650 O O . LEU A 1 343 ? 20.658 -1.371 -26.980 1.00 89.38 343 LEU A O 1
ATOM 2654 N N . GLY A 1 344 ? 20.171 -2.757 -25.280 1.00 88.88 344 GLY A N 1
ATOM 2655 C CA . GLY A 1 344 ? 21.372 -3.581 -25.412 1.00 88.88 344 GLY A CA 1
ATOM 2656 C C . GLY A 1 344 ? 21.442 -4.320 -26.750 1.00 88.88 344 GLY A C 1
ATOM 2657 O O . GLY A 1 344 ? 22.482 -4.298 -27.407 1.00 88.88 344 GLY A O 1
ATOM 2658 N N . ILE A 1 345 ? 20.328 -4.917 -27.190 1.00 89.62 345 ILE A N 1
ATOM 2659 C CA . ILE A 1 345 ? 20.233 -5.577 -28.504 1.00 89.62 345 ILE A CA 1
ATOM 2660 C C . ILE A 1 345 ? 20.427 -4.556 -29.629 1.00 89.62 345 ILE A C 1
ATOM 2662 O O . ILE A 1 345 ? 21.242 -4.781 -30.522 1.00 89.62 345 ILE A O 1
ATOM 2666 N N . LEU A 1 346 ? 19.732 -3.413 -29.564 1.00 88.81 346 LEU A N 1
ATOM 2667 C CA . LEU A 1 346 ? 19.865 -2.350 -30.563 1.00 88.81 346 LEU A CA 1
ATOM 2668 C C . LEU A 1 346 ? 21.315 -1.864 -30.667 1.00 88.81 346 LEU A C 1
ATOM 2670 O O . LEU A 1 346 ? 21.856 -1.793 -31.765 1.00 88.81 346 LEU A O 1
ATOM 2674 N N . LYS A 1 347 ? 21.965 -1.595 -29.529 1.00 91.06 347 LYS A N 1
ATOM 2675 C CA . LYS A 1 347 ? 23.372 -1.185 -29.475 1.00 91.06 347 LYS A CA 1
ATOM 2676 C C . LYS A 1 347 ? 24.288 -2.218 -30.136 1.00 91.06 347 LYS A C 1
ATOM 2678 O O . LYS A 1 347 ? 25.140 -1.837 -30.930 1.00 91.06 347 LYS A O 1
ATOM 2683 N N . SER A 1 348 ? 24.109 -3.507 -29.838 1.00 90.81 348 SER A N 1
ATOM 2684 C CA . SER A 1 348 ? 24.909 -4.583 -30.439 1.00 90.81 348 SER A CA 1
ATOM 2685 C C . SER A 1 348 ? 24.744 -4.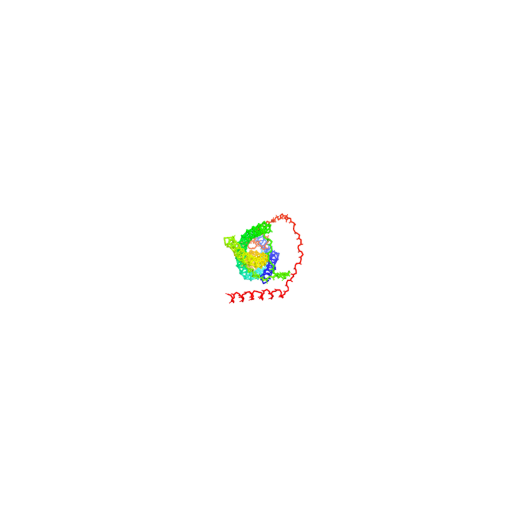637 -31.959 1.00 90.81 348 SER A C 1
ATOM 2687 O O . SER A 1 348 ? 25.739 -4.724 -32.677 1.00 90.81 348 SER A O 1
ATOM 2689 N N . ASN A 1 349 ? 23.506 -4.541 -32.454 1.00 90.25 349 ASN A N 1
ATOM 2690 C CA . ASN A 1 349 ? 23.226 -4.545 -33.890 1.00 90.25 349 ASN A CA 1
ATOM 2691 C C . ASN A 1 349 ? 23.827 -3.316 -34.583 1.00 90.25 349 ASN A C 1
ATOM 2693 O O . ASN A 1 349 ? 24.414 -3.443 -35.655 1.00 90.25 349 ASN A O 1
ATOM 2697 N N . LEU A 1 350 ? 23.711 -2.136 -33.964 1.00 91.44 350 LEU A N 1
ATOM 2698 C CA . LEU A 1 350 ? 24.314 -0.906 -34.478 1.00 91.44 350 LEU A CA 1
ATOM 2699 C C . LEU A 1 350 ? 25.833 -1.038 -34.561 1.00 91.44 350 LEU A C 1
ATOM 2701 O O . LEU A 1 350 ? 26.400 -0.757 -35.610 1.00 91.44 350 LEU A O 1
ATOM 2705 N N . HIS A 1 351 ? 26.476 -1.536 -33.505 1.00 92.56 351 HIS A N 1
ATOM 2706 C CA . HIS A 1 351 ? 27.920 -1.743 -33.478 1.00 92.56 351 HIS A CA 1
ATOM 2707 C C . HIS A 1 351 ? 28.400 -2.679 -34.601 1.00 92.56 351 HIS A C 1
ATOM 2709 O O . HIS A 1 351 ? 29.358 -2.369 -35.311 1.00 92.56 351 HIS A O 1
ATOM 2715 N N . GLU A 1 352 ? 27.709 -3.807 -34.802 1.00 91.19 352 GLU A N 1
ATOM 2716 C CA . GLU A 1 352 ? 28.031 -4.769 -35.861 1.00 91.19 352 GLU A CA 1
ATOM 2717 C C . GLU A 1 352 ? 27.893 -4.145 -37.258 1.00 91.19 352 GLU A C 1
ATOM 2719 O O . GLU A 1 352 ? 28.794 -4.271 -38.092 1.00 91.19 352 GLU A O 1
ATOM 2724 N N . VAL A 1 353 ? 26.787 -3.436 -37.507 1.00 90.06 353 VAL A N 1
ATOM 2725 C CA . VAL A 1 353 ? 26.515 -2.798 -38.801 1.00 90.06 353 VAL A CA 1
ATOM 2726 C C . VAL A 1 353 ? 27.491 -1.656 -39.077 1.00 90.06 353 VAL A C 1
ATOM 2728 O O . VAL A 1 353 ? 28.014 -1.560 -40.184 1.00 90.06 353 VAL A O 1
ATOM 2731 N N . ILE A 1 354 ? 27.806 -0.830 -38.077 1.00 91.44 354 ILE A N 1
ATOM 2732 C CA . ILE A 1 354 ? 28.831 0.217 -38.182 1.00 91.44 354 ILE A CA 1
ATOM 2733 C C . ILE A 1 354 ? 30.178 -0.406 -38.564 1.00 91.44 354 ILE A C 1
ATOM 2735 O O . ILE A 1 354 ? 30.870 0.124 -39.433 1.00 91.44 354 ILE A O 1
ATOM 2739 N N . GLY A 1 355 ? 30.558 -1.530 -37.950 1.00 89.62 355 GLY A N 1
ATOM 2740 C CA . GLY A 1 355 ? 31.786 -2.253 -38.288 1.00 89.62 355 GLY A CA 1
ATOM 2741 C C . GLY A 1 355 ? 31.798 -2.771 -39.730 1.00 89.62 355 GLY A C 1
ATOM 2742 O O . GLY A 1 355 ? 32.788 -2.580 -40.438 1.00 89.62 355 GLY A O 1
ATOM 2743 N N . GLN A 1 356 ? 30.691 -3.372 -40.180 1.00 88.56 356 GLN A N 1
ATOM 2744 C CA . GLN A 1 356 ? 30.525 -3.877 -41.550 1.00 88.56 356 GLN A CA 1
ATOM 2745 C C . GLN A 1 356 ? 30.608 -2.742 -42.578 1.00 88.56 356 GLN A C 1
ATOM 2747 O O . GLN A 1 356 ? 31.443 -2.798 -43.477 1.00 88.56 356 GLN A O 1
ATOM 2752 N N . ILE A 1 357 ? 29.833 -1.669 -42.401 1.00 87.81 357 ILE A N 1
ATOM 2753 C CA . ILE A 1 357 ? 29.815 -0.534 -43.334 1.00 87.81 357 ILE A CA 1
ATOM 2754 C C . ILE A 1 357 ? 31.179 0.168 -43.383 1.00 87.81 357 ILE A C 1
ATOM 2756 O O . ILE A 1 357 ? 31.667 0.462 -44.469 1.00 87.81 357 ILE A O 1
ATOM 2760 N N . ASN A 1 358 ? 31.846 0.391 -42.243 1.00 87.62 358 ASN A N 1
ATOM 2761 C CA . ASN A 1 358 ? 33.180 1.008 -42.237 1.00 87.62 358 ASN A CA 1
ATOM 2762 C C . ASN A 1 358 ? 34.228 0.147 -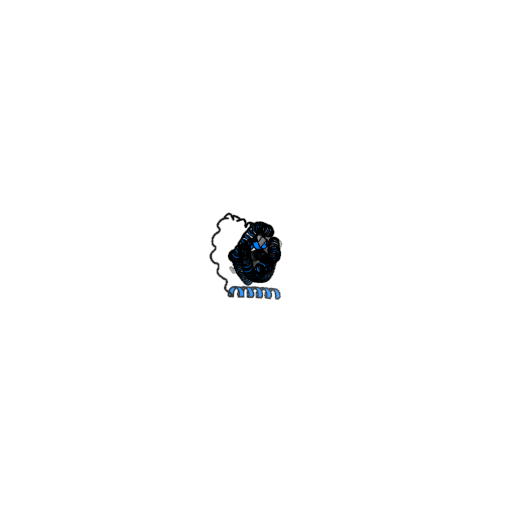42.952 1.00 87.62 358 ASN A C 1
ATOM 2764 O O . ASN A 1 358 ? 35.106 0.679 -43.631 1.00 87.62 358 ASN A O 1
ATOM 2768 N N . LYS A 1 359 ? 34.164 -1.181 -42.800 1.00 86.12 359 LYS A N 1
ATOM 2769 C CA . LYS A 1 359 ? 35.083 -2.095 -43.486 1.00 86.12 359 LYS A CA 1
ATOM 2770 C C . LYS A 1 359 ? 34.934 -1.995 -45.006 1.00 86.12 359 LYS A C 1
ATOM 2772 O O . LYS A 1 359 ? 35.950 -1.982 -45.699 1.00 86.12 359 LYS A O 1
ATOM 2777 N N . GLU A 1 360 ? 33.705 -1.905 -45.508 1.00 83.94 360 GLU A N 1
ATOM 2778 C CA . GLU A 1 360 ? 33.436 -1.772 -46.945 1.00 83.94 360 GLU A CA 1
ATOM 2779 C C . GLU A 1 360 ? 33.704 -0.339 -47.460 1.00 83.94 360 GLU A C 1
ATOM 2781 O O . GLU A 1 360 ? 34.313 -0.174 -48.514 1.00 83.94 360 GLU A O 1
ATOM 2786 N N . SER A 1 361 ? 33.394 0.709 -46.682 1.00 81.94 361 SER A N 1
ATOM 2787 C CA . SER A 1 361 ? 33.733 2.112 -47.011 1.00 81.94 361 SER A CA 1
ATOM 2788 C C . SER A 1 361 ? 35.248 2.321 -47.169 1.00 81.94 361 SER A C 1
ATOM 2790 O O . SER A 1 361 ? 35.729 2.937 -48.123 1.00 81.94 361 SER A O 1
ATOM 2792 N N . ASN A 1 362 ? 36.050 1.725 -46.282 1.00 79.62 362 ASN A N 1
ATOM 2793 C CA . ASN A 1 362 ? 37.509 1.806 -46.367 1.00 79.62 362 ASN A CA 1
ATOM 2794 C C . ASN A 1 362 ? 38.077 1.103 -47.616 1.00 79.62 362 ASN A C 1
ATOM 2796 O O . ASN A 1 362 ? 39.106 1.537 -48.142 1.00 79.62 362 ASN A O 1
ATOM 2800 N N . GLN A 1 363 ? 37.403 0.065 -48.130 1.00 73.69 363 GLN A N 1
ATOM 2801 C CA . GLN A 1 363 ? 37.778 -0.579 -49.394 1.00 73.69 363 GLN A CA 1
ATOM 2802 C C . GLN A 1 363 ? 37.562 0.366 -50.585 1.00 73.69 363 GLN A C 1
ATOM 2804 O O . GLN A 1 363 ? 38.446 0.456 -51.433 1.00 73.69 363 GLN A O 1
ATOM 2809 N N . LEU A 1 364 ? 36.505 1.193 -50.594 1.00 70.06 364 LEU A N 1
ATOM 2810 C CA . LEU A 1 364 ? 36.325 2.235 -51.625 1.00 70.06 364 LEU A CA 1
ATOM 2811 C C . LEU A 1 364 ? 37.539 3.181 -51.719 1.00 70.06 364 LEU A C 1
ATOM 2813 O O . LEU A 1 364 ? 37.901 3.634 -52.806 1.00 70.06 364 LEU A O 1
ATOM 2817 N N . THR A 1 365 ? 38.201 3.453 -50.589 1.00 63.81 365 THR A N 1
ATOM 2818 C CA . THR A 1 365 ? 39.354 4.368 -50.504 1.00 63.81 365 THR A CA 1
ATOM 2819 C C . THR A 1 365 ? 40.667 3.698 -50.915 1.00 63.81 365 THR A C 1
ATOM 2821 O O . THR A 1 365 ? 41.455 4.280 -51.659 1.00 63.81 365 THR A O 1
ATOM 2824 N N . ALA A 1 366 ? 40.910 2.469 -50.450 1.00 57.53 366 ALA A N 1
ATOM 2825 C CA . ALA A 1 366 ? 42.128 1.719 -50.762 1.00 57.53 366 ALA A CA 1
ATOM 2826 C C . ALA A 1 366 ? 42.190 1.273 -52.234 1.00 57.53 366 ALA A C 1
ATOM 2828 O O . ALA A 1 366 ? 43.277 1.102 -52.788 1.00 57.53 366 ALA A O 1
ATOM 2829 N N . GLU A 1 367 ? 41.034 1.087 -52.874 1.00 53.44 367 GLU A N 1
ATOM 2830 C CA . GLU A 1 367 ? 40.938 0.578 -54.244 1.00 53.44 367 GLU A CA 1
ATOM 2831 C C . GLU A 1 367 ? 40.870 1.671 -55.320 1.00 53.44 367 GLU A C 1
ATOM 2833 O O . GLU A 1 367 ? 41.125 1.379 -56.486 1.00 53.44 367 GLU A O 1
ATOM 2838 N N . SER A 1 368 ? 40.639 2.930 -54.923 1.00 51.53 368 SER A N 1
ATOM 2839 C CA . SER A 1 368 ? 40.657 4.107 -55.810 1.00 51.53 368 SER A CA 1
ATOM 2840 C C . SER A 1 368 ? 42.065 4.683 -56.051 1.00 51.53 368 SER A C 1
ATOM 2842 O O . SER A 1 368 ? 42.223 5.622 -56.830 1.00 51.53 368 SER A O 1
ATOM 2844 N N . ALA A 1 369 ? 43.109 4.145 -55.406 1.00 48.38 369 ALA A N 1
ATOM 2845 C CA . ALA A 1 369 ? 44.492 4.575 -55.619 1.00 48.38 369 ALA A CA 1
ATOM 2846 C C . ALA A 1 369 ? 45.043 4.059 -56.970 1.00 48.38 369 ALA A C 1
ATOM 2848 O O . ALA A 1 369 ? 45.026 2.862 -57.261 1.00 48.38 369 ALA A O 1
ATOM 2849 N N . SER A 1 370 ? 45.530 4.988 -57.797 1.00 44.75 370 SER A N 1
ATOM 2850 C CA . SER A 1 370 ? 45.928 4.816 -59.204 1.00 44.75 370 SER A CA 1
ATOM 2851 C C . SER A 1 370 ? 46.866 3.631 -59.492 1.00 44.75 370 SER A C 1
ATOM 2853 O O . SER A 1 370 ? 47.882 3.461 -58.817 1.00 44.75 370 SER A O 1
ATOM 2855 N N . VAL A 1 371 ? 46.608 2.895 -60.582 1.00 45.72 371 VAL A N 1
ATOM 2856 C CA . VAL A 1 371 ? 47.567 1.953 -61.196 1.00 45.72 371 VAL A CA 1
ATOM 2857 C C . VAL A 1 371 ? 48.207 2.611 -62.430 1.00 45.72 371 VAL A C 1
ATOM 2859 O O . VAL A 1 371 ? 47.464 3.076 -63.298 1.00 45.72 371 VAL A O 1
ATOM 2862 N N . PRO A 1 372 ? 49.549 2.639 -62.565 1.00 44.06 372 PRO A N 1
ATOM 2863 C CA . PRO A 1 372 ? 50.203 3.158 -63.762 1.00 44.06 372 PRO A CA 1
ATOM 2864 C C . PRO A 1 372 ? 49.999 2.212 -64.965 1.00 44.06 372 PRO A C 1
ATOM 2866 O O . PRO A 1 372 ? 50.085 0.995 -64.832 1.00 44.06 372 PRO A O 1
ATOM 2869 N N . SER A 1 373 ? 49.651 2.840 -66.093 1.00 44.81 373 SER A N 1
ATOM 2870 C CA . SER A 1 373 ? 49.463 2.428 -67.503 1.00 44.81 373 SER A CA 1
ATOM 2871 C C . SER A 1 373 ? 49.476 0.946 -67.961 1.00 44.81 373 SER A C 1
ATOM 2873 O O . SER A 1 373 ? 50.247 0.096 -67.534 1.00 44.81 373 SER A O 1
ATOM 2875 N N . GLY A 1 374 ? 48.630 0.664 -68.969 1.00 43.44 374 GLY A N 1
ATOM 2876 C CA . GLY A 1 374 ? 48.817 -0.419 -69.958 1.00 43.44 374 GLY A CA 1
ATOM 2877 C C . GLY A 1 374 ? 47.771 -1.542 -69.968 1.00 43.44 374 GLY A C 1
ATOM 2878 O O . GLY A 1 374 ? 47.372 -2.009 -71.027 1.00 43.44 374 GLY A O 1
ATOM 2879 N N . GLY A 1 375 ? 47.260 -1.939 -68.804 1.00 49.69 375 GLY A N 1
ATOM 2880 C CA . GLY A 1 375 ? 46.182 -2.941 -68.663 1.00 49.69 375 GLY A CA 1
ATOM 2881 C C . GLY A 1 375 ? 45.341 -2.752 -67.396 1.00 49.69 375 GLY A C 1
ATOM 2882 O O . GLY A 1 375 ? 44.484 -3.573 -67.067 1.00 49.69 375 GLY A O 1
ATOM 2883 N N . GLY A 1 376 ? 45.600 -1.656 -66.672 1.00 55.19 376 GLY A N 1
ATOM 2884 C CA . GLY A 1 376 ? 45.044 -1.361 -65.355 1.00 55.19 376 GLY A CA 1
ATOM 2885 C C . GLY A 1 376 ? 43.570 -0.960 -65.363 1.00 55.19 376 GLY A C 1
ATOM 2886 O O . GLY A 1 376 ? 42.891 -1.248 -64.388 1.00 55.19 376 GLY A O 1
ATOM 2887 N N . SER A 1 377 ? 43.047 -0.387 -66.456 1.00 62.69 377 SER A N 1
ATOM 2888 C CA . SER A 1 377 ? 41.683 0.174 -66.493 1.00 62.69 377 SER A CA 1
ATOM 2889 C C . SER A 1 377 ? 40.587 -0.888 -66.305 1.00 62.69 377 SER A C 1
ATOM 2891 O O . SER A 1 377 ? 39.783 -0.781 -65.385 1.00 62.69 377 SER A O 1
ATOM 2893 N N . LYS A 1 378 ? 40.618 -2.002 -67.057 1.00 67.94 378 LYS A N 1
ATOM 2894 C CA . LYS A 1 378 ? 39.636 -3.100 -66.897 1.00 67.94 378 LYS A CA 1
ATOM 2895 C C . LYS A 1 378 ? 39.732 -3.793 -65.534 1.00 67.94 378 LYS A C 1
ATOM 2897 O O . LYS A 1 378 ? 38.725 -4.240 -64.988 1.00 67.94 378 LYS A O 1
ATOM 2902 N N . ARG A 1 379 ? 40.943 -3.905 -64.973 1.00 70.38 379 ARG A N 1
ATOM 2903 C CA . ARG A 1 379 ? 41.165 -4.493 -63.642 1.00 70.38 379 ARG A CA 1
ATOM 2904 C C . ARG A 1 379 ? 40.680 -3.553 -62.535 1.00 70.38 379 ARG A C 1
ATOM 2906 O O . ARG A 1 379 ? 40.076 -4.033 -61.586 1.00 70.38 379 ARG A O 1
ATOM 2913 N N 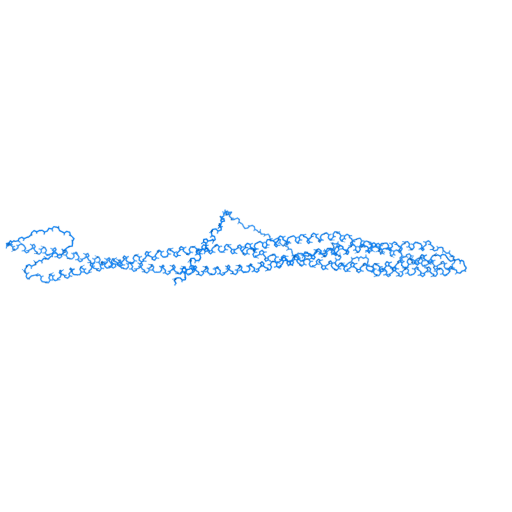. LEU A 1 380 ? 40.900 -2.247 -62.677 1.00 72.50 380 LEU A N 1
ATOM 2914 C CA . LEU A 1 380 ? 40.424 -1.208 -61.765 1.00 72.50 380 LEU A CA 1
ATOM 2915 C C . LEU A 1 380 ? 38.894 -1.097 -61.798 1.00 72.50 380 LEU A C 1
ATOM 2917 O O . LEU A 1 380 ? 38.270 -1.117 -60.750 1.00 72.50 380 LEU A O 1
ATOM 2921 N N . GLN A 1 381 ? 38.275 -1.106 -62.981 1.00 73.62 381 GLN A N 1
ATOM 2922 C CA . GLN A 1 381 ? 36.815 -1.098 -63.128 1.00 73.62 381 GLN A CA 1
ATOM 2923 C C . GLN A 1 381 ? 36.158 -2.342 -62.515 1.00 73.62 381 GLN A C 1
ATOM 2925 O O . GLN A 1 381 ? 35.173 -2.215 -61.796 1.00 73.62 381 GLN A O 1
ATOM 2930 N N . ARG A 1 382 ? 36.723 -3.544 -62.723 1.00 75.44 382 ARG A N 1
ATOM 2931 C CA . ARG A 1 382 ? 36.237 -4.771 -62.059 1.00 75.44 382 ARG A CA 1
ATOM 2932 C C . ARG A 1 382 ? 36.333 -4.691 -60.535 1.00 75.44 382 ARG A C 1
ATOM 2934 O O . ARG A 1 382 ? 35.445 -5.197 -59.858 1.00 75.44 382 ARG A O 1
ATOM 2941 N N . ARG A 1 383 ? 37.390 -4.066 -60.006 1.00 76.25 383 ARG A N 1
ATOM 2942 C CA . ARG A 1 383 ? 37.564 -3.847 -58.562 1.00 76.25 383 ARG A CA 1
ATOM 2943 C C . ARG A 1 383 ? 36.572 -2.819 -58.027 1.00 76.25 383 ARG A C 1
ATOM 2945 O O . ARG A 1 383 ? 35.842 -3.140 -57.104 1.00 76.25 383 ARG A O 1
ATOM 2952 N N . ASN A 1 384 ? 36.430 -1.669 -58.687 1.00 76.62 384 ASN A N 1
ATOM 2953 C CA . ASN A 1 384 ? 35.436 -0.653 -58.328 1.00 76.62 384 ASN A CA 1
ATOM 2954 C C . ASN A 1 384 ? 34.012 -1.221 -58.364 1.00 76.62 384 ASN A C 1
ATOM 2956 O O . ASN A 1 384 ? 33.241 -0.989 -57.441 1.00 76.62 384 ASN A O 1
ATOM 2960 N N . ARG A 1 385 ? 33.675 -2.032 -59.378 1.00 81.12 385 ARG A N 1
ATOM 2961 C CA . ARG A 1 385 ? 32.388 -2.739 -59.450 1.00 81.12 385 ARG A CA 1
ATOM 2962 C C . ARG A 1 385 ? 32.181 -3.671 -58.255 1.00 81.12 385 ARG A C 1
ATOM 2964 O O . ARG A 1 385 ? 31.098 -3.673 -57.679 1.00 81.12 385 ARG A O 1
ATOM 2971 N N . ALA A 1 386 ? 33.198 -4.450 -57.885 1.00 83.12 386 ALA A N 1
ATOM 2972 C CA . ALA A 1 386 ? 33.134 -5.339 -56.728 1.00 83.12 386 ALA A CA 1
ATOM 2973 C C . ALA A 1 386 ? 32.986 -4.559 -55.410 1.00 83.12 386 ALA A C 1
ATOM 2975 O O . ALA A 1 386 ? 32.168 -4.938 -54.579 1.00 83.12 386 ALA A O 1
ATOM 2976 N N . ALA A 1 387 ? 33.704 -3.445 -55.247 1.00 81.06 387 ALA A N 1
ATOM 2977 C CA . ALA A 1 387 ? 33.613 -2.594 -54.065 1.00 81.06 387 ALA A CA 1
ATOM 2978 C C . ALA A 1 387 ? 32.235 -1.920 -53.937 1.00 81.06 387 ALA A C 1
ATOM 2980 O O . ALA A 1 387 ? 31.633 -1.957 -52.866 1.00 81.06 387 ALA A O 1
ATOM 2981 N N . ILE A 1 388 ? 31.690 -1.371 -55.031 1.00 83.69 388 ILE A N 1
ATOM 2982 C CA . ILE A 1 388 ? 30.340 -0.782 -55.055 1.00 83.69 388 ILE A CA 1
ATOM 2983 C C . ILE A 1 388 ? 29.281 -1.851 -54.739 1.00 83.69 388 ILE A C 1
ATOM 2985 O O . ILE A 1 388 ? 28.381 -1.599 -53.941 1.00 83.69 388 ILE A O 1
ATOM 2989 N N . ALA A 1 389 ? 29.399 -3.053 -55.316 1.00 85.00 389 ALA A N 1
ATOM 2990 C CA . ALA A 1 389 ? 28.489 -4.162 -55.028 1.00 85.00 389 ALA A CA 1
ATOM 2991 C C . ALA A 1 389 ? 28.582 -4.625 -53.561 1.00 85.00 389 ALA A C 1
ATOM 2993 O O . ALA A 1 389 ? 27.551 -4.823 -52.924 1.00 85.00 389 ALA A O 1
ATOM 2994 N N . SER A 1 390 ? 29.793 -4.717 -53.001 1.00 86.31 390 SER A N 1
ATOM 2995 C CA . SER A 1 390 ? 30.015 -5.067 -51.589 1.00 86.31 390 SER A CA 1
ATOM 2996 C C . SER A 1 390 ? 29.381 -4.042 -50.640 1.00 86.31 390 SER A C 1
ATOM 2998 O O . SER A 1 390 ? 28.703 -4.401 -49.678 1.00 86.31 390 SER A O 1
ATOM 3000 N N . VAL A 1 391 ? 29.513 -2.746 -50.949 1.00 85.62 391 VAL A N 1
ATOM 3001 C CA . VAL A 1 391 ? 28.841 -1.670 -50.203 1.00 85.62 391 VAL A CA 1
ATOM 3002 C C . VAL A 1 391 ? 27.322 -1.784 -50.328 1.00 85.62 391 VAL A C 1
ATOM 3004 O O . VAL A 1 391 ? 26.622 -1.662 -49.326 1.00 85.62 391 VAL A O 1
ATOM 3007 N N . ALA A 1 392 ? 26.798 -2.075 -51.520 1.00 85.38 392 ALA A N 1
ATOM 3008 C CA . ALA A 1 392 ? 25.366 -2.279 -51.728 1.00 85.38 392 ALA A CA 1
ATOM 3009 C C . ALA A 1 392 ? 24.816 -3.436 -50.875 1.00 85.38 392 ALA A C 1
ATOM 3011 O O . ALA A 1 392 ? 23.772 -3.292 -50.234 1.00 85.38 392 ALA A O 1
ATOM 3012 N N . GLU A 1 393 ? 25.538 -4.559 -50.823 1.00 87.00 393 GLU A N 1
ATOM 3013 C CA . GLU A 1 393 ? 25.202 -5.713 -49.986 1.00 87.00 393 GLU A CA 1
ATOM 3014 C C . GLU A 1 393 ? 25.266 -5.370 -48.492 1.00 87.00 393 GLU A C 1
ATOM 3016 O O . GLU A 1 393 ? 24.347 -5.710 -47.743 1.00 87.00 393 GLU A O 1
ATOM 3021 N N . ALA A 1 394 ? 26.294 -4.637 -48.052 1.00 86.75 394 ALA A N 1
ATOM 3022 C CA . ALA A 1 394 ? 26.425 -4.197 -46.665 1.00 86.75 394 ALA A CA 1
ATOM 3023 C C . ALA A 1 394 ? 25.300 -3.236 -46.242 1.00 86.75 394 ALA A C 1
ATOM 3025 O O . ALA A 1 394 ? 24.764 -3.367 -45.140 1.00 86.75 394 ALA A O 1
ATOM 3026 N N . LEU A 1 395 ? 24.886 -2.310 -47.115 1.00 86.31 395 LEU A N 1
ATOM 3027 C CA . LEU A 1 395 ? 23.758 -1.407 -46.863 1.00 86.31 395 LEU A CA 1
ATOM 3028 C C . LEU A 1 395 ? 22.411 -2.154 -46.857 1.00 86.31 395 LEU A C 1
ATOM 3030 O O . LEU A 1 395 ? 21.549 -1.871 -46.022 1.00 86.31 395 LEU A O 1
ATOM 3034 N N . ALA A 1 396 ? 22.231 -3.155 -47.723 1.00 85.94 396 ALA A N 1
ATOM 3035 C CA . ALA A 1 396 ? 21.050 -4.019 -47.696 1.00 85.94 396 ALA A CA 1
ATOM 3036 C C . ALA A 1 396 ? 20.988 -4.858 -46.404 1.00 85.94 396 ALA A C 1
ATOM 3038 O O . ALA A 1 396 ? 19.938 -4.951 -45.760 1.00 85.94 396 ALA A O 1
ATOM 3039 N N . ALA A 1 397 ? 22.127 -5.407 -45.968 1.00 84.81 397 ALA A N 1
ATOM 3040 C CA . ALA A 1 397 ? 22.245 -6.114 -44.697 1.00 84.81 397 ALA A CA 1
ATOM 3041 C C . ALA A 1 397 ? 21.958 -5.184 -43.504 1.00 84.81 397 ALA A C 1
ATOM 3043 O O . ALA A 1 397 ? 21.214 -5.569 -42.597 1.00 84.81 397 ALA A O 1
ATOM 3044 N N . ALA A 1 398 ? 22.457 -3.944 -43.532 1.00 83.44 398 ALA A N 1
ATOM 3045 C CA . ALA A 1 398 ? 22.167 -2.914 -42.536 1.00 83.44 398 ALA A CA 1
ATOM 3046 C C . ALA A 1 398 ? 20.661 -2.640 -42.415 1.00 83.44 398 ALA A C 1
ATOM 3048 O O . ALA A 1 398 ? 20.121 -2.658 -41.307 1.00 83.44 398 ALA A O 1
ATOM 3049 N N . LYS A 1 399 ? 19.964 -2.486 -43.551 1.00 83.19 399 LYS A N 1
ATOM 3050 C CA . LYS A 1 399 ? 18.507 -2.280 -43.605 1.00 83.19 399 LYS A CA 1
ATOM 3051 C C . LYS A 1 399 ? 17.721 -3.433 -42.970 1.00 83.19 399 LYS A C 1
ATOM 3053 O O . LYS A 1 399 ? 16.669 -3.204 -42.383 1.00 83.19 399 LYS A O 1
ATOM 3058 N N . SER A 1 400 ? 18.229 -4.664 -43.067 1.00 82.31 400 SER A N 1
ATOM 3059 C CA . SER A 1 400 ? 17.589 -5.849 -42.476 1.00 82.31 400 SER A CA 1
ATOM 3060 C C . SER A 1 400 ? 17.814 -5.992 -40.963 1.00 82.31 400 SER A C 1
ATOM 3062 O O . SER A 1 400 ? 16.951 -6.514 -40.260 1.00 82.31 400 SER A O 1
ATOM 3064 N N . LYS A 1 401 ? 18.963 -5.527 -40.449 1.00 82.25 401 LYS A N 1
ATOM 3065 C CA . LYS A 1 401 ? 19.362 -5.668 -39.036 1.00 82.25 401 LYS A CA 1
ATOM 3066 C C . LYS A 1 401 ? 18.947 -4.486 -38.162 1.00 82.25 401 LYS A C 1
ATOM 3068 O O . LYS A 1 401 ? 18.821 -4.642 -36.943 1.00 82.25 401 LYS A O 1
ATOM 3073 N N . ILE A 1 402 ? 18.760 -3.312 -38.764 1.00 78.44 402 ILE A N 1
ATOM 3074 C CA . ILE A 1 402 ? 18.416 -2.076 -38.064 1.00 78.44 402 ILE A CA 1
ATOM 3075 C C . ILE A 1 402 ? 16.939 -1.760 -38.301 1.00 78.44 402 ILE A C 1
ATOM 3077 O O . ILE A 1 402 ? 16.536 -1.533 -39.443 1.00 78.44 402 ILE A O 1
ATOM 3081 N N . PRO A 1 403 ? 16.111 -1.712 -37.244 1.00 79.44 403 PRO A N 1
ATOM 3082 C CA . PRO A 1 403 ? 14.719 -1.337 -37.402 1.00 79.44 403 PRO A CA 1
ATOM 3083 C C . PRO A 1 403 ? 14.603 0.155 -37.774 1.00 79.44 403 PRO A C 1
ATOM 3085 O O . PRO A 1 403 ? 15.347 0.977 -37.238 1.00 79.44 403 PRO A O 1
ATOM 3088 N N . PRO A 1 404 ? 13.634 0.536 -38.627 1.00 70.31 404 PRO A N 1
ATOM 3089 C CA . PRO A 1 404 ? 13.410 1.935 -39.008 1.00 70.31 404 PRO A CA 1
ATOM 3090 C C . PRO A 1 404 ? 12.875 2.792 -37.851 1.00 70.31 404 PRO A C 1
ATOM 3092 O O . PRO A 1 404 ? 12.879 4.017 -37.932 1.00 70.31 404 PRO A O 1
ATOM 3095 N N . SER A 1 405 ? 12.388 2.148 -36.786 1.00 74.44 405 SER A N 1
ATOM 3096 C CA . SER A 1 405 ? 11.927 2.804 -35.566 1.00 74.44 405 SER A CA 1
ATOM 3097 C C . SER A 1 405 ? 12.016 1.878 -34.364 1.00 74.44 405 SER A C 1
ATOM 3099 O O . SER A 1 405 ? 11.913 0.653 -34.493 1.00 74.44 405 SER A O 1
ATOM 3101 N N . ILE A 1 406 ? 12.082 2.464 -33.178 1.00 72.38 406 ILE A N 1
ATOM 3102 C CA . ILE A 1 406 ? 12.038 1.726 -31.920 1.00 72.38 406 ILE A CA 1
ATOM 3103 C C . ILE A 1 406 ? 10.571 1.405 -31.564 1.00 72.38 406 ILE A C 1
ATOM 3105 O O . ILE A 1 406 ? 9.759 2.303 -31.394 1.00 72.38 406 ILE A O 1
ATOM 3109 N N . SER A 1 407 ? 10.183 0.121 -31.476 1.00 58.62 407 SER A N 1
ATOM 3110 C CA . SER A 1 407 ? 8.767 -0.277 -31.271 1.00 58.62 407 SER A CA 1
ATOM 3111 C C . SER A 1 407 ? 8.512 -1.240 -30.097 1.00 58.62 407 SER A C 1
ATOM 3113 O O . SER A 1 407 ? 7.383 -1.722 -29.938 1.00 58.62 407 SER A O 1
ATOM 3115 N N . THR A 1 408 ? 9.493 -1.565 -29.257 1.00 62.25 408 THR A N 1
ATOM 3116 C CA . THR A 1 408 ? 9.235 -2.505 -28.151 1.00 62.25 408 THR A CA 1
ATOM 3117 C C . THR A 1 408 ? 8.335 -1.882 -27.080 1.00 62.25 408 THR A C 1
ATOM 3119 O O . THR A 1 408 ? 8.358 -0.677 -26.821 1.00 62.25 408 THR A O 1
ATOM 3122 N N . SER A 1 409 ? 7.499 -2.717 -26.456 1.00 54.25 409 SER A N 1
ATOM 3123 C CA . SER A 1 409 ? 6.468 -2.268 -25.512 1.00 54.25 409 SER A CA 1
ATOM 3124 C C . SER A 1 409 ? 7.045 -1.533 -24.290 1.00 54.25 409 SER A C 1
ATOM 3126 O O . SER A 1 409 ? 6.428 -0.578 -23.828 1.00 54.25 409 SER A O 1
ATOM 3128 N N . GLY A 1 410 ? 8.245 -1.908 -23.823 1.00 57.31 410 GLY A N 1
ATOM 3129 C CA . GLY A 1 410 ? 8.956 -1.204 -22.745 1.00 57.31 410 GLY A CA 1
ATOM 3130 C C . GLY A 1 410 ? 9.424 0.202 -23.144 1.00 57.31 410 GLY A C 1
ATOM 3131 O O . GLY A 1 410 ? 9.255 1.159 -22.392 1.00 57.31 410 GLY A O 1
ATOM 3132 N N . MET A 1 411 ? 9.895 0.377 -24.381 1.00 66.44 411 MET A N 1
ATOM 3133 C CA . MET A 1 411 ? 10.357 1.678 -24.885 1.00 66.44 411 MET A CA 1
ATOM 3134 C C . MET A 1 411 ? 9.207 2.656 -25.149 1.00 66.44 411 MET A C 1
ATOM 3136 O O . MET A 1 411 ? 9.356 3.853 -24.908 1.00 66.44 411 MET A O 1
ATOM 3140 N N . ARG A 1 412 ? 8.012 2.158 -25.500 1.00 63.34 412 ARG A N 1
ATOM 3141 C CA . ARG A 1 412 ? 6.794 2.990 -25.599 1.00 63.34 412 ARG A CA 1
ATOM 3142 C C . ARG A 1 412 ? 6.429 3.669 -24.277 1.00 63.34 412 ARG A C 1
ATOM 3144 O O . ARG A 1 412 ? 5.818 4.742 -24.289 1.00 63.34 412 ARG A O 1
ATOM 3151 N N . LEU A 1 413 ? 6.798 3.064 -23.144 1.00 58.94 413 LEU A N 1
ATOM 3152 C CA . LEU A 1 413 ? 6.575 3.641 -21.822 1.00 58.94 413 LEU A CA 1
ATOM 3153 C C . LEU A 1 413 ? 7.457 4.859 -21.562 1.00 58.94 413 LEU A C 1
ATOM 3155 O O . LEU A 1 413 ? 6.980 5.870 -21.037 1.00 58.94 413 LEU A O 1
ATOM 3159 N N . LEU A 1 414 ? 8.705 4.773 -22.019 1.00 66.19 414 LEU A N 1
ATOM 3160 C CA . LEU A 1 414 ? 9.708 5.831 -21.950 1.00 66.19 414 LEU A CA 1
ATOM 3161 C C . LEU A 1 414 ? 9.411 6.954 -22.954 1.00 66.19 414 LEU A C 1
ATOM 3163 O O . LEU A 1 414 ? 9.589 8.123 -22.636 1.00 66.19 414 LEU A O 1
ATOM 3167 N N . GLU A 1 415 ? 8.850 6.632 -24.121 1.00 57.69 415 GLU A N 1
ATOM 3168 C CA . GLU A 1 415 ? 8.412 7.608 -25.132 1.00 57.69 415 GLU A CA 1
ATOM 3169 C C . GLU A 1 415 ? 7.136 8.383 -24.755 1.00 57.69 415 GLU A C 1
ATOM 3171 O O . GLU A 1 415 ? 6.760 9.339 -25.441 1.00 57.69 415 GLU A O 1
ATOM 3176 N N . GLY A 1 416 ? 6.441 7.974 -23.686 1.00 52.25 416 GLY A N 1
ATOM 3177 C CA . GLY A 1 416 ? 5.162 8.555 -23.273 1.00 52.25 416 GLY A CA 1
ATOM 3178 C C . GLY A 1 416 ? 3.962 8.107 -24.120 1.00 52.25 416 GLY A C 1
ATOM 3179 O O . GLY A 1 416 ? 2.898 8.714 -24.024 1.00 52.25 416 GLY A O 1
ATOM 3180 N N . ARG A 1 417 ? 4.095 7.039 -24.920 1.00 46.69 417 ARG A N 1
ATOM 3181 C CA . ARG A 1 417 ? 3.036 6.471 -25.781 1.00 46.69 417 ARG A CA 1
ATOM 3182 C C . ARG A 1 417 ? 2.304 5.291 -25.127 1.00 46.69 417 ARG A C 1
ATOM 3184 O O . ARG A 1 417 ? 1.983 4.298 -25.779 1.00 46.69 417 ARG A O 1
ATOM 3191 N N . VAL A 1 418 ? 2.030 5.381 -23.829 1.00 43.19 418 VAL A N 1
ATOM 3192 C CA . VAL A 1 418 ? 1.270 4.349 -23.104 1.00 43.19 418 VAL A CA 1
ATOM 3193 C C . VAL A 1 418 ? -0.216 4.644 -23.252 1.00 43.19 418 VAL A C 1
ATOM 3195 O O . VAL A 1 418 ? -0.672 5.714 -22.849 1.00 43.19 418 VAL A O 1
ATOM 3198 N N . LYS A 1 419 ? -0.984 3.697 -23.811 1.00 36.19 419 LYS A N 1
ATOM 3199 C CA . LYS A 1 419 ? -2.448 3.698 -23.658 1.00 36.19 419 LYS A CA 1
ATOM 3200 C C . LYS A 1 419 ? -2.750 3.782 -22.163 1.00 36.19 419 LYS A C 1
ATOM 3202 O O . LYS A 1 419 ? -2.147 3.006 -21.427 1.00 36.19 419 LYS A O 1
ATOM 3207 N N . PRO A 1 420 ? -3.642 4.673 -21.704 1.00 32.06 420 PRO A N 1
ATOM 3208 C CA . PRO A 1 420 ? -3.933 4.795 -20.285 1.00 32.06 420 PRO A CA 1
ATOM 3209 C C . PRO A 1 420 ? -4.281 3.413 -19.735 1.00 32.06 420 PRO A C 1
ATOM 3211 O O . PRO A 1 420 ? -5.266 2.801 -20.150 1.00 32.06 420 PRO A O 1
ATOM 3214 N N . VAL A 1 421 ? -3.445 2.910 -18.825 1.00 36.12 421 VAL A N 1
ATOM 3215 C CA . VAL A 1 421 ? -3.862 1.838 -17.931 1.00 36.12 421 VAL A CA 1
ATOM 3216 C C . VAL A 1 421 ? -5.031 2.444 -17.184 1.00 36.12 421 VAL A C 1
ATOM 3218 O O . VAL A 1 421 ? -4.867 3.439 -16.477 1.00 36.12 421 VAL A O 1
ATOM 3221 N N . ILE A 1 422 ? -6.223 1.917 -17.446 1.00 30.17 422 ILE A N 1
ATOM 3222 C CA . ILE A 1 422 ? -7.436 2.273 -16.728 1.00 30.17 422 ILE A CA 1
ATOM 3223 C C . ILE A 1 422 ? -7.138 1.940 -15.269 1.00 30.17 422 ILE A C 1
ATOM 3225 O O . ILE A 1 422 ? -7.246 0.794 -14.840 1.00 30.17 422 ILE A O 1
ATOM 3229 N N . ALA A 1 423 ? -6.696 2.943 -14.512 1.00 28.83 423 ALA A N 1
ATOM 3230 C CA . ALA A 1 423 ? -6.811 2.901 -13.074 1.00 28.83 423 ALA A CA 1
ATOM 3231 C C . ALA A 1 423 ? -8.303 2.664 -12.812 1.00 28.83 423 ALA A C 1
ATOM 3233 O O . ALA A 1 423 ? -9.118 3.393 -13.392 1.00 28.83 423 ALA A O 1
ATOM 3234 N N . PRO A 1 424 ? -8.696 1.650 -12.018 1.00 31.61 424 PRO A N 1
ATOM 3235 C CA . PRO A 1 424 ? -10.079 1.551 -11.596 1.00 31.61 424 PRO A CA 1
ATOM 3236 C C . PRO A 1 424 ? -10.410 2.896 -10.967 1.00 31.61 424 PRO A C 1
ATOM 3238 O O . PRO A 1 424 ? -9.748 3.333 -10.023 1.00 31.61 424 PRO A O 1
ATOM 3241 N N . SER A 1 425 ? -11.347 3.602 -11.598 1.00 31.02 425 SER A N 1
ATOM 3242 C CA . SER A 1 425 ? -11.740 4.939 -11.206 1.00 31.02 425 SER A CA 1
ATOM 3243 C C . SER A 1 425 ? -11.997 4.919 -9.709 1.00 31.02 425 SER A C 1
ATOM 3245 O O . SER A 1 425 ? -12.868 4.177 -9.246 1.00 31.02 425 SER A O 1
ATOM 3247 N N . MET A 1 426 ? -11.264 5.735 -8.954 1.00 37.00 426 MET A N 1
ATOM 3248 C CA . MET A 1 426 ? -11.768 6.185 -7.669 1.00 37.00 426 MET A CA 1
ATOM 3249 C C . MET A 1 426 ? -13.028 6.982 -7.983 1.00 37.00 426 MET A C 1
ATOM 3251 O O . MET A 1 426 ? -12.978 8.177 -8.272 1.00 37.00 426 MET A O 1
ATOM 3255 N N . ALA A 1 427 ? -14.156 6.276 -8.021 1.00 31.50 427 ALA A N 1
ATOM 3256 C CA . ALA A 1 427 ? -15.461 6.882 -7.990 1.00 31.50 427 ALA A CA 1
ATOM 3257 C C . ALA A 1 427 ? -15.451 7.792 -6.765 1.00 31.50 427 ALA A C 1
ATOM 3259 O O . ALA A 1 427 ? -15.310 7.333 -5.630 1.00 31.50 427 ALA A O 1
ATOM 3260 N N . LYS A 1 428 ? -15.541 9.098 -7.018 1.00 36.59 428 LYS A N 1
ATOM 3261 C CA . LYS A 1 428 ? -15.984 10.059 -6.022 1.00 36.59 428 LYS A CA 1
ATOM 3262 C C . LYS A 1 428 ? -17.347 9.560 -5.549 1.00 36.59 428 LYS A C 1
ATOM 3264 O O . LYS A 1 428 ? -18.353 9.799 -6.207 1.00 36.59 428 LYS A O 1
ATOM 3269 N N . GLN A 1 429 ? -17.375 8.812 -4.451 1.00 32.03 429 GLN A N 1
ATOM 3270 C CA . GLN A 1 429 ? -18.599 8.670 -3.686 1.00 32.03 429 GLN A CA 1
ATOM 3271 C C . GLN A 1 429 ? -18.885 10.056 -3.124 1.00 32.03 429 GLN A C 1
ATOM 3273 O O . GLN A 1 429 ? -18.228 10.519 -2.193 1.00 32.03 429 GLN A O 1
ATOM 3278 N N . GLU A 1 430 ? -19.828 10.740 -3.763 1.00 26.50 430 GLU A N 1
ATOM 3279 C CA . GLU A 1 430 ? -20.558 11.845 -3.168 1.00 26.50 430 GLU A CA 1
ATOM 3280 C C . GLU A 1 430 ? -21.170 11.348 -1.858 1.00 26.50 430 GLU A C 1
ATOM 3282 O O . GLU A 1 430 ? -22.212 10.691 -1.823 1.00 26.50 430 GLU A O 1
ATOM 3287 N N . ILE A 1 431 ? -20.488 11.639 -0.755 1.00 31.48 431 ILE A N 1
ATOM 3288 C CA . ILE A 1 431 ? -21.074 11.542 0.571 1.00 31.48 431 ILE A CA 1
ATOM 3289 C C . ILE A 1 431 ? -22.032 12.729 0.675 1.00 31.48 431 ILE A C 1
ATOM 3291 O O . ILE A 1 431 ? -21.609 13.874 0.841 1.00 31.48 431 ILE A O 1
ATOM 3295 N N . LYS A 1 432 ? -23.334 12.457 0.542 1.00 28.97 432 LYS A N 1
ATOM 3296 C CA . LYS A 1 432 ? -24.385 13.406 0.921 1.00 28.97 432 LYS A CA 1
ATOM 3297 C C . LYS A 1 432 ? -24.183 13.813 2.391 1.00 28.97 432 LYS A C 1
ATOM 3299 O O . LYS A 1 432 ? -23.934 12.937 3.222 1.00 28.97 432 LYS A O 1
ATOM 3304 N N . PRO A 1 433 ? -24.306 15.104 2.739 1.00 29.61 433 PRO A N 1
ATOM 3305 C CA . PRO A 1 433 ? -24.121 15.561 4.108 1.00 29.61 433 PRO A CA 1
ATOM 3306 C C . PRO A 1 433 ? -25.295 15.089 4.971 1.00 29.61 433 PRO A C 1
ATOM 3308 O O . PRO A 1 433 ? -26.417 15.572 4.834 1.00 29.61 433 PRO A O 1
ATOM 3311 N N . VAL A 1 434 ? -25.038 14.148 5.878 1.00 30.39 434 VAL A N 1
ATOM 3312 C CA . VAL A 1 434 ? -25.967 13.811 6.962 1.00 30.39 434 VAL A CA 1
ATOM 3313 C C . VAL A 1 434 ? -25.625 14.707 8.151 1.00 30.39 434 VAL A C 1
ATOM 3315 O O . VAL A 1 434 ? -24.657 14.478 8.866 1.00 30.39 434 VAL A O 1
ATOM 3318 N N . THR A 1 435 ? -26.406 15.782 8.263 1.00 30.39 435 THR A N 1
ATOM 3319 C CA . THR A 1 435 ? -26.833 16.473 9.493 1.00 30.39 435 THR A CA 1
ATOM 3320 C C . THR A 1 435 ? -25.872 16.495 10.692 1.00 30.39 435 THR A C 1
ATOM 3322 O O . THR A 1 435 ? -25.725 15.529 11.435 1.00 30.39 435 THR A O 1
ATOM 3325 N N . THR A 1 436 ? -25.329 17.693 10.916 1.00 41.06 436 THR A N 1
ATOM 3326 C CA . THR A 1 436 ? -24.996 18.335 12.203 1.00 41.06 436 THR A CA 1
ATOM 3327 C C . THR A 1 436 ? -25.481 17.643 13.486 1.00 41.06 436 THR A C 1
ATOM 3329 O O . THR A 1 436 ? -26.684 17.569 13.728 1.00 41.06 436 THR A O 1
ATOM 3332 N N . ILE A 1 437 ? -24.535 17.303 14.373 1.00 30.38 437 ILE A N 1
ATOM 3333 C CA . ILE A 1 437 ? -24.718 17.105 15.827 1.00 30.38 437 ILE A CA 1
ATOM 3334 C C . ILE A 1 437 ? -23.504 17.760 16.536 1.00 30.38 437 ILE A C 1
ATOM 3336 O O . ILE A 1 437 ? -22.397 17.698 15.995 1.00 30.38 437 ILE A O 1
ATOM 3340 N N . PRO A 1 438 ? -23.682 18.478 17.667 1.00 31.91 438 PRO A N 1
ATOM 3341 C CA . PRO A 1 438 ? -22.823 19.601 18.034 1.00 31.91 438 PRO A CA 1
ATOM 3342 C C . PRO A 1 438 ? -21.516 19.204 18.728 1.00 31.91 438 PRO A C 1
ATOM 3344 O O . PRO A 1 438 ? -21.376 18.136 19.323 1.00 31.91 438 PRO A O 1
ATOM 3347 N N . ALA A 1 439 ? -20.570 20.142 18.680 1.00 34.94 439 ALA A N 1
ATOM 3348 C CA . ALA A 1 439 ? -19.284 20.103 19.356 1.00 34.94 439 ALA A CA 1
ATOM 3349 C C . ALA A 1 439 ? -19.430 19.820 20.863 1.00 34.94 439 ALA A C 1
ATOM 3351 O O . ALA A 1 439 ? -19.879 20.675 21.629 1.00 34.94 439 ALA A O 1
ATOM 3352 N N . PHE A 1 440 ? -18.990 18.638 21.301 1.00 30.17 440 PHE A N 1
ATOM 3353 C CA . PHE A 1 440 ? -18.806 18.350 22.719 1.00 30.17 440 PHE A CA 1
ATOM 3354 C C . PHE A 1 440 ? -17.431 18.835 23.184 1.00 30.17 440 PHE A C 1
ATOM 3356 O O . PHE A 1 440 ? -16.381 18.432 22.680 1.00 30.17 440 PHE A O 1
ATOM 3363 N N . LYS A 1 441 ? -17.474 19.745 24.160 1.00 35.91 441 LYS A N 1
ATOM 3364 C CA . LYS A 1 441 ? -16.341 20.305 24.897 1.00 35.91 441 LYS A CA 1
ATOM 3365 C C . LYS A 1 441 ? -15.393 19.211 25.404 1.00 35.91 441 LYS A C 1
ATOM 3367 O O . LYS A 1 441 ? -15.805 18.288 26.096 1.00 35.91 441 LYS A O 1
ATOM 3372 N N . LYS A 1 442 ? -14.109 19.433 25.115 1.00 43.31 442 LYS A N 1
ATOM 3373 C CA . LYS A 1 442 ? -12.887 18.981 25.803 1.00 43.31 442 LYS A CA 1
ATOM 3374 C C . LYS A 1 442 ? -13.155 18.382 27.204 1.00 43.31 442 LYS A C 1
ATOM 3376 O O . LYS A 1 442 ? -13.224 19.115 28.188 1.00 43.31 442 LYS A O 1
ATOM 3381 N N . SER A 1 443 ? -13.290 17.057 27.297 1.00 36.62 443 SER A N 1
ATOM 3382 C CA . SER A 1 443 ? -13.302 16.332 28.573 1.00 36.62 443 SER A CA 1
ATOM 3383 C C . SER A 1 443 ? -11.865 16.050 29.014 1.00 36.62 443 SER A C 1
ATOM 3385 O O . SER A 1 443 ? -11.043 15.590 28.221 1.00 36.62 443 SER A O 1
ATOM 3387 N N . ARG A 1 444 ? -11.578 16.393 30.271 1.00 39.97 444 ARG A N 1
ATOM 3388 C CA . ARG A 1 444 ? -10.276 16.336 30.947 1.00 39.97 444 ARG A CA 1
ATOM 3389 C C . ARG A 1 444 ? -9.534 15.018 30.693 1.00 39.97 444 ARG A C 1
ATOM 3391 O O . ARG A 1 444 ? -10.108 13.945 30.847 1.00 39.97 444 ARG A O 1
ATOM 3398 N N . GLN A 1 445 ? -8.251 15.131 30.349 1.00 37.66 445 GLN A N 1
ATOM 3399 C CA . GLN A 1 445 ? -7.292 14.034 30.453 1.00 37.66 445 GLN A CA 1
ATOM 3400 C C . GLN A 1 445 ? -7.270 13.563 31.913 1.00 37.66 445 GLN A C 1
ATOM 3402 O O . GLN A 1 445 ? -7.019 14.368 32.810 1.00 37.66 445 GLN A O 1
ATOM 3407 N N . LEU A 1 446 ? -7.578 12.287 32.144 1.00 42.88 446 LEU A N 1
ATOM 3408 C CA . LEU A 1 446 ? -7.249 11.622 33.399 1.00 42.88 446 LEU A CA 1
ATOM 3409 C C . LEU A 1 446 ? -5.723 11.545 33.475 1.00 42.88 446 LEU A C 1
ATOM 3411 O O . LEU A 1 446 ? -5.083 10.999 32.577 1.00 42.88 446 LEU A O 1
ATOM 3415 N N . THR A 1 447 ? -5.167 12.174 34.504 1.00 54.09 447 THR A N 1
ATOM 3416 C CA . THR A 1 447 ? -3.750 12.117 34.862 1.00 54.09 447 THR A CA 1
ATOM 3417 C C . THR A 1 447 ? -3.367 10.692 35.264 1.00 54.09 447 THR A C 1
ATOM 3419 O O . THR A 1 447 ? -4.231 9.894 35.632 1.00 54.09 447 THR A O 1
ATOM 3422 N N . ASP A 1 448 ? -2.073 10.370 35.209 1.00 44.69 448 ASP A N 1
ATOM 3423 C CA . ASP A 1 448 ? -1.529 9.035 35.515 1.00 44.69 448 ASP A CA 1
ATOM 3424 C C . ASP A 1 448 ? -1.954 8.494 36.900 1.00 44.69 448 ASP A C 1
ATOM 3426 O O . ASP A 1 448 ? -2.054 7.285 37.101 1.00 44.69 448 ASP A O 1
ATOM 3430 N N . GLU A 1 449 ? -2.333 9.372 37.830 1.00 46.00 449 GLU A N 1
ATOM 3431 C CA . GLU A 1 449 ? -2.901 9.022 39.140 1.00 46.00 449 GLU A CA 1
ATOM 3432 C C . GLU A 1 449 ? -4.264 8.305 39.049 1.00 46.00 449 GLU A C 1
ATOM 3434 O O . GLU A 1 449 ? -4.571 7.436 39.868 1.00 46.00 449 GLU A O 1
ATOM 3439 N N . GLY A 1 450 ? -5.067 8.596 38.018 1.00 44.84 450 GLY A N 1
ATOM 3440 C CA . GLY A 1 450 ? -6.357 7.941 37.780 1.00 44.84 450 GLY A CA 1
ATOM 3441 C C . GLY A 1 450 ? -6.224 6.472 37.367 1.00 44.84 450 GLY A C 1
ATOM 3442 O O . GLY A 1 450 ? -7.077 5.653 37.711 1.00 44.84 450 GLY A O 1
ATOM 3443 N N . TRP A 1 451 ? -5.127 6.112 36.694 1.00 57.25 451 TRP A N 1
ATOM 3444 C CA . TRP A 1 451 ? -4.829 4.724 36.328 1.00 57.25 451 TRP A CA 1
ATOM 3445 C C . TRP A 1 451 ? -4.361 3.902 37.529 1.0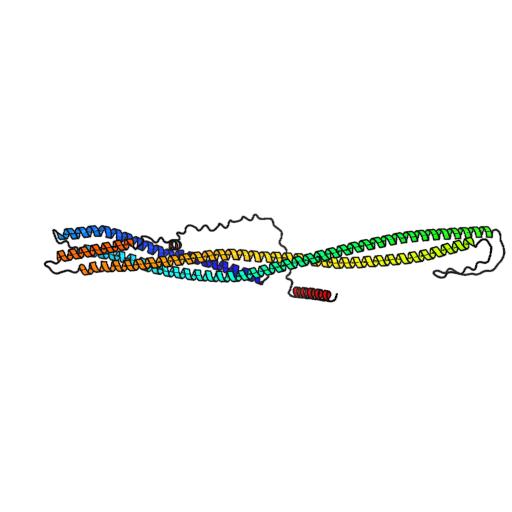0 57.25 451 TRP A C 1
ATOM 3447 O O . TRP A 1 451 ? -4.763 2.748 37.683 1.00 57.25 451 TRP A O 1
ATOM 3457 N N . VAL A 1 452 ? -3.571 4.507 38.419 1.00 58.22 452 VAL A N 1
ATOM 3458 C CA . VAL A 1 452 ? -3.089 3.852 39.642 1.00 58.22 452 VAL A CA 1
ATOM 3459 C C . VAL A 1 452 ? -4.248 3.562 40.599 1.00 58.22 452 VAL A C 1
ATOM 3461 O O . VAL A 1 452 ? -4.343 2.452 41.124 1.00 58.22 452 VAL A O 1
ATOM 3464 N N . ALA A 1 453 ? -5.192 4.496 40.753 1.00 55.44 453 ALA A N 1
ATOM 3465 C CA . ALA A 1 453 ? -6.387 4.283 41.572 1.00 55.44 453 ALA A CA 1
ATOM 3466 C C . ALA A 1 453 ? -7.267 3.127 41.053 1.00 55.44 453 ALA A C 1
ATOM 3468 O O . ALA A 1 453 ? -7.811 2.359 41.847 1.00 55.44 453 ALA A O 1
ATOM 3469 N N . LEU A 1 454 ? -7.366 2.954 39.729 1.00 58.44 454 LEU A N 1
ATOM 3470 C CA . LEU A 1 454 ? -8.155 1.883 39.114 1.00 58.44 454 LEU A CA 1
ATOM 3471 C C . LEU A 1 454 ? -7.501 0.502 39.294 1.00 58.44 454 LEU A C 1
ATOM 3473 O O . LEU A 1 454 ? -8.193 -0.478 39.565 1.00 58.44 454 LEU A O 1
ATOM 3477 N N . ILE A 1 455 ? -6.169 0.426 39.211 1.00 72.50 455 ILE A N 1
ATOM 3478 C CA . ILE A 1 455 ? -5.412 -0.813 39.450 1.00 72.50 455 ILE A CA 1
ATOM 3479 C C . ILE A 1 455 ? -5.502 -1.227 40.923 1.00 72.50 455 ILE A C 1
ATOM 3481 O O . ILE A 1 455 ? -5.749 -2.398 41.207 1.00 72.50 455 ILE A O 1
ATOM 3485 N N . ILE A 1 456 ? -5.378 -0.277 41.856 1.00 68.50 456 ILE A N 1
ATOM 3486 C CA . ILE A 1 456 ? -5.526 -0.543 43.295 1.00 68.50 456 ILE A CA 1
ATOM 3487 C C . ILE A 1 456 ? -6.941 -1.056 43.603 1.00 68.50 456 ILE A C 1
ATOM 3489 O O . ILE A 1 456 ? -7.091 -2.032 44.336 1.00 68.50 456 ILE A O 1
ATOM 3493 N N . LEU A 1 457 ? -7.976 -0.473 42.989 1.00 67.62 457 LEU A N 1
ATOM 3494 C CA . LEU A 1 457 ? -9.360 -0.906 43.193 1.00 67.62 457 LEU A CA 1
ATOM 3495 C C . LEU A 1 457 ? -9.601 -2.340 42.690 1.00 67.62 457 LEU A C 1
ATOM 3497 O O . LEU A 1 457 ? -10.236 -3.137 43.377 1.00 67.62 457 LEU A O 1
ATOM 3501 N N . VAL A 1 458 ? -9.056 -2.695 41.521 1.00 74.50 458 VAL A N 1
ATOM 3502 C CA . VAL A 1 458 ? -9.150 -4.058 40.967 1.00 74.50 458 VAL A CA 1
ATOM 3503 C C . VAL A 1 458 ? -8.388 -5.063 41.836 1.00 74.50 458 VAL A C 1
ATOM 3505 O O . VAL A 1 458 ? -8.866 -6.179 42.041 1.00 74.50 458 VAL A O 1
ATOM 3508 N N . TYR A 1 459 ? -7.245 -4.670 42.402 1.00 67.81 459 TYR A N 1
ATOM 3509 C CA . TYR A 1 459 ? -6.455 -5.538 43.277 1.00 67.81 459 TYR A CA 1
ATOM 3510 C C . TYR A 1 459 ? -7.142 -5.794 44.626 1.00 67.81 459 TYR A C 1
ATOM 3512 O O . TYR A 1 459 ? -7.154 -6.928 45.101 1.00 67.81 459 TYR A O 1
ATOM 3520 N N . ILE A 1 460 ? -7.772 -4.772 45.216 1.00 71.12 460 ILE A N 1
ATOM 3521 C CA . ILE A 1 460 ? -8.530 -4.900 46.471 1.00 71.12 460 ILE A CA 1
ATOM 3522 C C . ILE A 1 460 ? -9.759 -5.794 46.271 1.00 71.12 460 ILE A C 1
ATOM 3524 O O . ILE A 1 460 ? -10.027 -6.665 47.095 1.00 71.12 460 ILE A O 1
ATOM 3528 N N . ILE A 1 461 ? -10.470 -5.639 45.150 1.00 73.06 461 ILE A N 1
ATOM 3529 C CA . ILE A 1 461 ? -11.627 -6.483 44.823 1.00 73.06 461 ILE A CA 1
ATOM 3530 C C . ILE A 1 461 ? -11.188 -7.935 44.579 1.00 73.06 461 ILE A C 1
ATOM 3532 O O . ILE A 1 461 ? -11.812 -8.856 45.097 1.00 73.06 461 ILE A O 1
ATOM 3536 N N . GLY A 1 462 ? -10.081 -8.156 43.863 1.00 64.94 462 GLY A N 1
ATOM 3537 C CA . GLY A 1 462 ? -9.528 -9.498 43.653 1.00 64.94 462 GLY A CA 1
ATOM 3538 C C . GLY A 1 462 ? -9.030 -10.172 44.938 1.00 64.94 462 GLY A C 1
ATOM 3539 O O . GLY A 1 462 ? -9.085 -11.396 45.047 1.00 64.94 462 GLY A O 1
ATOM 3540 N N . TRP A 1 463 ? -8.568 -9.393 45.918 1.00 62.12 463 TRP A N 1
ATOM 3541 C CA . TRP A 1 463 ? -8.154 -9.905 47.225 1.00 62.12 463 TRP A CA 1
ATOM 3542 C C . TRP A 1 463 ? -9.351 -10.250 48.122 1.00 62.12 463 TRP A C 1
ATOM 3544 O O . TRP A 1 463 ? -9.347 -11.304 48.752 1.00 62.12 463 TRP A O 1
ATOM 3554 N N . LEU A 1 464 ? -10.410 -9.434 48.109 1.00 53.69 464 LEU A N 1
ATOM 3555 C CA . LEU A 1 464 ? -11.648 -9.701 48.854 1.00 53.69 464 LEU A CA 1
ATOM 3556 C C . LEU A 1 464 ? -12.377 -10.960 48.361 1.00 53.69 464 LEU A C 1
ATOM 3558 O O . LEU A 1 464 ? -12.928 -11.693 49.172 1.00 53.69 464 LEU A O 1
ATOM 3562 N N . ILE A 1 465 ? -12.303 -11.260 47.061 1.00 70.12 465 ILE A N 1
ATOM 3563 C CA . ILE A 1 465 ? -12.861 -12.489 46.463 1.00 70.12 465 ILE A CA 1
ATOM 3564 C C . ILE A 1 465 ? -12.067 -13.750 46.856 1.00 70.12 465 ILE A C 1
ATOM 3566 O O . ILE A 1 465 ? -12.556 -14.855 46.689 1.00 70.12 465 ILE A O 1
ATOM 3570 N N . LYS A 1 466 ? -10.833 -13.619 47.359 1.00 54.41 466 LYS A N 1
ATOM 3571 C CA . LYS A 1 466 ? -10.044 -14.766 47.850 1.00 54.41 466 LYS A CA 1
ATOM 3572 C C . LYS A 1 466 ? -10.229 -15.051 49.342 1.00 54.41 466 LYS A C 1
ATOM 3574 O O . LYS A 1 466 ? -9.710 -16.058 49.816 1.00 54.41 466 LYS A O 1
ATOM 3579 N N . LEU A 1 467 ? -10.877 -14.148 50.075 1.00 47.59 467 LEU A N 1
ATOM 3580 C CA . LEU A 1 467 ? -11.090 -14.241 51.524 1.00 47.59 467 LEU A CA 1
ATOM 3581 C C . LEU A 1 467 ? -12.516 -14.658 51.907 1.00 47.59 467 LEU A C 1
ATOM 3583 O O . LEU A 1 467 ? -12.753 -14.957 53.075 1.00 47.59 467 LEU A O 1
ATOM 3587 N N . TYR A 1 468 ? -13.412 -14.707 50.926 1.00 44.16 468 TYR A N 1
ATOM 3588 C CA . TYR A 1 468 ? -14.720 -15.357 50.969 1.00 44.16 468 TYR A CA 1
ATOM 3589 C C . TYR A 1 468 ? -14.703 -16.526 49.989 1.00 44.16 468 TYR A C 1
ATOM 3591 O O . TYR A 1 468 ? -15.367 -17.543 50.286 1.00 44.16 468 TYR A O 1
#

pLDDT: mean 73.67, std 19.98, range [24.02, 94.06]

Sequence (468 aa):
MDELVKKVRTIDVSLTRSENSLSRMNRDAKYVIGSDVKKIDRALQNSHREIETIHGEIQILLEDVDKASQEDPVDLQPKMTWLRDNVDCIVAFLKEAEGMSNVAMLGTMSFQNSVSDVEQEIAVQRRELDGATRVGASIRSKAYDAKQASLRLIKETEKEIAEKDKEIRGKSAEASELRSQLSTQRDELASLNEELENEEARARVAKKKAWRGALMAAGGIILAPVSGGASLLVTAGAGAYGVDKAIQYDNIKLVMNNLRSDISGTEDDIREADRNIEELAEEKRIIGSRLGRLKAALREEEASRTRSQSEIDRADKLASNIGSLQRQAKSASEEARDSVRGLGILKSNLHEVIGQINKESNQLTAESASVPSGGGSKRLQRRNRAAIASVAEALAAAKSKIPPSISTSGMRLLEGRVKPVIAPSMAKQEIKPVTTIPAFKKSRQLTDEGWVALIILVYIIGWLIKLY